Protein AF-A0A3A9EMQ1-F1 (afdb_monomer)

Mean predicted aligned error: 22.23 Å

Structure (mmCIF, N/CA/C/O backbone):
data_AF-A0A3A9EMQ1-F1
#
_entry.id   AF-A0A3A9EMQ1-F1
#
loop_
_atom_site.group_PDB
_atom_site.id
_atom_site.type_symbol
_atom_site.label_atom_id
_atom_site.label_alt_id
_atom_site.label_comp_id
_atom_site.label_asym_id
_atom_site.label_entity_id
_atom_site.label_seq_id
_atom_site.pdbx_PDB_ins_code
_atom_site.Cartn_x
_atom_site.Cartn_y
_atom_site.Cartn_z
_atom_site.occupancy
_atom_site.B_iso_or_equiv
_atom_site.auth_seq_id
_atom_site.auth_comp_id
_atom_site.auth_asym_id
_atom_site.auth_atom_id
_atom_site.pdbx_PDB_model_num
ATOM 1 N N . MET A 1 1 ? 2.813 26.064 -44.646 1.00 70.38 1 MET A N 1
ATOM 2 C CA . MET A 1 1 ? 4.080 26.851 -44.608 1.00 70.38 1 MET A CA 1
ATOM 3 C C . MET A 1 1 ? 4.711 26.855 -45.997 1.00 70.38 1 MET A C 1
ATOM 5 O O . MET A 1 1 ? 4.242 26.096 -46.830 1.00 70.38 1 MET A O 1
ATOM 9 N N . VAL A 1 2 ? 5.708 27.694 -46.291 1.00 75.12 2 VAL A N 1
ATOM 10 C CA . VAL A 1 2 ? 6.310 27.786 -47.639 1.00 75.12 2 VAL A CA 1
ATOM 11 C C . VAL A 1 2 ? 7.777 27.356 -47.589 1.00 75.12 2 VAL A C 1
ATOM 13 O O . VAL A 1 2 ? 8.510 27.786 -46.702 1.00 75.12 2 VAL A O 1
ATOM 16 N N . CYS A 1 3 ? 8.214 26.500 -48.517 1.00 72.50 3 CYS A N 1
ATOM 17 C CA . CYS A 1 3 ? 9.589 26.010 -48.579 1.00 72.50 3 CYS A CA 1
ATOM 18 C C . CYS A 1 3 ? 10.568 27.184 -48.772 1.00 72.50 3 CYS A C 1
ATOM 20 O O . CYS A 1 3 ? 10.494 27.861 -49.798 1.00 72.50 3 CYS A O 1
ATOM 22 N N . PRO A 1 4 ? 11.535 27.422 -47.869 1.00 65.88 4 PRO A N 1
ATOM 23 C CA . PRO A 1 4 ? 12.469 28.539 -48.001 1.00 65.88 4 PRO A CA 1
ATOM 24 C C . PRO A 1 4 ? 13.369 28.424 -49.237 1.00 65.88 4 PRO A C 1
ATOM 26 O O . PRO A 1 4 ? 13.752 29.460 -49.780 1.00 65.88 4 PRO A O 1
ATOM 29 N N . ARG A 1 5 ? 13.638 27.194 -49.710 1.00 79.25 5 ARG A N 1
ATOM 30 C CA . ARG A 1 5 ? 14.512 26.908 -50.858 1.00 79.25 5 ARG A CA 1
ATOM 31 C C . ARG A 1 5 ? 13.827 27.096 -52.215 1.00 79.25 5 ARG A C 1
ATOM 33 O O . ARG A 1 5 ? 14.427 27.675 -53.105 1.00 79.25 5 ARG A O 1
ATOM 40 N N . CYS A 1 6 ? 12.598 26.602 -52.393 1.00 85.81 6 CYS A N 1
ATOM 41 C CA . CYS A 1 6 ? 11.911 26.627 -53.700 1.00 85.81 6 CYS A CA 1
ATOM 42 C C . CYS A 1 6 ? 10.550 27.338 -53.703 1.00 85.81 6 CYS A C 1
ATOM 44 O O . CYS A 1 6 ? 9.851 27.325 -54.710 1.00 85.81 6 CYS A O 1
ATOM 46 N N . LYS A 1 7 ? 10.155 27.921 -52.568 1.00 86.38 7 LYS A N 1
ATOM 47 C CA . LYS A 1 7 ? 8.917 28.689 -52.369 1.00 86.38 7 LYS A CA 1
ATOM 48 C C . LYS A 1 7 ? 7.602 27.936 -52.635 1.00 86.38 7 LYS A C 1
ATOM 50 O O . LYS A 1 7 ? 6.553 28.559 -52.734 1.00 86.38 7 LYS A O 1
ATOM 55 N N . SER A 1 8 ? 7.619 26.603 -52.684 1.00 85.31 8 SER A N 1
ATOM 56 C CA . SER A 1 8 ? 6.392 25.795 -52.760 1.00 85.31 8 SER A CA 1
ATOM 57 C C . SER A 1 8 ? 5.623 25.786 -51.437 1.00 85.31 8 SER A C 1
ATOM 59 O O . SER A 1 8 ? 6.225 25.824 -50.362 1.00 85.31 8 SER A O 1
ATOM 61 N N . GLN A 1 9 ? 4.292 25.718 -51.499 1.00 80.56 9 GLN A N 1
ATOM 62 C CA . GLN A 1 9 ? 3.464 25.483 -50.316 1.00 80.56 9 GLN A CA 1
ATOM 63 C C . GLN A 1 9 ? 3.657 24.052 -49.811 1.00 80.56 9 GLN A C 1
ATOM 65 O O . GLN A 1 9 ? 3.674 23.094 -50.579 1.00 80.56 9 GLN A O 1
ATOM 70 N N . LEU A 1 10 ? 3.842 23.933 -48.501 1.00 76.31 10 LEU A N 1
ATOM 71 C CA . LEU A 1 10 ? 4.121 22.693 -47.796 1.00 76.31 10 LEU A CA 1
ATOM 72 C C . LEU A 1 10 ? 2.932 22.307 -46.912 1.00 76.31 10 LEU A C 1
ATOM 74 O O . LEU A 1 10 ? 2.390 23.194 -46.227 1.00 76.31 10 LEU A O 1
ATOM 78 N N . PRO A 1 11 ? 2.592 21.005 -46.862 1.00 65.25 11 PRO A N 1
ATOM 79 C CA . PRO A 1 11 ? 1.600 20.489 -45.931 1.00 65.25 11 PRO A CA 1
ATOM 80 C C . PRO A 1 11 ? 2.054 20.700 -44.480 1.00 65.25 11 PRO A C 1
ATOM 82 O O . PRO A 1 11 ? 3.246 20.851 -44.187 1.00 65.25 11 PRO A O 1
ATOM 85 N N . ALA A 1 12 ? 1.092 20.776 -43.561 1.00 60.81 12 ALA A N 1
ATOM 86 C CA . ALA A 1 12 ? 1.376 21.010 -42.150 1.00 60.81 12 ALA A CA 1
ATOM 87 C C . ALA A 1 12 ? 2.203 19.849 -41.567 1.00 60.81 12 ALA A C 1
ATOM 89 O O . ALA A 1 12 ? 1.836 18.691 -41.722 1.00 60.81 12 ALA A O 1
ATOM 90 N N . GLY A 1 13 ? 3.326 20.165 -40.912 1.00 59.88 13 GLY A N 1
ATOM 91 C CA . GLY A 1 13 ? 4.210 19.165 -40.296 1.00 59.88 13 GLY A CA 1
ATOM 92 C C . GLY A 1 13 ? 5.268 18.548 -41.222 1.00 59.88 13 GLY A C 1
ATOM 93 O O . GLY A 1 13 ? 5.970 17.637 -40.796 1.00 59.88 13 GLY A O 1
ATOM 94 N N . ALA A 1 14 ? 5.423 19.036 -42.458 1.00 66.25 14 ALA A N 1
ATOM 95 C CA . ALA A 1 14 ? 6.415 18.510 -43.396 1.00 66.25 14 ALA A CA 1
ATOM 96 C C . ALA A 1 14 ? 7.863 18.677 -42.886 1.00 66.25 14 ALA A C 1
ATOM 98 O O . ALA A 1 14 ? 8.349 19.795 -42.715 1.00 66.25 14 ALA A O 1
ATOM 99 N N . THR A 1 15 ? 8.574 17.560 -42.716 1.00 70.12 15 THR A N 1
ATOM 100 C CA . THR A 1 15 ? 10.000 17.509 -42.328 1.00 70.12 15 THR A CA 1
ATOM 101 C C . THR A 1 15 ? 10.947 17.620 -43.527 1.00 70.12 15 THR A C 1
ATOM 103 O O . THR A 1 15 ? 12.151 17.841 -43.377 1.00 70.12 15 THR A O 1
ATOM 106 N N . SER A 1 16 ? 10.407 17.524 -44.745 1.00 79.88 16 SER A N 1
ATOM 107 C CA . SER A 1 16 ? 11.127 17.779 -45.991 1.00 79.88 16 SER A CA 1
ATOM 108 C C . SER A 1 16 ? 10.204 18.322 -47.084 1.00 79.88 16 SER A C 1
ATOM 110 O O . SER A 1 16 ? 8.986 18.146 -47.045 1.00 79.88 16 SER A O 1
ATOM 112 N N . CYS A 1 17 ? 10.773 19.037 -48.055 1.00 80.19 17 CYS A N 1
ATOM 113 C CA . CYS A 1 17 ? 10.030 19.555 -49.197 1.00 80.19 17 CYS A CA 1
ATOM 114 C C . CYS A 1 17 ? 9.897 18.486 -50.293 1.00 80.19 17 CYS A C 1
ATOM 116 O O . CYS A 1 17 ? 10.920 18.115 -50.873 1.00 80.19 17 CYS A O 1
ATOM 118 N N . PRO A 1 18 ? 8.672 18.083 -50.681 1.00 76.06 18 PRO A N 1
ATOM 119 C CA . PRO A 1 18 ? 8.468 17.072 -51.721 1.00 76.06 18 PRO A CA 1
ATOM 120 C C . PRO A 1 18 ? 8.858 17.561 -53.124 1.00 76.06 18 PRO A C 1
ATOM 122 O O . PRO A 1 18 ? 9.049 16.755 -54.023 1.00 76.06 18 PRO A O 1
ATOM 125 N N . LYS A 1 19 ? 9.001 18.881 -53.325 1.00 86.19 19 LYS A N 1
ATOM 126 C CA . LYS A 1 19 ? 9.328 19.469 -54.634 1.00 86.19 19 LYS A CA 1
ATOM 127 C C . LYS A 1 19 ? 10.829 19.640 -54.885 1.00 86.19 19 LYS A C 1
ATOM 129 O O . LYS A 1 19 ? 11.261 19.555 -56.025 1.00 86.19 19 LYS A O 1
ATOM 134 N N . CYS A 1 20 ? 11.630 19.931 -53.858 1.00 84.56 20 CYS A N 1
ATOM 135 C CA . CYS A 1 20 ? 13.069 20.202 -54.032 1.00 84.56 20 CYS A CA 1
ATOM 136 C C . CYS A 1 20 ? 13.983 19.441 -53.062 1.00 84.56 20 CYS A C 1
ATOM 138 O O . CYS A 1 20 ? 15.178 19.735 -52.986 1.00 84.56 20 CYS A O 1
ATOM 140 N N . GLY A 1 21 ? 13.422 18.520 -52.272 1.00 76.69 21 GLY A N 1
ATOM 141 C CA . GLY A 1 21 ? 14.161 17.639 -51.365 1.00 76.69 21 GLY A CA 1
ATOM 142 C C . GLY A 1 21 ? 14.799 18.327 -50.155 1.00 76.69 21 GLY A C 1
ATOM 143 O O . GLY A 1 21 ? 15.554 17.693 -49.424 1.00 76.69 21 GLY A O 1
ATOM 144 N N . ALA A 1 22 ? 14.535 19.619 -49.924 1.00 76.88 22 ALA A N 1
ATOM 145 C CA . ALA A 1 22 ? 15.106 20.343 -48.790 1.00 76.88 22 ALA A CA 1
ATOM 146 C C . ALA A 1 22 ? 14.574 19.766 -47.471 1.00 76.88 22 ALA A C 1
ATOM 148 O O . ALA A 1 22 ? 13.363 19.775 -47.249 1.00 76.88 22 ALA A O 1
ATOM 149 N N . ARG A 1 23 ? 15.469 19.270 -46.613 1.00 71.44 23 ARG A N 1
ATOM 150 C CA . ARG A 1 23 ? 15.141 18.775 -45.271 1.00 71.44 23 ARG A CA 1
ATOM 151 C C . ARG A 1 23 ? 15.151 19.932 -44.280 1.00 71.44 23 ARG A C 1
ATOM 153 O O . ARG A 1 23 ? 16.063 20.755 -44.302 1.00 71.44 23 ARG A O 1
ATOM 160 N N . PHE A 1 24 ? 14.130 20.008 -43.437 1.00 66.44 24 PHE A N 1
ATOM 161 C CA . PHE A 1 24 ? 13.991 21.064 -42.441 1.00 66.44 24 PHE A CA 1
ATOM 162 C C . PHE A 1 24 ? 14.375 20.500 -41.081 1.00 66.44 24 PHE A C 1
ATOM 164 O O . PHE A 1 24 ? 13.559 19.917 -40.373 1.00 66.44 24 PHE A O 1
ATOM 171 N N . SER A 1 25 ? 15.645 20.637 -40.727 1.00 56.25 25 SER A N 1
ATOM 172 C CA . SER A 1 25 ? 16.119 20.349 -39.381 1.00 56.25 25 SER A CA 1
ATOM 173 C C . SER A 1 25 ? 15.733 21.505 -38.447 1.00 56.25 25 SER A C 1
ATOM 175 O O . SER A 1 25 ? 16.039 22.654 -38.755 1.00 56.25 25 SER A O 1
ATOM 177 N N . GLN A 1 26 ? 15.146 21.183 -37.286 1.00 58.19 26 GLN A N 1
ATOM 178 C CA . GLN A 1 26 ? 15.020 22.046 -36.091 1.00 58.19 26 GLN A CA 1
ATOM 179 C C . GLN A 1 26 ? 13.789 22.970 -35.970 1.00 58.19 26 GLN A C 1
ATOM 181 O O . GLN A 1 26 ? 13.891 24.137 -35.587 1.00 58.19 26 GLN A O 1
ATOM 186 N N . GLY A 1 27 ? 12.588 22.439 -36.201 1.00 63.47 27 GLY A N 1
ATOM 187 C CA . GLY A 1 27 ? 11.387 22.985 -35.558 1.00 63.47 27 GLY A CA 1
ATOM 188 C C . GLY A 1 27 ? 11.104 22.225 -34.262 1.00 63.47 27 GLY A C 1
ATOM 189 O O . GLY A 1 27 ? 10.965 21.006 -34.311 1.00 63.47 27 GLY A O 1
ATOM 190 N N . LYS A 1 28 ? 11.018 22.906 -33.112 1.00 68.12 28 LYS A N 1
ATOM 191 C CA . LYS A 1 28 ? 10.545 22.275 -31.865 1.00 68.12 28 LYS A CA 1
ATOM 192 C C . LYS A 1 28 ? 9.017 22.245 -31.871 1.00 68.12 28 LYS A C 1
ATOM 194 O O . LYS A 1 28 ? 8.390 23.147 -32.430 1.00 68.12 28 LYS A O 1
ATOM 199 N N . ARG A 1 29 ? 8.390 21.234 -31.267 1.00 80.00 29 ARG A N 1
ATOM 200 C CA . ARG A 1 29 ? 6.938 21.278 -31.038 1.00 80.00 29 ARG A CA 1
ATOM 201 C C . ARG A 1 29 ? 6.653 22.187 -29.852 1.00 80.00 29 ARG A C 1
ATOM 203 O O . ARG A 1 29 ? 7.307 22.091 -28.820 1.00 80.00 29 ARG A O 1
ATOM 210 N N . CYS A 1 30 ? 5.681 23.077 -30.011 1.00 77.06 30 CYS A N 1
ATOM 211 C CA . CYS A 1 30 ? 5.159 23.862 -28.906 1.00 77.06 30 CYS A CA 1
ATOM 212 C C . CYS A 1 30 ? 4.540 22.904 -27.871 1.00 77.06 30 CYS A C 1
ATOM 214 O O . CYS A 1 30 ? 3.609 22.186 -28.234 1.00 77.06 30 CYS A O 1
ATOM 216 N N . PRO A 1 31 ? 4.971 22.914 -26.599 1.00 80.56 31 PRO A N 1
ATOM 217 C CA . PRO A 1 31 ? 4.474 21.978 -25.587 1.00 80.56 31 PRO A CA 1
ATOM 218 C C . PRO A 1 31 ? 2.985 22.171 -25.259 1.00 80.56 31 PRO A C 1
ATOM 220 O O . PRO A 1 31 ? 2.354 21.277 -24.720 1.00 80.56 31 PRO A O 1
ATOM 223 N N . TYR A 1 32 ? 2.397 23.314 -25.626 1.00 86.06 32 TYR A N 1
ATOM 224 C CA . TYR A 1 32 ? 1.006 23.636 -25.294 1.00 86.06 32 TYR A CA 1
ATOM 225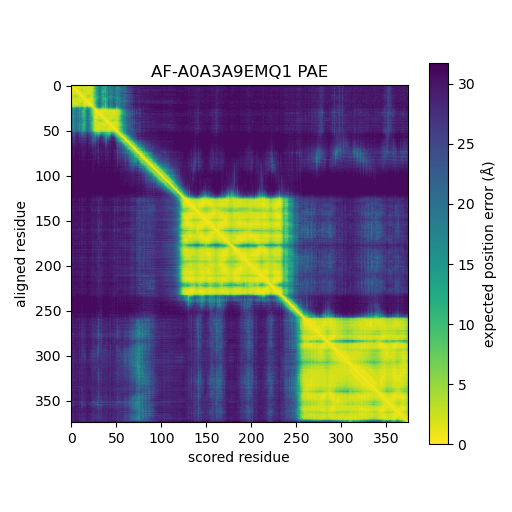 C C . TYR A 1 32 ? -0.009 23.306 -26.390 1.00 86.06 32 TYR A C 1
ATOM 227 O O . TYR A 1 32 ? -1.171 23.065 -26.101 1.00 86.06 32 TYR A O 1
ATOM 235 N N . CYS A 1 33 ? 0.388 23.377 -27.662 1.00 86.06 33 CYS A N 1
ATOM 236 C CA . CYS A 1 33 ? -0.542 23.175 -28.787 1.00 86.06 33 CYS A CA 1
ATOM 237 C C . CYS A 1 33 ? 0.031 22.295 -29.899 1.00 86.06 33 CYS A C 1
ATOM 239 O O . CYS A 1 33 ? -0.573 22.171 -30.965 1.00 86.06 33 CYS A O 1
ATOM 241 N N . GLN A 1 34 ? 1.229 21.752 -29.671 1.00 79.12 34 GLN A N 1
ATOM 242 C CA . GLN A 1 34 ? 1.941 20.796 -30.517 1.00 79.12 34 GLN A CA 1
ATOM 243 C C . GLN A 1 34 ? 2.255 21.268 -31.945 1.00 79.12 34 GLN A C 1
ATOM 245 O O . GLN A 1 34 ? 2.771 20.497 -32.760 1.00 79.12 34 GLN A O 1
ATOM 250 N N . SER A 1 35 ? 2.011 22.546 -32.255 1.00 77.75 35 SER A N 1
ATOM 251 C CA . SER A 1 35 ? 2.439 23.142 -33.515 1.00 77.75 35 SER A CA 1
ATOM 252 C C . SER A 1 35 ? 3.960 23.149 -33.603 1.00 77.75 35 SER A C 1
ATOM 254 O O . SER A 1 35 ? 4.660 23.397 -32.620 1.00 77.75 35 SER A O 1
ATOM 256 N N . VAL A 1 36 ? 4.484 22.870 -34.793 1.00 74.81 36 VAL A N 1
ATOM 257 C CA . VAL A 1 36 ? 5.919 22.977 -35.049 1.00 74.81 36 VAL A CA 1
ATOM 258 C C . VAL A 1 36 ? 6.262 24.457 -35.160 1.00 74.81 36 VAL A C 1
ATOM 260 O O . VAL A 1 36 ? 5.741 25.159 -36.029 1.00 74.81 36 VAL A O 1
ATOM 263 N N . ILE A 1 37 ? 7.116 24.930 -34.260 1.00 76.19 37 ILE A N 1
ATOM 264 C CA . ILE A 1 37 ? 7.552 26.321 -34.178 1.00 76.19 37 ILE A CA 1
ATOM 265 C C . ILE A 1 37 ? 9.074 26.403 -34.361 1.00 76.19 37 ILE A C 1
ATOM 267 O O . ILE A 1 37 ? 9.782 25.424 -34.104 1.00 76.19 37 ILE A O 1
ATOM 271 N N . PRO A 1 38 ? 9.614 27.556 -34.788 1.00 70.94 38 PRO A N 1
ATOM 272 C CA . PRO A 1 38 ? 11.060 27.748 -34.860 1.00 70.94 38 PRO A CA 1
ATOM 273 C C . PRO A 1 38 ? 11.730 27.468 -33.506 1.00 70.94 38 PRO A C 1
ATOM 275 O O . PRO A 1 38 ? 11.213 27.877 -32.465 1.00 70.94 38 PRO A O 1
ATOM 278 N N . ALA A 1 39 ? 12.887 26.796 -33.497 1.00 67.94 39 ALA A N 1
ATOM 279 C CA . ALA A 1 39 ? 13.599 26.467 -32.256 1.00 67.94 39 ALA A CA 1
ATOM 280 C C . ALA A 1 39 ? 13.919 27.709 -31.393 1.00 67.94 39 ALA A C 1
ATOM 282 O O . ALA A 1 39 ? 13.828 27.645 -30.163 1.00 67.94 39 ALA A O 1
ATOM 283 N N . SER A 1 40 ? 14.187 28.851 -32.038 1.00 67.56 40 SER A N 1
ATOM 284 C CA . SER A 1 40 ? 14.460 30.156 -31.419 1.00 67.56 40 SER A CA 1
ATOM 285 C C . SER A 1 40 ? 13.213 30.964 -31.035 1.00 67.56 40 SER A C 1
ATOM 287 O O . SER A 1 40 ? 13.344 32.078 -30.536 1.00 67.56 40 SER A O 1
ATOM 289 N N . ALA A 1 41 ? 12.001 30.448 -31.263 1.00 72.94 41 ALA A N 1
ATOM 290 C CA . ALA A 1 41 ? 10.781 31.180 -30.943 1.00 72.94 41 ALA A CA 1
ATOM 291 C C . ALA A 1 41 ? 10.619 31.330 -29.422 1.00 72.94 41 ALA A C 1
ATOM 293 O O . ALA A 1 41 ? 10.514 30.331 -28.704 1.00 72.94 41 ALA A O 1
ATOM 294 N N . THR A 1 42 ? 10.565 32.582 -28.956 1.00 80.06 42 THR A N 1
ATOM 295 C CA . THR A 1 42 ? 10.279 32.953 -27.559 1.00 80.06 42 THR A CA 1
ATOM 296 C C . THR A 1 42 ? 8.796 32.798 -27.216 1.00 80.06 42 THR A C 1
ATOM 298 O O . THR A 1 42 ? 8.456 32.627 -26.054 1.00 80.06 42 THR A O 1
ATOM 301 N N . ALA A 1 43 ? 7.903 32.793 -28.212 1.00 84.44 43 ALA A N 1
ATOM 302 C CA . ALA A 1 43 ? 6.481 32.492 -28.053 1.00 84.44 43 ALA A CA 1
ATOM 303 C C . ALA A 1 43 ? 5.932 31.744 -29.274 1.00 84.44 43 ALA A C 1
ATOM 305 O O . ALA A 1 43 ? 6.434 31.887 -30.391 1.00 84.44 43 ALA A O 1
ATOM 306 N N . CYS A 1 44 ? 4.905 30.920 -29.065 1.00 81.69 44 CYS A N 1
ATOM 307 C CA . CYS A 1 44 ? 4.276 30.158 -30.135 1.00 81.69 44 CYS A CA 1
ATOM 308 C C . CYS A 1 44 ? 3.372 31.065 -30.994 1.00 81.69 44 CYS A C 1
ATOM 310 O O . CYS A 1 44 ? 2.385 31.580 -30.474 1.00 81.69 44 CYS A O 1
ATOM 312 N N . PRO A 1 45 ? 3.598 31.192 -32.315 1.00 74.06 45 PRO A N 1
ATOM 313 C CA . PRO A 1 45 ? 2.768 32.025 -33.190 1.00 74.06 45 PRO A CA 1
ATOM 314 C C . PRO A 1 45 ? 1.344 31.486 -33.398 1.00 74.06 45 PRO A C 1
ATOM 316 O O . PRO A 1 45 ? 0.498 32.199 -33.921 1.00 74.06 45 PRO A O 1
ATOM 319 N N . LYS A 1 46 ? 1.071 30.228 -33.014 1.00 79.81 46 LYS A N 1
ATOM 320 C CA . LYS A 1 46 ? -0.266 29.623 -33.128 1.00 79.81 46 LYS A CA 1
ATOM 321 C C . LYS A 1 46 ? -1.123 29.832 -31.878 1.00 79.81 46 LYS A C 1
ATOM 323 O O . LYS A 1 46 ? -2.311 30.084 -32.005 1.00 79.81 46 LYS A O 1
ATOM 328 N N . CYS A 1 47 ? -0.546 29.684 -30.684 1.00 84.38 47 CYS A N 1
ATOM 329 C CA . CYS A 1 47 ? -1.302 29.730 -29.424 1.00 84.38 47 CYS A CA 1
ATOM 330 C C . CYS A 1 47 ? -0.910 30.895 -28.505 1.00 84.38 47 CYS A C 1
ATOM 332 O O . CYS A 1 47 ? -1.413 30.978 -27.392 1.00 84.38 47 CYS A O 1
ATOM 334 N N . GLY A 1 48 ? 0.040 31.740 -28.914 1.00 83.56 48 GLY A N 1
ATOM 335 C CA . GLY A 1 48 ? 0.498 32.919 -28.171 1.00 83.56 48 GLY A CA 1
ATOM 336 C C . GLY A 1 48 ? 1.352 32.634 -26.931 1.00 83.56 48 GLY A C 1
ATOM 337 O O . GLY A 1 48 ? 1.960 33.552 -26.395 1.00 83.56 48 GLY A O 1
ATOM 338 N N . ARG A 1 49 ? 1.440 31.377 -26.471 1.00 86.69 49 ARG A N 1
ATOM 339 C CA . ARG A 1 49 ? 2.116 31.038 -25.207 1.00 86.69 49 ARG A CA 1
ATOM 340 C C . ARG A 1 49 ? 3.650 31.120 -25.309 1.00 86.69 49 ARG A C 1
ATOM 342 O O . ARG A 1 49 ? 4.211 30.605 -26.290 1.00 86.69 49 ARG A O 1
ATOM 349 N N . PRO A 1 50 ? 4.331 31.711 -24.307 1.00 86.62 50 PRO A N 1
ATOM 350 C CA . PRO A 1 50 ? 5.785 31.826 -24.277 1.00 86.62 50 PRO A CA 1
ATOM 351 C C . PRO A 1 50 ? 6.441 30.445 -24.191 1.00 86.62 50 PRO A C 1
ATOM 353 O O . PRO A 1 50 ? 5.900 29.513 -23.600 1.00 86.62 50 PRO A O 1
ATOM 356 N N . GLN A 1 51 ? 7.593 30.292 -24.832 1.00 83.12 51 GLN A N 1
ATOM 357 C CA . GLN A 1 51 ? 8.362 29.056 -24.825 1.00 83.12 51 GLN A CA 1
ATOM 358 C C . GLN A 1 51 ? 9.389 29.090 -23.694 1.00 83.12 51 GLN A C 1
ATOM 360 O O . GLN A 1 51 ? 10.060 30.112 -23.537 1.00 83.12 51 GLN A O 1
ATOM 365 N N . PRO A 1 52 ? 9.569 27.985 -22.955 1.00 70.12 52 PRO A N 1
ATOM 366 C CA . PRO A 1 52 ? 10.632 27.896 -21.965 1.00 70.12 52 PRO A CA 1
ATOM 367 C C . PRO A 1 52 ? 11.984 28.046 -22.679 1.00 70.12 52 PRO A C 1
ATOM 369 O O . PRO A 1 52 ? 12.306 27.294 -23.606 1.00 70.12 52 PRO A O 1
ATOM 372 N N . GLN A 1 53 ? 12.746 29.078 -22.316 1.00 64.88 53 GLN A N 1
ATOM 373 C CA . GLN A 1 53 ? 14.068 29.328 -22.883 1.00 64.88 53 GLN A CA 1
ATOM 374 C C . GLN A 1 53 ? 15.066 28.347 -22.256 1.00 64.88 53 GLN A C 1
ATOM 376 O O . GLN A 1 53 ? 15.277 28.365 -21.048 1.00 64.88 53 GLN A O 1
ATOM 381 N N . ARG A 1 54 ? 15.697 27.490 -23.070 1.00 54.91 54 ARG A N 1
ATOM 382 C CA . ARG A 1 54 ? 16.910 26.773 -22.650 1.00 54.91 54 ARG A CA 1
ATOM 383 C C . ARG A 1 54 ? 18.095 27.733 -22.759 1.00 54.91 54 ARG A C 1
ATOM 385 O O . ARG A 1 54 ? 18.260 28.370 -23.799 1.00 54.91 54 ARG A O 1
ATOM 392 N N . ALA A 1 55 ? 18.896 27.824 -21.699 1.00 38.28 55 ALA A N 1
ATOM 393 C CA . ALA A 1 55 ? 20.144 28.578 -21.686 1.00 38.28 55 ALA A CA 1
ATOM 394 C C . ALA A 1 55 ? 21.050 28.111 -22.840 1.00 38.28 55 ALA A C 1
ATOM 396 O O . ALA A 1 55 ? 21.321 26.920 -22.991 1.00 38.28 55 ALA A O 1
ATOM 397 N N . ALA A 1 56 ? 21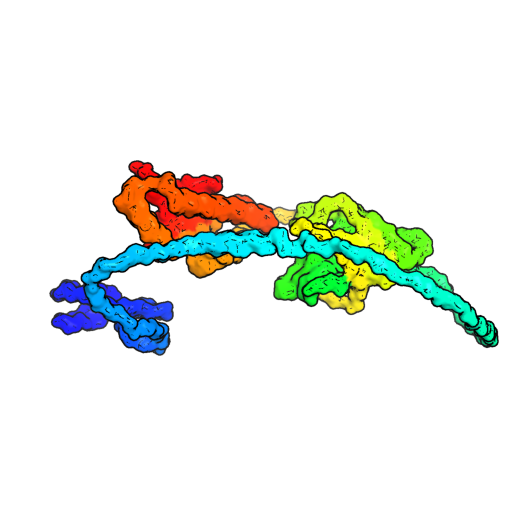.464 29.047 -23.689 1.00 40.50 56 ALA A N 1
ATOM 398 C CA . ALA A 1 56 ? 22.296 28.778 -24.850 1.00 40.50 56 ALA A CA 1
ATOM 399 C C . ALA A 1 56 ? 23.772 29.000 -24.503 1.00 40.50 56 ALA A C 1
ATOM 401 O O . ALA A 1 56 ? 24.136 30.093 -24.077 1.00 40.50 56 ALA A O 1
ATOM 402 N N . GLY A 1 57 ? 24.620 28.000 -24.762 1.00 36.50 57 GLY A N 1
ATOM 403 C CA . GLY A 1 57 ? 26.058 28.222 -24.913 1.00 36.50 57 GLY A CA 1
ATOM 404 C C . GLY A 1 57 ? 26.951 27.071 -24.463 1.00 36.50 57 GLY A C 1
ATOM 405 O O . GLY A 1 57 ? 27.409 27.072 -23.332 1.00 36.50 57 GLY A O 1
ATOM 406 N N . ALA A 1 58 ? 27.272 26.156 -25.380 1.00 32.62 58 ALA A N 1
ATOM 407 C CA . ALA A 1 58 ? 28.619 25.591 -25.515 1.00 32.62 58 ALA A CA 1
ATOM 408 C C . ALA A 1 58 ? 28.721 24.884 -26.875 1.00 32.62 58 ALA A C 1
ATOM 410 O O . ALA A 1 58 ? 28.189 23.794 -27.077 1.00 32.62 58 ALA A O 1
ATOM 411 N N . ALA A 1 59 ? 29.356 25.563 -27.829 1.00 38.09 59 ALA A N 1
ATOM 412 C CA . ALA A 1 59 ? 29.751 25.000 -29.109 1.00 38.09 59 ALA A CA 1
ATOM 413 C C . ALA A 1 59 ? 31.018 24.140 -28.946 1.00 38.09 59 ALA A C 1
ATOM 415 O O . ALA A 1 59 ? 31.883 24.420 -28.122 1.00 38.09 59 ALA A O 1
ATOM 416 N N . SER A 1 60 ? 31.094 23.102 -29.769 1.00 45.06 60 SER A N 1
ATOM 417 C CA . SER A 1 60 ? 32.135 22.078 -29.891 1.00 45.06 60 SER A CA 1
ATOM 418 C C . SER A 1 60 ? 33.537 22.591 -30.261 1.00 45.06 60 SER A C 1
ATOM 420 O O . SER A 1 60 ? 33.661 23.404 -31.177 1.00 45.06 60 SER A O 1
ATOM 422 N N . GLN A 1 61 ? 34.582 21.983 -29.681 1.00 32.62 61 GLN A N 1
ATOM 423 C CA . GLN A 1 61 ? 35.945 21.906 -30.241 1.00 32.62 61 GLN A CA 1
ATOM 424 C C . GLN A 1 61 ? 36.586 20.513 -30.003 1.00 32.62 61 GLN A C 1
ATOM 426 O O . GLN A 1 61 ? 36.112 19.783 -29.132 1.00 32.62 61 GLN A O 1
ATOM 431 N N . PRO A 1 62 ? 37.582 20.104 -30.826 1.00 41.09 62 PRO A N 1
ATOM 432 C CA . PRO A 1 62 ? 37.873 18.702 -31.139 1.00 41.09 62 PRO A CA 1
ATOM 433 C C . PRO A 1 62 ? 38.947 18.036 -30.257 1.00 41.09 62 PRO A C 1
ATOM 435 O O . PRO A 1 62 ? 39.627 18.674 -29.460 1.00 41.09 62 PRO A O 1
ATOM 438 N N . ALA A 1 63 ? 39.063 16.720 -30.455 1.00 42.88 63 ALA A N 1
ATOM 439 C CA . ALA A 1 63 ? 39.836 15.728 -29.715 1.00 42.88 63 ALA A CA 1
ATOM 440 C C . ALA A 1 63 ? 41.249 16.144 -29.256 1.00 42.88 63 ALA A C 1
ATOM 442 O O . ALA A 1 63 ? 42.154 16.346 -30.065 1.00 42.88 63 ALA A O 1
ATOM 443 N N . ALA A 1 64 ? 41.454 16.101 -27.939 1.00 30.86 64 ALA A N 1
ATOM 444 C CA . ALA A 1 64 ? 42.742 15.838 -27.313 1.00 30.86 64 ALA A CA 1
ATOM 445 C C . ALA A 1 64 ? 42.520 14.817 -26.189 1.00 30.86 64 ALA A C 1
ATOM 447 O O . ALA A 1 64 ? 41.738 15.027 -25.265 1.00 30.86 64 ALA A O 1
ATOM 448 N N . SER A 1 65 ? 43.175 13.671 -26.329 1.00 49.84 65 SER A N 1
ATOM 449 C CA . SER A 1 65 ? 43.161 12.545 -25.407 1.00 49.84 65 SER A CA 1
ATOM 450 C C . SER A 1 65 ? 43.698 12.941 -24.035 1.00 49.84 65 SER A C 1
ATOM 452 O O . SER A 1 65 ? 44.912 13.078 -23.914 1.00 49.84 65 SER A O 1
ATOM 454 N N . GLN A 1 66 ? 42.853 13.037 -23.005 1.00 34.25 66 GLN A N 1
ATOM 455 C CA . GLN A 1 66 ? 43.277 12.844 -21.615 1.00 34.25 66 GLN A CA 1
ATOM 456 C C . GLN A 1 66 ? 42.147 12.273 -20.749 1.00 34.25 66 GLN A C 1
ATOM 458 O O . GLN A 1 66 ? 41.069 12.844 -20.645 1.00 34.25 66 GLN A O 1
ATOM 463 N N . ALA A 1 67 ? 42.499 11.156 -20.109 1.00 33.50 67 ALA A N 1
ATOM 464 C CA . ALA A 1 67 ? 42.004 10.623 -18.846 1.00 33.50 67 ALA A CA 1
ATOM 465 C C . ALA A 1 67 ? 40.510 10.280 -18.735 1.00 33.50 67 ALA A C 1
ATOM 467 O O . ALA A 1 67 ? 39.635 11.133 -18.637 1.00 33.50 67 ALA A O 1
ATOM 468 N N . SER A 1 68 ? 40.262 8.974 -18.617 1.00 48.53 68 SER A N 1
ATOM 469 C CA . SER A 1 68 ? 39.027 8.367 -18.132 1.00 48.53 68 SER A CA 1
ATOM 470 C C . SER A 1 68 ? 38.464 9.106 -16.911 1.00 48.53 68 SER A C 1
ATOM 472 O O . SER A 1 68 ? 38.892 8.871 -15.777 1.00 48.53 68 SER A O 1
ATOM 474 N N . GLN A 1 69 ? 37.464 9.960 -17.117 1.00 35.56 69 GLN A N 1
ATOM 475 C CA . GLN A 1 69 ? 36.584 10.359 -16.032 1.00 35.56 69 GLN A CA 1
ATOM 476 C C . GLN A 1 69 ? 35.540 9.264 -15.864 1.00 35.56 69 GLN A C 1
ATOM 478 O O . GLN A 1 69 ? 34.524 9.212 -16.551 1.00 35.56 69 GLN A O 1
ATOM 483 N N . LYS A 1 70 ? 35.845 8.354 -14.935 1.00 41.56 70 LYS A N 1
ATOM 484 C CA . LYS A 1 70 ? 34.863 7.492 -14.285 1.00 41.56 70 LYS A CA 1
ATOM 485 C C . LYS A 1 70 ? 33.802 8.391 -13.644 1.00 41.56 70 LYS A C 1
ATOM 487 O O . LYS A 1 70 ? 33.949 8.803 -12.497 1.00 41.56 70 LYS A O 1
ATOM 492 N N . GLY A 1 71 ? 32.737 8.689 -14.380 1.00 32.53 71 GLY A N 1
ATOM 493 C CA . GLY A 1 71 ? 31.467 9.126 -13.811 1.00 32.53 71 GLY A CA 1
ATOM 494 C C . GLY A 1 71 ? 30.818 7.925 -13.141 1.00 32.53 71 GLY A C 1
ATOM 495 O O . GLY A 1 71 ? 29.901 7.328 -13.689 1.00 32.53 71 GLY A O 1
ATOM 496 N N . GLY A 1 72 ? 31.389 7.501 -12.012 1.00 38.47 72 GLY A N 1
ATOM 497 C CA . GLY A 1 72 ? 30.879 6.392 -11.226 1.00 38.47 72 GLY A CA 1
ATOM 498 C C . GLY A 1 72 ? 29.447 6.691 -10.814 1.00 38.47 72 GLY A C 1
ATOM 499 O O . GLY A 1 72 ? 29.198 7.658 -10.096 1.00 38.47 72 GLY A O 1
ATOM 500 N N . PHE A 1 73 ? 28.531 5.854 -11.286 1.00 47.91 73 PHE A N 1
ATOM 501 C CA . PHE A 1 73 ? 27.192 5.689 -10.747 1.00 47.91 73 PHE A CA 1
ATOM 502 C C . PHE A 1 73 ? 27.312 5.584 -9.219 1.00 47.91 73 PHE A C 1
ATOM 504 O O . PHE A 1 73 ? 27.909 4.643 -8.691 1.00 47.91 73 PHE A O 1
ATOM 511 N N . ARG A 1 74 ? 26.886 6.630 -8.500 1.00 52.72 74 ARG A N 1
ATOM 512 C CA . ARG A 1 74 ? 27.112 6.755 -7.052 1.00 52.72 74 ARG A CA 1
ATOM 513 C C . ARG A 1 74 ? 26.092 5.892 -6.316 1.00 52.72 74 ARG A C 1
ATOM 515 O O . ARG A 1 74 ? 25.117 6.393 -5.771 1.00 52.72 74 ARG A O 1
ATOM 522 N N . TRP A 1 75 ? 26.378 4.595 -6.274 1.00 41.47 75 TRP A N 1
ATOM 523 C CA . TRP A 1 75 ? 25.624 3.524 -5.609 1.00 41.47 75 TRP A CA 1
ATOM 524 C C . TRP A 1 75 ? 25.316 3.788 -4.116 1.00 41.47 75 TRP A C 1
ATOM 526 O O . TRP A 1 75 ? 24.482 3.122 -3.515 1.00 41.47 75 TRP A O 1
ATOM 536 N N . TRP A 1 76 ? 25.929 4.810 -3.504 1.00 36.78 76 TRP A N 1
ATOM 537 C CA . TRP A 1 76 ? 25.729 5.175 -2.097 1.00 36.78 76 TRP A CA 1
ATOM 538 C C . TRP A 1 76 ? 24.310 5.662 -1.753 1.00 36.78 76 TRP A C 1
ATOM 540 O O . TRP A 1 76 ? 23.951 5.683 -0.578 1.00 36.78 76 TRP A O 1
ATOM 550 N N . TYR A 1 77 ? 23.489 6.040 -2.744 1.00 39.88 77 TYR A N 1
ATOM 551 C CA . TYR A 1 77 ? 22.135 6.542 -2.478 1.00 39.88 77 TYR A CA 1
ATOM 552 C C . TYR A 1 77 ? 21.218 5.407 -1.997 1.00 39.88 77 TYR A C 1
ATOM 554 O O . TYR A 1 77 ? 20.262 5.665 -1.275 1.00 39.88 77 TYR A O 1
ATOM 562 N N . ILE A 1 78 ? 21.592 4.155 -2.287 1.00 49.62 78 ILE A N 1
ATOM 563 C CA . ILE A 1 78 ? 20.939 2.940 -1.790 1.00 49.62 78 ILE A CA 1
ATOM 564 C C . ILE A 1 78 ? 21.290 2.682 -0.307 1.00 49.62 78 ILE A C 1
ATOM 566 O O . ILE A 1 78 ? 20.473 2.145 0.432 1.00 49.62 78 ILE A O 1
ATOM 570 N N . LEU A 1 79 ? 22.460 3.122 0.183 1.00 42.97 79 LEU A N 1
ATOM 571 C CA . LEU A 1 79 ? 22.881 2.882 1.575 1.00 42.97 79 LEU A CA 1
ATOM 572 C C . LEU A 1 79 ? 22.441 3.973 2.564 1.00 42.97 79 LEU A C 1
ATOM 574 O O . LEU A 1 79 ? 22.255 3.678 3.742 1.00 42.97 79 LEU A O 1
ATOM 578 N N . ILE A 1 80 ? 22.221 5.213 2.118 1.00 43.75 80 ILE A N 1
ATOM 579 C CA . ILE A 1 80 ? 21.736 6.292 3.003 1.00 43.75 80 ILE A CA 1
ATOM 580 C C . ILE A 1 80 ? 20.235 6.132 3.311 1.00 43.75 80 ILE A C 1
ATOM 582 O O . ILE A 1 80 ? 19.813 6.445 4.421 1.00 43.75 80 ILE A O 1
ATOM 586 N N . GLY A 1 81 ? 19.450 5.561 2.388 1.00 40.31 81 GLY A N 1
ATOM 587 C CA . GLY A 1 81 ? 18.035 5.239 2.622 1.00 40.31 81 GLY A CA 1
ATOM 588 C C . GLY A 1 81 ? 17.797 4.057 3.574 1.00 40.31 81 GLY A C 1
ATOM 589 O O . GLY A 1 81 ? 16.744 3.986 4.194 1.00 40.31 81 GLY A O 1
ATOM 590 N N . VAL A 1 82 ? 18.777 3.160 3.741 1.00 50.06 82 VAL A N 1
ATOM 591 C CA . VAL A 1 82 ? 18.655 1.951 4.585 1.00 50.06 82 VAL A CA 1
ATOM 592 C C . VAL A 1 82 ? 19.409 2.092 5.924 1.00 50.06 82 VAL A C 1
ATOM 594 O O . VAL A 1 82 ? 19.043 1.471 6.917 1.00 50.06 82 VAL A O 1
ATOM 597 N N . GLY A 1 83 ? 20.436 2.949 6.005 1.00 38.50 83 GLY A N 1
ATOM 598 C CA . GLY A 1 83 ? 21.330 3.051 7.171 1.00 38.50 83 GLY A CA 1
ATOM 599 C C . GLY A 1 83 ? 20.846 3.890 8.365 1.00 38.50 83 GLY A C 1
ATOM 600 O O . GLY A 1 83 ? 21.393 3.743 9.455 1.00 38.50 83 GLY A O 1
ATOM 601 N N . VAL A 1 84 ? 19.827 4.746 8.218 1.00 45.25 84 VAL A N 1
ATOM 602 C CA . VAL A 1 84 ? 19.294 5.559 9.341 1.00 45.25 84 VAL A CA 1
ATOM 603 C C . VAL A 1 84 ? 18.341 4.751 10.241 1.00 45.25 84 VAL A C 1
ATOM 605 O O . VAL A 1 84 ? 17.988 5.183 11.332 1.00 45.25 84 VAL A O 1
ATOM 608 N N . PHE A 1 85 ? 18.001 3.521 9.848 1.00 38.06 85 PHE A N 1
ATOM 609 C CA . PHE A 1 85 ? 17.062 2.659 10.568 1.00 38.06 85 PHE A CA 1
ATOM 610 C C . PHE A 1 85 ? 17.670 1.883 11.764 1.00 38.06 85 PHE A C 1
ATOM 612 O O . PHE A 1 85 ? 16.936 1.176 12.443 1.00 38.06 85 PHE A O 1
ATOM 619 N N . ILE A 1 86 ? 18.985 1.971 12.056 1.00 38.50 86 ILE A N 1
ATOM 620 C CA . ILE A 1 86 ? 19.639 1.073 13.050 1.00 38.50 86 ILE A CA 1
ATOM 621 C C . ILE A 1 86 ? 20.347 1.761 14.246 1.00 38.50 86 ILE A C 1
ATOM 623 O O . ILE A 1 86 ? 20.653 1.082 15.222 1.00 38.50 86 ILE A O 1
ATOM 627 N N . LEU A 1 87 ? 20.555 3.084 14.299 1.00 38.19 87 LEU A N 1
ATOM 628 C CA . LEU A 1 87 ? 21.252 3.717 15.444 1.00 38.19 87 LEU A CA 1
ATOM 629 C C . LEU A 1 87 ? 20.453 4.865 16.082 1.00 38.19 87 LEU A C 1
ATOM 631 O O . LEU A 1 87 ? 20.674 6.036 15.792 1.00 38.19 87 LEU A O 1
ATOM 635 N N . GLY A 1 88 ? 19.542 4.525 16.996 1.00 37.75 88 GLY A N 1
ATOM 636 C CA . GLY A 1 88 ? 18.813 5.511 17.806 1.00 37.75 88 GLY A CA 1
ATOM 637 C C . GLY A 1 88 ? 18.282 5.013 19.153 1.00 37.75 88 GLY A C 1
ATOM 638 O O . GLY A 1 88 ? 17.569 5.751 19.820 1.00 37.75 88 GLY A O 1
ATOM 639 N N . LEU A 1 89 ? 18.624 3.790 19.576 1.00 44.03 89 LEU A N 1
ATOM 640 C CA . LEU A 1 89 ? 18.276 3.238 20.890 1.00 44.03 89 LEU A CA 1
ATOM 641 C C . LEU A 1 89 ? 19.501 2.580 21.531 1.00 44.03 89 LEU A C 1
ATOM 643 O O . LEU A 1 89 ? 19.722 1.383 21.381 1.00 44.03 89 LEU A O 1
ATOM 647 N N . ALA A 1 90 ? 20.297 3.379 22.241 1.00 34.25 90 ALA A N 1
ATOM 648 C CA . ALA A 1 90 ? 21.068 2.954 23.410 1.00 34.25 90 ALA A CA 1
ATOM 649 C C . ALA A 1 90 ? 21.766 4.173 24.028 1.00 34.25 90 ALA A C 1
ATOM 651 O O . ALA A 1 90 ? 22.707 4.700 23.448 1.00 34.25 90 ALA A O 1
ATOM 652 N N . ILE A 1 91 ? 21.305 4.607 25.202 1.00 42.88 91 ILE A N 1
ATOM 653 C CA . ILE A 1 91 ? 22.101 4.696 26.438 1.00 42.88 91 ILE A CA 1
ATOM 654 C C . ILE A 1 91 ? 21.087 4.846 27.576 1.00 42.88 91 ILE A C 1
ATOM 656 O O . ILE A 1 91 ? 20.409 5.862 27.710 1.00 42.88 91 ILE A O 1
ATOM 660 N N . GLY A 1 92 ? 20.982 3.791 28.380 1.00 33.28 92 GLY A N 1
ATOM 661 C CA . GLY A 1 92 ? 20.372 3.829 29.696 1.00 33.28 92 GLY A CA 1
ATOM 662 C C . GLY A 1 92 ? 21.449 3.854 30.783 1.00 33.28 92 GLY A C 1
ATOM 663 O O . GLY A 1 92 ? 22.497 3.230 30.638 1.00 33.28 92 GLY A O 1
ATOM 664 N N . TYR A 1 93 ? 21.084 4.516 31.882 1.00 38.94 93 TYR A N 1
ATOM 665 C CA . TYR A 1 93 ? 21.516 4.314 33.270 1.00 38.94 93 TYR A CA 1
ATOM 666 C C . TYR A 1 93 ? 22.912 4.761 33.747 1.00 38.94 93 TYR A C 1
ATOM 668 O O . TYR A 1 93 ? 23.932 4.140 33.467 1.00 38.94 93 TYR A O 1
ATOM 676 N N . ALA A 1 94 ? 22.895 5.711 34.691 1.00 28.34 94 ALA A N 1
ATOM 677 C CA . ALA A 1 94 ? 23.621 5.597 35.958 1.00 28.34 94 ALA A CA 1
ATOM 678 C C . ALA A 1 94 ? 22.833 6.304 37.081 1.00 28.34 94 ALA A C 1
ATOM 680 O O . ALA A 1 94 ? 22.150 7.298 36.848 1.00 28.34 94 ALA A O 1
ATOM 681 N N . ALA A 1 95 ? 22.894 5.723 38.277 1.00 34.03 95 ALA A N 1
ATOM 682 C CA . ALA A 1 95 ? 21.966 5.880 39.391 1.00 34.03 95 ALA A CA 1
ATOM 683 C C . ALA A 1 95 ? 22.496 6.738 40.560 1.00 34.03 95 ALA A C 1
ATOM 685 O O . ALA A 1 95 ? 23.699 6.956 40.677 1.00 34.03 95 ALA A O 1
ATOM 686 N N . GLY A 1 96 ? 21.575 7.064 41.481 1.00 27.77 96 GLY A N 1
ATOM 687 C CA . GLY A 1 96 ? 21.813 7.413 42.895 1.00 27.77 96 GLY A CA 1
ATOM 688 C C . GLY A 1 96 ? 22.101 8.896 43.155 1.00 27.77 96 GLY A C 1
ATOM 689 O O . GLY A 1 96 ? 22.709 9.565 42.337 1.00 27.77 96 GLY A O 1
ATOM 690 N N . SER A 1 97 ? 21.738 9.518 44.275 1.00 29.95 97 SER A N 1
ATOM 691 C CA . SER A 1 97 ? 21.066 9.130 45.525 1.00 29.95 97 SER A CA 1
ATOM 692 C C . SER A 1 97 ? 20.983 10.418 46.364 1.00 29.95 97 SER A C 1
ATOM 694 O O . SER A 1 97 ? 21.937 11.196 46.333 1.00 29.95 97 SER A O 1
ATOM 696 N N . GLY A 1 98 ? 19.922 10.650 47.140 1.00 27.80 98 GLY A N 1
ATOM 697 C CA . GLY A 1 98 ? 19.868 11.792 48.063 1.00 27.80 98 GLY A CA 1
ATOM 698 C C . GLY A 1 98 ? 18.693 11.714 49.033 1.00 27.80 98 GLY A C 1
ATOM 699 O O . GLY A 1 98 ? 17.544 11.812 48.626 1.00 27.80 98 GLY A O 1
ATOM 700 N N . THR A 1 99 ? 19.016 11.487 50.300 1.00 27.61 99 THR A N 1
ATOM 701 C CA . THR A 1 99 ? 18.168 11.156 51.453 1.00 27.61 99 THR A CA 1
ATOM 702 C C . THR A 1 99 ? 17.638 12.371 52.234 1.00 27.61 99 THR A C 1
ATOM 704 O O . THR A 1 99 ? 18.323 13.386 52.310 1.00 27.61 99 THR A O 1
ATOM 707 N 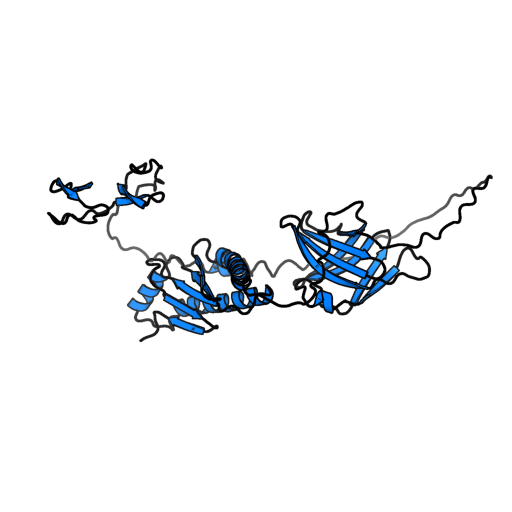N . ASP A 1 100 ? 16.510 12.144 52.929 1.00 30.08 100 ASP A N 1
ATOM 708 C CA . ASP A 1 100 ? 16.098 12.658 54.257 1.00 30.08 100 ASP A CA 1
ATOM 709 C C . ASP A 1 100 ? 15.798 14.160 54.484 1.00 30.08 100 ASP A C 1
ATOM 711 O O . ASP A 1 100 ? 16.710 14.982 54.450 1.00 30.08 100 ASP A O 1
ATOM 715 N N . LYS A 1 101 ? 14.558 14.505 54.908 1.00 26.89 101 LYS A N 1
ATOM 716 C CA . LYS A 1 101 ? 14.169 14.767 56.328 1.00 26.89 101 LYS A CA 1
ATOM 717 C C . LYS A 1 101 ? 12.838 15.531 56.533 1.00 26.89 101 LYS A C 1
ATOM 719 O O . LYS A 1 101 ? 12.577 16.533 55.883 1.00 26.89 101 LYS A O 1
ATOM 724 N N . ASP A 1 102 ? 12.139 15.070 57.575 1.00 25.75 102 ASP A N 1
ATOM 725 C CA . ASP A 1 102 ? 11.304 15.764 58.577 1.00 25.75 102 ASP A CA 1
ATOM 726 C C . ASP A 1 102 ? 9.870 16.292 58.299 1.00 25.75 102 ASP A C 1
ATOM 728 O O . ASP A 1 102 ? 9.594 17.133 57.451 1.00 25.75 102 ASP A O 1
ATOM 732 N N . SER A 1 103 ? 8.979 15.789 59.171 1.00 32.56 103 SER A N 1
ATOM 733 C CA . SER A 1 103 ? 7.631 16.226 59.608 1.00 32.56 103 SER A CA 1
ATOM 734 C C . SER A 1 103 ? 7.747 17.459 60.563 1.00 32.56 103 SER A C 1
ATOM 736 O O . SER A 1 103 ? 8.889 17.852 60.806 1.00 32.56 103 SER A O 1
ATOM 738 N N . PRO A 1 104 ? 6.707 18.053 61.223 1.00 39.44 104 PRO A N 1
ATOM 739 C CA . PRO A 1 104 ? 5.280 17.695 61.312 1.00 39.44 104 PRO A CA 1
ATOM 740 C C . PRO A 1 104 ? 4.232 18.856 61.342 1.00 39.44 104 PRO A C 1
ATOM 742 O O . PRO A 1 104 ? 4.538 20.023 61.558 1.00 39.44 104 PRO A O 1
ATOM 745 N N . GLU A 1 105 ? 2.963 18.452 61.172 1.00 28.23 105 GLU A N 1
ATOM 746 C CA . GLU A 1 105 ? 1.727 18.817 61.911 1.00 28.23 105 GLU A CA 1
ATOM 747 C C . GLU A 1 105 ? 1.384 20.292 62.259 1.00 28.23 105 GLU A C 1
ATOM 749 O O . GLU A 1 105 ? 2.085 20.958 63.018 1.00 28.23 105 GLU A O 1
ATOM 754 N N . LYS A 1 106 ? 0.153 20.722 61.908 1.00 25.77 106 LYS A N 1
ATOM 755 C CA . LYS A 1 106 ? -0.771 21.345 62.885 1.00 25.77 106 LYS A CA 1
ATOM 756 C C . LYS A 1 1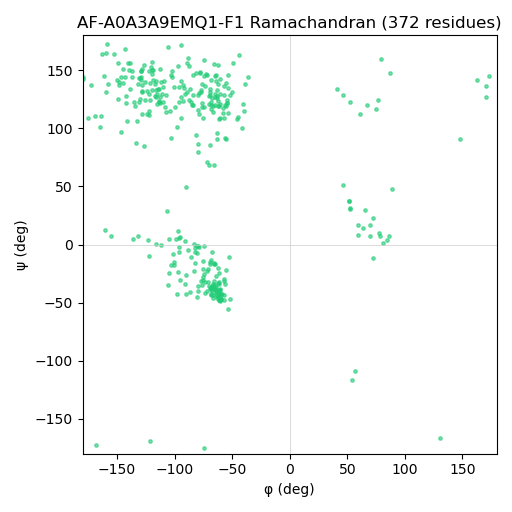06 ? -2.250 21.332 62.468 1.00 25.77 106 LYS A C 1
ATOM 758 O O . LYS A 1 106 ? -2.621 21.736 61.373 1.00 25.77 106 LYS A O 1
ATOM 763 N N . LYS A 1 107 ? -3.058 20.886 63.433 1.00 26.06 107 LYS A N 1
ATOM 764 C CA . LYS A 1 107 ? -4.525 20.849 63.537 1.00 26.06 107 LYS A CA 1
ATOM 765 C C . LYS A 1 107 ? -5.157 22.248 63.605 1.00 26.06 107 LYS A C 1
ATOM 767 O O . LYS A 1 107 ? -4.541 23.154 64.164 1.00 26.06 107 LYS A O 1
ATOM 772 N N . ASN A 1 108 ? -6.428 22.369 63.207 1.00 25.53 108 ASN A N 1
ATOM 773 C CA . ASN A 1 108 ? -7.519 22.579 64.175 1.00 25.53 108 ASN A CA 1
ATOM 774 C C . ASN A 1 108 ? -8.928 22.513 63.554 1.00 25.53 108 ASN A C 1
ATOM 776 O O . ASN A 1 108 ? -9.193 23.084 62.501 1.00 25.53 108 ASN A O 1
ATOM 780 N N . GLU A 1 109 ? -9.798 21.823 64.300 1.00 25.75 109 GLU A N 1
ATOM 781 C CA . GLU A 1 109 ? -11.272 21.855 64.353 1.00 25.75 109 GLU A CA 1
ATOM 782 C C . GLU A 1 109 ? -11.828 23.308 64.335 1.00 25.75 109 GLU A C 1
ATOM 784 O O . GLU A 1 109 ? -11.106 24.243 64.660 1.00 25.75 109 GLU A O 1
ATOM 789 N N . SER A 1 110 ? -13.098 23.630 64.053 1.00 25.77 110 SER A N 1
ATOM 790 C CA . SER A 1 110 ? -14.336 22.991 64.509 1.00 25.77 110 SER A CA 1
ATOM 791 C C . SER A 1 110 ? -15.576 23.699 63.919 1.00 25.77 110 SER A C 1
ATOM 793 O O . SER A 1 110 ? -15.607 24.924 63.867 1.00 25.77 110 SER A O 1
ATOM 795 N N . SER A 1 111 ? -16.597 22.903 63.578 1.00 28.25 111 SER A N 1
ATOM 796 C CA . SER A 1 111 ? -18.035 23.053 63.899 1.00 28.25 111 SER A CA 1
ATOM 797 C C . SER A 1 111 ? -18.802 24.360 63.615 1.00 28.25 111 SER A C 1
ATOM 799 O O . SER A 1 111 ? -18.588 25.373 64.269 1.00 28.25 111 SER A O 1
ATOM 801 N N . SER A 1 112 ? -19.889 24.271 62.829 1.00 27.12 112 SER A N 1
ATOM 802 C CA . SER A 1 112 ? -21.258 24.070 63.364 1.00 27.12 112 SER A CA 1
ATOM 803 C C . SER A 1 112 ? -22.347 24.236 62.280 1.00 27.12 112 SER A C 1
ATOM 805 O O . SER A 1 112 ? -22.389 25.265 61.618 1.00 27.12 112 SER A O 1
ATOM 807 N N . SER A 1 113 ? -23.211 23.211 62.157 1.00 29.22 113 SER A N 1
ATOM 808 C CA . SER A 1 113 ? -24.695 23.239 62.058 1.00 29.22 113 SER A CA 1
ATOM 809 C C . SER A 1 113 ? -25.369 24.325 61.189 1.00 29.22 113 SER A C 1
ATOM 811 O O . SER A 1 113 ? -25.151 25.506 61.396 1.00 29.22 113 SER A O 1
ATOM 813 N N . SER A 1 114 ? -26.350 24.103 60.312 1.00 28.14 114 SER A N 1
ATOM 814 C CA . SER A 1 114 ? -27.256 22.992 59.979 1.00 28.14 114 SER A CA 1
ATOM 815 C C . SER A 1 114 ? -28.248 23.546 58.947 1.00 28.14 114 SER A C 1
ATOM 817 O O . SER A 1 114 ? -28.680 24.685 59.118 1.00 28.14 114 SER A O 1
ATOM 819 N N . LEU A 1 115 ? -28.692 22.746 57.976 1.00 33.72 115 LEU A N 1
ATOM 820 C CA . LEU A 1 115 ? -30.106 22.391 57.754 1.00 33.72 115 LEU A CA 1
ATOM 821 C C . LEU A 1 115 ? -30.259 21.645 56.424 1.00 33.72 115 LEU A C 1
ATOM 823 O O . LEU A 1 115 ? -29.660 21.986 55.411 1.00 33.72 115 LEU A O 1
ATOM 827 N N . ALA A 1 116 ? -31.057 20.589 56.510 1.00 35.38 116 ALA A N 1
ATOM 828 C CA . ALA A 1 116 ? -31.297 19.552 55.530 1.00 35.38 116 ALA A CA 1
ATOM 829 C C . ALA A 1 116 ? -31.721 20.060 54.145 1.00 35.38 116 ALA A C 1
ATOM 831 O O . ALA A 1 116 ? -32.670 20.833 54.011 1.00 35.38 116 ALA A O 1
ATOM 832 N N . SER A 1 117 ? -31.102 19.483 53.120 1.00 29.11 117 SER A N 1
ATOM 833 C CA . SER A 1 117 ? -31.812 19.121 51.903 1.00 29.11 117 SER A CA 1
ATOM 834 C C . SER A 1 117 ? -31.610 17.624 51.722 1.00 29.11 117 SER A C 1
ATOM 836 O O . SER A 1 117 ? -30.489 17.144 51.570 1.00 29.11 117 SER A O 1
ATOM 838 N N . ASP A 1 118 ? -32.710 16.903 51.880 1.00 39.09 118 ASP A N 1
ATOM 839 C CA . ASP A 1 118 ? -32.850 15.498 51.547 1.00 39.09 118 ASP A CA 1
ATOM 840 C C . ASP A 1 118 ? -32.649 15.373 50.031 1.00 39.09 118 ASP A C 1
ATOM 842 O O . ASP A 1 118 ? -33.539 15.672 49.238 1.00 39.09 118 ASP A O 1
ATOM 846 N N . SER A 1 119 ? -31.427 15.047 49.626 1.00 39.69 119 SER A N 1
ATOM 847 C CA . SER A 1 119 ? -31.099 14.657 48.264 1.00 39.69 119 SER A CA 1
ATOM 848 C C . SER A 1 119 ? -30.263 13.407 48.400 1.00 39.69 119 SER A C 1
ATOM 850 O O . SER A 1 119 ? -29.128 13.468 48.871 1.00 39.69 119 SER A O 1
ATOM 852 N N . ALA A 1 120 ? -30.875 12.274 48.064 1.00 37.56 120 ALA A N 1
ATOM 853 C CA . ALA A 1 120 ? -30.229 10.980 47.999 1.00 37.56 120 ALA A CA 1
ATOM 854 C C . ALA A 1 120 ? -28.833 11.145 47.388 1.00 37.56 120 ALA A C 1
ATOM 856 O O . ALA A 1 120 ? -28.699 11.561 46.236 1.00 37.56 120 ALA A O 1
ATOM 857 N N . ALA A 1 121 ? -27.806 10.876 48.196 1.00 36.44 121 ALA A N 1
ATOM 858 C CA . ALA A 1 121 ? -26.449 10.708 47.720 1.00 36.44 121 ALA A CA 1
ATOM 859 C C . ALA A 1 121 ? -26.477 9.487 46.802 1.00 36.44 121 ALA A C 1
ATOM 861 O O . ALA A 1 121 ? -26.393 8.346 47.253 1.00 36.44 121 ALA A O 1
ATOM 862 N N . SER A 1 122 ? -26.709 9.744 45.517 1.00 37.56 122 SER A N 1
ATOM 863 C CA . SER A 1 122 ? -26.382 8.806 44.464 1.00 37.56 122 SER A CA 1
ATOM 864 C C . SER A 1 122 ? -24.891 8.572 44.612 1.00 37.56 122 SER A C 1
ATOM 866 O O . SER A 1 122 ? -24.110 9.506 44.449 1.00 37.56 122 SER A O 1
ATOM 868 N N . THR A 1 123 ? -24.494 7.357 44.981 1.00 41.69 123 THR A N 1
ATOM 869 C CA . THR A 1 123 ? -23.171 6.853 44.630 1.00 41.69 123 THR A CA 1
ATOM 870 C C . THR A 1 123 ? -22.981 7.225 43.160 1.00 41.69 123 THR A C 1
ATOM 872 O O . THR A 1 123 ? -23.759 6.767 42.322 1.00 41.69 123 THR A O 1
ATOM 875 N N . GLU A 1 124 ? -22.094 8.173 42.849 1.00 55.47 124 GLU A N 1
ATOM 876 C CA . GLU A 1 124 ? -21.772 8.488 41.459 1.00 55.47 124 GLU A CA 1
ATOM 877 C C . GLU A 1 124 ? -21.010 7.276 40.929 1.00 55.47 124 GLU A C 1
ATOM 879 O O . GLU A 1 124 ? -19.792 7.180 41.049 1.00 55.47 124 GLU A O 1
ATOM 884 N N . GLU A 1 125 ? -21.755 6.280 40.450 1.00 70.19 125 GLU A N 1
ATOM 885 C CA . GLU A 1 125 ? -21.185 5.147 39.743 1.00 70.19 125 GLU A CA 1
ATOM 886 C C . GLU A 1 125 ? -20.384 5.703 38.566 1.00 70.19 125 GLU A C 1
ATOM 888 O O . GLU A 1 125 ? -20.906 6.433 37.717 1.00 70.19 125 GLU A O 1
ATOM 893 N N . VAL A 1 126 ? -19.085 5.402 38.550 1.00 82.69 126 VAL A N 1
ATOM 894 C CA . VAL A 1 126 ? -18.173 5.853 37.503 1.00 82.69 126 VAL A CA 1
ATOM 895 C C . VAL A 1 126 ? -18.642 5.279 36.172 1.00 82.69 126 VAL A C 1
ATOM 897 O O . VAL A 1 126 ? -18.502 4.086 35.910 1.00 82.69 126 VAL A O 1
ATOM 900 N N . SER A 1 127 ? -19.188 6.141 35.316 1.00 88.69 127 SER A N 1
ATOM 901 C CA . SER A 1 127 ? -19.551 5.783 33.949 1.00 88.69 127 SER A CA 1
ATOM 902 C C . SER A 1 127 ? -18.441 6.173 32.981 1.00 88.69 127 SER A C 1
ATOM 904 O O . SER A 1 127 ? -18.069 7.347 32.855 1.00 88.69 127 SER A O 1
ATOM 906 N N . LEU A 1 128 ? -17.946 5.176 32.249 1.00 93.31 128 LEU A N 1
ATOM 907 C CA . LEU A 1 128 ? -16.991 5.385 31.166 1.00 93.31 128 LEU A CA 1
ATOM 908 C C . LEU A 1 128 ? -17.664 5.800 29.850 1.00 93.31 128 LEU A C 1
ATOM 910 O O . LEU A 1 128 ? -16.956 6.155 28.910 1.00 93.31 128 LEU A O 1
ATOM 914 N N . ASP A 1 129 ? -18.999 5.801 29.776 1.00 93.00 129 ASP A N 1
ATOM 915 C CA . ASP A 1 129 ? -19.730 6.086 28.542 1.00 93.00 129 ASP A CA 1
ATOM 916 C C . ASP A 1 129 ? -19.369 7.450 27.960 1.00 93.00 129 ASP A C 1
ATOM 918 O O . ASP A 1 129 ? -19.299 8.467 28.664 1.00 93.00 129 ASP A O 1
ATOM 922 N N . GLY A 1 130 ? -19.176 7.466 26.646 1.00 88.69 130 GLY A N 1
ATOM 923 C CA . GLY A 1 130 ? -18.849 8.663 25.892 1.00 88.69 130 GLY A CA 1
ATOM 924 C C . GLY A 1 130 ? -17.663 8.478 24.960 1.00 88.69 130 GLY A C 1
ATOM 925 O O . GLY A 1 130 ? -17.236 7.365 24.650 1.00 88.69 130 GLY A O 1
ATOM 926 N N . GLN A 1 131 ? -17.163 9.609 24.478 1.00 90.75 131 GLN A N 1
ATOM 927 C CA . GLN A 1 131 ? -16.031 9.674 23.566 1.00 90.75 131 GLN A CA 1
ATOM 928 C C . GLN A 1 131 ? -14.781 10.101 24.322 1.00 90.75 131 GLN A C 1
ATOM 930 O O . GLN A 1 131 ? -14.836 10.921 25.238 1.00 90.75 131 GLN A O 1
ATOM 935 N N . TRP A 1 132 ? -13.653 9.556 23.899 1.00 94.69 132 TRP A N 1
ATOM 936 C CA . TRP A 1 132 ? -12.362 9.738 24.535 1.00 94.69 132 TRP A CA 1
ATOM 937 C C . TRP A 1 132 ? -11.330 10.085 23.470 1.00 94.69 132 TRP A C 1
ATOM 939 O O . TRP A 1 132 ? -11.334 9.485 22.394 1.00 94.69 132 TRP A O 1
ATOM 949 N N . LYS A 1 133 ? -10.439 11.036 23.750 1.00 93.69 133 LYS A N 1
ATOM 950 C CA . LYS A 1 133 ? -9.383 11.467 22.824 1.00 93.69 133 LYS A CA 1
ATOM 951 C C . LYS A 1 133 ? -8.015 11.277 23.464 1.00 93.69 133 LYS A C 1
ATOM 953 O O . LYS A 1 133 ? -7.831 11.562 24.644 1.00 93.69 133 LYS A O 1
ATOM 958 N N . GLN A 1 134 ? -7.052 10.804 22.679 1.00 93.25 134 GLN A N 1
ATOM 959 C CA . GLN A 1 134 ? -5.669 10.695 23.115 1.00 93.25 134 GLN A CA 1
ATOM 960 C C . GLN A 1 134 ? -5.068 12.077 23.378 1.00 93.25 134 GLN A C 1
ATOM 962 O O . GLN A 1 134 ? -5.070 12.939 22.501 1.00 93.25 134 GLN A O 1
ATOM 967 N N . ILE A 1 135 ? -4.497 12.248 24.570 1.00 92.75 135 ILE A N 1
ATOM 968 C CA . ILE A 1 135 ? -3.887 13.511 25.015 1.00 92.75 135 ILE A CA 1
ATOM 969 C C . ILE A 1 135 ? -2.360 13.521 24.902 1.00 92.75 135 ILE A C 1
ATOM 971 O O . ILE A 1 135 ? -1.744 14.581 24.909 1.00 92.75 135 ILE A O 1
ATOM 975 N N . ASN A 1 136 ? -1.733 12.349 24.784 1.00 88.56 136 ASN A N 1
ATOM 976 C CA . ASN A 1 136 ? -0.279 12.197 24.698 1.00 88.56 136 ASN A CA 1
ATOM 977 C C . ASN A 1 136 ? 0.206 11.831 23.283 1.00 88.56 136 ASN A C 1
ATOM 979 O O . ASN A 1 136 ? 1.216 11.144 23.136 1.00 88.56 136 ASN A O 1
ATOM 983 N N . SER A 1 137 ? -0.523 12.251 22.243 1.00 84.81 137 SER A N 1
ATOM 984 C CA . SER A 1 137 ? -0.071 12.087 20.857 1.00 84.81 137 SER A CA 1
ATOM 985 C C . SER A 1 137 ? 1.080 13.047 20.548 1.00 84.81 137 SER A C 1
ATOM 987 O O . SER A 1 137 ? 1.112 14.178 21.030 1.00 84.81 137 SER A O 1
ATOM 989 N N . SER A 1 138 ? 2.013 12.617 19.699 1.00 74.94 138 SER A N 1
ATOM 990 C CA . SER A 1 138 ? 3.038 13.492 19.120 1.00 74.94 138 SER A CA 1
ATOM 991 C C . SER A 1 138 ? 2.530 14.306 17.922 1.00 74.94 138 SER A C 1
ATOM 993 O O . SER A 1 138 ? 3.305 15.057 17.335 1.00 74.94 138 SER A O 1
ATOM 995 N N . SER A 1 139 ? 1.266 14.129 17.524 1.00 72.62 139 SER A N 1
ATOM 996 C CA . SER A 1 139 ? 0.608 14.853 16.433 1.00 72.62 139 SER A CA 1
ATOM 997 C C . SER A 1 139 ? -0.742 15.414 16.883 1.00 72.62 139 SER A C 1
ATOM 999 O O . SER A 1 139 ? -1.475 14.772 17.635 1.00 72.62 139 SER A O 1
ATOM 1001 N N . GLU A 1 140 ? -1.076 16.608 16.392 1.00 76.50 140 GLU A N 1
ATOM 1002 C CA . GLU A 1 140 ? -2.380 17.247 16.608 1.00 76.50 140 GLU A CA 1
ATOM 1003 C C . GLU A 1 140 ? -3.477 16.634 15.721 1.00 76.50 140 GLU A C 1
ATOM 1005 O O . GLU A 1 140 ? -4.635 16.570 16.135 1.00 76.50 140 GLU A O 1
ATOM 1010 N N . THR A 1 141 ? -3.110 16.153 14.528 1.00 69.19 141 THR A N 1
ATOM 1011 C CA . THR A 1 141 ? -4.031 15.669 13.484 1.00 69.19 141 THR A CA 1
ATOM 1012 C C . THR A 1 141 ? -4.104 14.148 13.389 1.00 69.19 141 THR A C 1
ATOM 1014 O O . THR A 1 141 ? -5.063 13.623 12.830 1.00 69.19 141 THR A O 1
ATOM 1017 N N . SER A 1 142 ? -3.127 13.430 13.954 1.00 73.81 142 SER A N 1
ATOM 1018 C CA . SER A 1 142 ? -3.074 11.965 13.975 1.00 73.81 142 SER A CA 1
ATOM 1019 C C . SER A 1 142 ? -2.999 11.456 15.412 1.00 73.81 142 SER A C 1
ATOM 1021 O O . SER A 1 142 ? -2.014 11.696 16.111 1.00 73.81 142 SER A O 1
ATOM 1023 N N . TYR A 1 143 ? -4.029 10.751 15.871 1.00 84.88 143 TYR A N 1
ATOM 1024 C CA . TYR A 1 143 ? -4.156 10.305 17.264 1.00 84.88 143 TYR A CA 1
ATOM 1025 C C . TYR A 1 143 ? -5.117 9.114 17.389 1.00 84.88 143 TYR A C 1
ATOM 1027 O O . TYR A 1 143 ? -5.783 8.747 16.422 1.00 84.88 143 TYR A O 1
ATOM 1035 N N . GLN A 1 144 ? -5.210 8.502 18.573 1.00 91.25 144 GLN A N 1
ATOM 1036 C CA . GLN A 1 144 ? -6.266 7.535 18.878 1.00 91.25 144 GLN A CA 1
ATOM 1037 C C . GLN A 1 144 ? -7.465 8.170 19.586 1.00 91.25 144 GLN A C 1
ATOM 1039 O O . GLN A 1 144 ? -7.319 9.015 20.469 1.00 91.25 144 GLN A O 1
ATOM 1044 N N . ALA A 1 145 ? -8.665 7.734 19.221 1.00 88.75 145 ALA A N 1
ATOM 1045 C CA . ALA A 1 145 ? -9.904 8.096 19.899 1.00 88.75 145 ALA A CA 1
ATOM 1046 C C . ALA A 1 145 ? -10.707 6.842 20.229 1.00 88.75 145 ALA A C 1
ATOM 1048 O O . ALA A 1 145 ? -10.642 5.861 19.490 1.00 88.75 145 ALA A O 1
ATOM 1049 N N . ALA A 1 146 ? -11.477 6.876 21.313 1.00 94.19 146 ALA A N 1
ATOM 1050 C CA . ALA A 1 146 ? -12.318 5.762 21.717 1.00 94.19 146 ALA A CA 1
ATOM 1051 C C . ALA A 1 146 ? -13.777 6.162 21.930 1.00 94.19 146 ALA A C 1
ATOM 1053 O O . ALA A 1 146 ? -14.090 7.307 22.252 1.00 94.19 146 ALA A O 1
ATOM 1054 N N . ILE A 1 147 ? -14.662 5.186 21.768 1.00 90.25 147 ILE A N 1
ATOM 1055 C CA . ILE A 1 147 ? -16.081 5.262 22.092 1.00 90.25 147 ILE A CA 1
ATOM 1056 C C . ILE A 1 147 ? -16.361 4.155 23.099 1.00 90.25 147 ILE A C 1
ATOM 1058 O O . ILE A 1 147 ? -16.092 2.985 22.827 1.00 90.25 147 ILE A O 1
ATOM 1062 N N . VAL A 1 148 ? -16.920 4.528 24.244 1.00 93.44 148 VAL A N 1
ATOM 1063 C CA . VAL A 1 148 ? -17.428 3.585 25.238 1.00 93.44 148 VAL A CA 1
ATOM 1064 C C . VAL A 1 148 ? -18.946 3.687 25.276 1.00 93.44 148 VAL A C 1
ATOM 1066 O O . VAL A 1 148 ? -19.500 4.787 25.360 1.00 93.44 148 VAL A O 1
ATOM 1069 N N . SER A 1 149 ? -19.611 2.537 25.187 1.00 90.25 149 SER A N 1
ATOM 1070 C CA . SER A 1 149 ? -21.062 2.420 25.322 1.00 90.25 149 SER A CA 1
ATOM 1071 C C . SER A 1 149 ? -21.416 1.155 26.101 1.00 90.25 149 SER A C 1
ATOM 1073 O O . SER A 1 149 ? -21.286 0.031 25.602 1.00 90.25 149 SER A O 1
ATOM 1075 N N . GLY A 1 150 ? -21.838 1.341 27.349 1.00 90.44 150 GLY A N 1
ATOM 1076 C CA . GLY A 1 150 ? -22.120 0.292 28.313 1.00 90.44 150 GLY A CA 1
ATOM 1077 C C . GLY A 1 150 ? -20.912 -0.618 28.527 1.00 90.44 150 GLY A C 1
ATOM 1078 O O . GLY A 1 150 ? -19.912 -0.240 29.126 1.00 90.44 150 GLY A O 1
ATOM 1079 N N . SER A 1 151 ? -21.016 -1.847 28.021 1.00 91.38 151 SER A N 1
ATOM 1080 C CA . SER A 1 151 ? -19.985 -2.885 28.142 1.00 91.38 151 SER A CA 1
ATOM 1081 C C . SER A 1 151 ? -19.069 -2.990 26.920 1.00 91.38 151 SER A C 1
ATOM 1083 O O . SER A 1 151 ? -18.320 -3.960 26.806 1.00 91.38 151 SER A O 1
ATOM 1085 N N . THR A 1 152 ? -19.116 -2.025 25.999 1.00 92.44 152 THR A N 1
ATOM 1086 C CA . THR A 1 152 ? -18.328 -2.039 24.758 1.00 92.44 152 THR A CA 1
ATOM 1087 C C . THR A 1 152 ? -17.375 -0.855 24.682 1.00 92.44 152 THR A C 1
ATOM 1089 O O . THR A 1 152 ? -17.713 0.254 25.092 1.00 92.44 152 THR A O 1
ATOM 1092 N N . LEU A 1 153 ? -16.183 -1.110 24.152 1.00 95.25 153 LEU A N 1
ATOM 1093 C CA . LEU A 1 153 ? -15.126 -0.143 23.892 1.00 95.25 153 LEU A CA 1
ATOM 1094 C C . LEU A 1 153 ? -14.636 -0.345 22.463 1.00 95.25 153 LEU A C 1
ATOM 1096 O O . LEU A 1 153 ? -14.153 -1.422 22.115 1.00 95.25 153 LEU A O 1
ATOM 1100 N N . GLU A 1 154 ? -14.711 0.706 21.661 1.00 92.44 154 GLU A N 1
ATOM 1101 C CA . GLU A 1 154 ? -14.084 0.758 20.347 1.00 92.44 154 GLU A CA 1
ATOM 1102 C C . GLU A 1 154 ? -13.032 1.855 20.330 1.00 92.44 154 GLU A C 1
ATOM 1104 O O . GLU A 1 154 ? -13.261 2.943 20.848 1.00 92.44 154 GLU A O 1
ATOM 1109 N N . ILE A 1 155 ? -11.885 1.577 19.729 1.00 93.62 155 ILE A N 1
ATOM 1110 C CA . ILE A 1 155 ? -10.757 2.493 19.632 1.00 93.62 155 ILE A CA 1
ATOM 1111 C C . ILE A 1 155 ? -10.337 2.580 18.175 1.00 93.62 155 ILE A C 1
ATOM 1113 O O . ILE A 1 155 ? -10.251 1.559 17.494 1.00 93.62 155 ILE A O 1
ATOM 1117 N N . TYR A 1 156 ? -10.055 3.787 17.707 1.00 86.00 156 TYR A N 1
ATOM 1118 C CA . TYR A 1 156 ? -9.744 4.097 16.323 1.00 86.00 156 TYR A CA 1
ATOM 1119 C C . TYR A 1 156 ? -8.458 4.905 16.220 1.00 86.00 156 TYR A C 1
ATOM 1121 O O . TYR A 1 156 ? -8.243 5.830 17.000 1.00 86.00 156 TYR A O 1
ATOM 1129 N N . TRP A 1 157 ? -7.660 4.619 15.196 1.00 80.12 157 TRP A N 1
ATOM 1130 C CA . TRP A 1 157 ? -6.730 5.580 14.618 1.00 80.12 157 TRP A CA 1
ATOM 1131 C C . TRP A 1 157 ? -7.528 6.651 13.884 1.00 80.12 157 TRP A C 1
ATOM 1133 O O . TRP A 1 157 ? -8.368 6.305 13.057 1.00 80.12 157 TRP A O 1
ATOM 1143 N N . ILE A 1 158 ? -7.272 7.919 14.178 1.00 82.75 158 ILE A N 1
ATOM 1144 C CA . ILE A 1 158 ? -7.880 9.077 13.526 1.00 82.75 158 ILE A CA 1
ATOM 1145 C C . ILE A 1 158 ? -6.789 9.825 12.770 1.00 82.75 158 ILE A C 1
ATOM 1147 O O . ILE A 1 158 ? -5.730 10.084 13.340 1.00 82.75 158 ILE A O 1
ATOM 1151 N N . ASN A 1 159 ? -7.072 10.200 11.524 1.00 73.00 159 ASN A N 1
ATOM 1152 C CA . ASN A 1 159 ? -6.316 11.203 10.789 1.00 73.00 159 ASN A CA 1
ATOM 1153 C C . ASN A 1 159 ? -7.285 12.298 10.320 1.00 73.00 159 ASN A C 1
ATOM 1155 O O . ASN A 1 159 ? -8.179 12.070 9.507 1.00 73.00 159 ASN A O 1
ATOM 1159 N N . GLU A 1 160 ? -7.143 13.497 10.879 1.00 75.12 160 GLU A N 1
ATOM 1160 C CA . GLU A 1 160 ? -8.008 14.632 10.551 1.00 75.12 160 GLU A CA 1
ATOM 1161 C C . GLU A 1 160 ? -7.688 15.238 9.174 1.00 75.12 160 GLU A C 1
ATOM 1163 O O . GLU A 1 160 ? -8.581 15.799 8.539 1.00 75.12 160 GLU A O 1
ATOM 1168 N N . GLU A 1 161 ? -6.454 15.099 8.673 1.00 61.69 161 GLU A N 1
ATOM 1169 C CA . GLU A 1 161 ? -6.022 15.695 7.398 1.00 61.69 161 GLU A CA 1
ATOM 1170 C C . GLU A 1 161 ? -6.699 15.041 6.193 1.00 61.69 161 GLU A C 1
ATOM 1172 O O . GLU A 1 161 ? -7.078 15.727 5.243 1.00 61.69 161 GLU A O 1
ATOM 1177 N N . ASP A 1 162 ? -6.888 13.724 6.246 1.00 55.81 162 ASP A N 1
ATOM 1178 C CA . ASP A 1 162 ? -7.604 12.950 5.229 1.00 55.81 162 ASP A CA 1
ATOM 1179 C C . ASP A 1 162 ? -9.014 12.527 5.682 1.00 55.81 162 ASP A C 1
ATOM 1181 O O . ASP A 1 162 ? -9.720 11.831 4.950 1.00 55.81 162 ASP A O 1
ATOM 1185 N N . SER A 1 163 ? -9.450 12.990 6.863 1.00 60.47 163 SER A N 1
ATOM 1186 C CA . SER A 1 163 ? -10.742 12.655 7.480 1.00 60.47 163 SER A CA 1
ATOM 1187 C C . SER A 1 163 ? -10.996 11.145 7.588 1.00 60.47 163 SER A C 1
ATOM 1189 O O . SER A 1 163 ? -12.143 10.691 7.508 1.00 60.47 163 SER A O 1
ATOM 1191 N N . SER A 1 164 ? -9.937 10.354 7.764 1.00 59.50 164 SER A N 1
ATOM 1192 C CA . SER A 1 164 ? -10.026 8.903 7.873 1.00 59.50 164 SER A CA 1
ATOM 1193 C C . SER A 1 164 ? -10.031 8.429 9.325 1.00 59.50 164 SER A C 1
ATOM 1195 O O . SER A 1 164 ? -9.511 9.068 10.246 1.00 59.50 164 SER A O 1
ATOM 1197 N N . ARG A 1 165 ? -10.634 7.255 9.533 1.00 70.06 165 ARG A N 1
ATOM 1198 C CA . ARG A 1 165 ? -10.461 6.487 10.763 1.00 70.06 165 ARG A CA 1
ATOM 1199 C C . ARG A 1 165 ? -10.282 5.010 10.466 1.00 70.06 165 ARG A C 1
ATOM 1201 O O . ARG A 1 165 ? -10.944 4.479 9.579 1.00 70.06 165 ARG A O 1
ATOM 1208 N N . SER A 1 166 ? -9.452 4.340 11.252 1.00 71.38 166 SER A N 1
ATOM 1209 C CA . SER A 1 166 ? -9.231 2.895 11.163 1.00 71.38 166 SER A CA 1
ATOM 1210 C C . SER A 1 166 ? -9.406 2.257 12.530 1.00 71.38 166 SER A C 1
ATOM 1212 O O . SER A 1 166 ? -8.858 2.753 13.509 1.00 71.38 166 SER A O 1
ATOM 1214 N N . LEU A 1 167 ? -10.171 1.169 12.615 1.00 76.81 167 LEU A N 1
ATOM 1215 C CA . LEU A 1 167 ? -10.385 0.463 13.878 1.00 76.81 167 LEU A CA 1
ATOM 1216 C C . LEU A 1 167 ? -9.049 -0.093 14.397 1.00 76.81 167 LEU A C 1
ATOM 1218 O O . LEU A 1 167 ? -8.349 -0.802 13.679 1.00 76.81 167 LEU A O 1
ATOM 1222 N N . TYR A 1 168 ? -8.717 0.242 15.640 1.00 85.94 168 TYR A N 1
ATOM 1223 C CA . TYR A 1 168 ? -7.588 -0.302 16.390 1.00 85.94 168 TYR A CA 1
ATOM 1224 C C . TYR A 1 168 ? -8.030 -1.426 17.342 1.00 85.94 168 TYR A C 1
ATOM 1226 O O . TYR A 1 168 ? -7.370 -2.455 17.460 1.00 85.94 168 TYR A O 1
ATOM 1234 N N . TRP A 1 169 ? -9.149 -1.246 18.041 1.00 93.88 169 TRP A N 1
ATOM 1235 C CA . TRP A 1 169 ? -9.653 -2.226 19.002 1.00 93.88 169 TRP A CA 1
ATOM 1236 C C . TRP A 1 169 ? -11.172 -2.188 19.042 1.00 93.88 169 TRP A C 1
ATOM 1238 O O . TRP A 1 169 ? -11.753 -1.110 19.029 1.00 93.88 169 TRP A O 1
ATOM 1248 N N . ALA A 1 170 ? -11.808 -3.349 19.135 1.00 93.50 170 ALA A N 1
ATOM 1249 C CA . ALA A 1 170 ? -13.197 -3.478 19.547 1.00 93.50 170 ALA A CA 1
ATOM 1250 C C . ALA A 1 170 ? -13.231 -4.540 20.642 1.0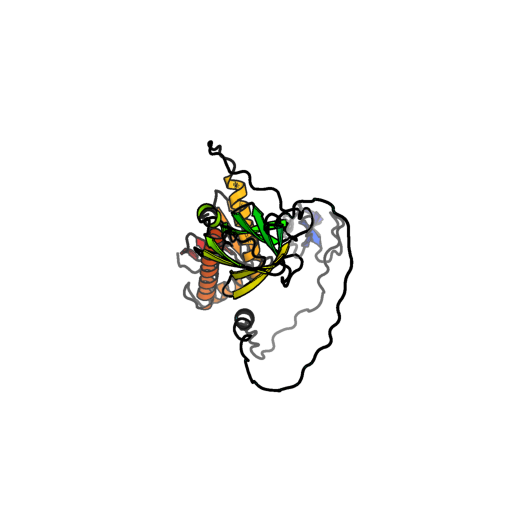0 93.50 170 ALA A C 1
ATOM 1252 O O . ALA A 1 170 ? -12.730 -5.642 20.434 1.00 93.50 170 ALA A O 1
ATOM 1253 N N . GLY A 1 171 ? -13.773 -4.223 21.812 1.00 95.19 171 GLY A N 1
ATOM 1254 C CA . GLY A 1 171 ? -13.779 -5.173 22.913 1.00 95.19 171 GLY A CA 1
ATOM 1255 C C . GLY A 1 171 ? -14.661 -4.786 24.086 1.00 95.19 171 GLY A C 1
ATOM 1256 O O . GLY A 1 171 ? -15.441 -3.837 24.026 1.00 95.19 171 GLY A O 1
ATOM 1257 N N . THR A 1 172 ? -14.561 -5.566 25.158 1.00 96.31 172 THR A N 1
ATOM 1258 C CA . THR A 1 172 ? -15.434 -5.439 26.330 1.00 96.31 172 THR A CA 1
ATOM 1259 C C . THR A 1 172 ? -14.929 -4.432 27.366 1.00 96.31 172 THR A C 1
ATOM 1261 O O . THR A 1 172 ? -13.723 -4.230 27.525 1.00 96.31 172 THR A O 1
ATOM 1264 N N . VAL A 1 173 ? -15.859 -3.867 28.133 1.00 95.56 173 VAL A N 1
ATOM 1265 C CA . VAL A 1 173 ? -15.628 -3.080 29.351 1.00 95.56 173 VAL A CA 1
ATOM 1266 C C . VAL A 1 173 ? -16.333 -3.771 30.511 1.00 95.56 173 VAL A C 1
ATOM 1268 O O . VAL A 1 173 ? -17.496 -4.157 30.394 1.00 95.56 173 VAL A O 1
ATOM 1271 N N . THR A 1 174 ? -15.632 -3.925 31.631 1.00 91.69 174 THR A N 1
ATOM 1272 C CA . THR A 1 174 ? -16.190 -4.459 32.880 1.00 91.69 174 THR A CA 1
ATOM 1273 C C . THR A 1 174 ? -15.859 -3.501 34.013 1.00 91.69 174 THR A C 1
ATOM 1275 O O . THR A 1 174 ? -14.689 -3.344 34.358 1.00 91.69 174 THR A O 1
ATOM 1278 N N . LEU A 1 175 ? -16.886 -2.857 34.565 1.00 89.75 175 LEU A N 1
ATOM 1279 C CA . LEU A 1 175 ? -16.751 -1.952 35.704 1.00 89.75 175 LEU A CA 1
ATOM 1280 C C . LEU A 1 175 ? -16.758 -2.749 37.023 1.00 89.75 175 LEU A C 1
ATOM 1282 O O . LEU A 1 175 ? -17.449 -3.769 37.103 1.00 89.75 175 LEU A O 1
ATOM 1286 N N . PRO A 1 176 ? -16.014 -2.314 38.053 1.00 86.75 176 PRO A N 1
ATOM 1287 C CA . PRO A 1 176 ? -16.060 -2.928 39.377 1.00 86.75 176 PRO A CA 1
ATOM 1288 C C . PRO A 1 176 ? -17.415 -2.680 40.062 1.00 86.75 176 PRO A C 1
ATOM 1290 O O . PRO A 1 176 ? -17.964 -1.583 39.993 1.00 86.75 176 PRO A O 1
ATOM 1293 N N . GLU A 1 177 ? -17.929 -3.677 40.789 1.00 80.44 177 GLU A N 1
ATOM 1294 C CA . GLU A 1 177 ? -19.242 -3.617 41.468 1.00 80.44 177 GLU A CA 1
ATOM 1295 C C . GLU A 1 177 ? -19.309 -2.572 42.603 1.00 80.44 177 GLU A C 1
ATOM 1297 O O . GLU A 1 177 ? -20.393 -2.199 43.042 1.00 80.44 177 GLU A O 1
ATOM 1302 N N . ASN A 1 178 ? -18.158 -2.076 43.070 1.00 77.19 178 ASN A N 1
ATOM 1303 C CA . ASN A 1 178 ? -18.050 -1.214 44.251 1.00 77.19 178 ASN A CA 1
ATOM 1304 C C . ASN A 1 178 ? -17.957 0.290 43.934 1.00 77.19 178 ASN A C 1
ATOM 1306 O O . ASN A 1 178 ? -17.729 1.082 44.848 1.00 77.19 178 ASN A O 1
ATOM 1310 N N . GLY A 1 179 ? -18.084 0.695 42.664 1.00 70.88 179 GLY A N 1
ATOM 1311 C CA . GLY A 1 179 ? -17.977 2.107 42.266 1.00 70.88 179 GLY A CA 1
ATOM 1312 C C . GLY A 1 179 ? -16.583 2.712 42.483 1.00 70.88 179 GLY A C 1
ATOM 1313 O O . GLY A 1 179 ? -16.462 3.903 42.760 1.00 70.88 179 GLY A O 1
ATOM 1314 N N . GLU A 1 180 ? -15.529 1.895 42.401 1.00 83.44 180 GLU A N 1
ATOM 1315 C CA . GLU A 1 180 ? -14.144 2.356 42.536 1.00 83.44 180 GLU A CA 1
ATOM 1316 C C . GLU A 1 180 ? -13.782 3.358 41.427 1.00 83.44 180 GLU A C 1
ATOM 1318 O O . GLU A 1 180 ? -14.120 3.175 40.258 1.00 83.44 180 GLU A O 1
ATOM 1323 N N . THR A 1 181 ? -13.063 4.421 41.794 1.00 85.00 181 THR A N 1
ATOM 1324 C CA . THR A 1 181 ? -12.608 5.473 40.865 1.00 85.00 181 THR A CA 1
ATOM 1325 C C . THR A 1 181 ? -11.256 5.172 40.221 1.00 85.00 181 THR A C 1
ATOM 1327 O O . THR A 1 181 ? -10.809 5.921 39.355 1.00 85.00 181 THR A O 1
ATOM 1330 N N . GLU A 1 182 ? -10.609 4.082 40.637 1.00 92.88 182 GLU A N 1
ATOM 1331 C CA . GLU A 1 182 ? -9.378 3.557 40.057 1.00 92.88 182 GLU A CA 1
ATOM 1332 C C . GLU A 1 182 ? -9.515 2.045 39.896 1.00 92.88 182 GLU A C 1
ATOM 1334 O O . GLU A 1 182 ? -9.772 1.350 40.874 1.00 92.88 182 GLU A O 1
ATOM 1339 N N . PHE A 1 183 ? -9.354 1.523 38.683 1.00 94.69 183 PHE A N 1
ATOM 1340 C CA . PHE A 1 183 ? -9.458 0.086 38.431 1.00 94.69 183 PHE A CA 1
ATOM 1341 C C . PHE A 1 183 ? -8.760 -0.315 37.133 1.00 94.69 183 PHE A C 1
ATOM 1343 O O . PHE A 1 183 ? -8.455 0.513 36.275 1.00 94.69 183 PHE A O 1
ATOM 1350 N N . THR A 1 184 ? -8.526 -1.614 36.971 1.00 95.94 184 THR A N 1
ATOM 1351 C CA . THR A 1 184 ? -8.064 -2.209 35.716 1.00 95.94 184 THR A CA 1
ATOM 1352 C C . THR A 1 184 ? -9.078 -3.224 35.219 1.00 95.94 184 THR A C 1
ATOM 1354 O O . THR A 1 184 ? -9.787 -3.850 36.007 1.00 95.94 184 THR A O 1
ATOM 1357 N N . TRP A 1 185 ? -9.158 -3.391 33.903 1.00 97.19 185 TRP A N 1
ATOM 1358 C CA . TRP A 1 185 ? -9.961 -4.448 33.306 1.00 97.19 185 TRP A CA 1
ATOM 1359 C C . TRP A 1 185 ? -9.246 -5.091 32.127 1.00 97.19 185 TRP A C 1
ATOM 1361 O O . TRP A 1 185 ? -8.453 -4.467 31.419 1.00 97.19 185 TRP A O 1
ATOM 1371 N N . GLU A 1 186 ? -9.550 -6.366 31.919 1.00 97.69 186 GLU A N 1
ATOM 1372 C CA . GLU A 1 186 ? -9.132 -7.105 30.739 1.00 97.69 186 GLU A CA 1
ATOM 1373 C C . GLU A 1 186 ? -10.263 -7.053 29.707 1.00 97.69 186 GLU A C 1
ATOM 1375 O O . GLU A 1 186 ? -11.332 -7.642 29.879 1.00 97.69 186 GLU A O 1
ATOM 1380 N N . SER A 1 187 ? -10.041 -6.305 28.631 1.00 97.88 187 SER A N 1
ATOM 1381 C CA . SER A 1 187 ? -10.969 -6.221 27.510 1.00 97.88 187 SER A CA 1
ATOM 1382 C C . SER A 1 187 ? -10.792 -7.439 26.614 1.00 97.88 187 SER A C 1
ATOM 1384 O O . SER A 1 187 ? -9.674 -7.733 26.193 1.00 97.88 187 SER A O 1
ATOM 1386 N N . LYS A 1 188 ? -11.882 -8.142 26.298 1.00 97.38 188 LYS A N 1
ATOM 1387 C CA . LYS A 1 188 ? -11.887 -9.245 25.329 1.00 97.38 188 LYS A CA 1
ATOM 1388 C C . LYS A 1 188 ? -12.154 -8.705 23.933 1.00 97.38 188 LYS A C 1
ATOM 1390 O O . LYS A 1 188 ? -13.105 -7.944 23.767 1.00 97.38 188 LYS A O 1
ATOM 1395 N N . ASN A 1 189 ? -11.342 -9.111 22.961 1.00 93.69 189 ASN A N 1
ATOM 1396 C CA . ASN A 1 189 ? -11.452 -8.663 21.576 1.00 93.69 189 ASN A CA 1
ATOM 1397 C C . ASN A 1 189 ? -12.719 -9.216 20.901 1.00 93.69 189 ASN A C 1
ATOM 1399 O O . ASN A 1 189 ? -12.967 -10.424 20.914 1.00 93.69 189 ASN A O 1
ATOM 1403 N N . ASP A 1 190 ? -13.475 -8.342 20.244 1.00 90.31 190 ASP A N 1
ATOM 1404 C CA . ASP A 1 190 ? -14.464 -8.709 19.238 1.00 90.31 190 ASP A CA 1
ATOM 1405 C C . ASP A 1 190 ? -13.751 -8.994 17.906 1.00 90.31 190 ASP A C 1
ATOM 1407 O O . ASP A 1 190 ? -13.587 -8.129 17.039 1.00 90.31 190 ASP A O 1
ATOM 1411 N N . LYS A 1 191 ? -13.311 -10.248 17.751 1.00 78.69 191 LYS A N 1
ATOM 1412 C CA . LYS A 1 191 ? -12.601 -10.725 16.555 1.00 78.69 191 LYS A CA 1
ATOM 1413 C C . LYS A 1 191 ? -13.436 -10.622 15.283 1.00 78.69 191 LYS A C 1
ATOM 1415 O O . LYS A 1 191 ? -12.861 -10.515 14.205 1.00 78.69 191 LYS A O 1
ATOM 1420 N N . GLU A 1 192 ? -14.764 -10.619 15.377 1.00 78.69 192 GLU A N 1
ATOM 1421 C CA . GLU A 1 192 ? -15.617 -10.448 14.201 1.00 78.69 192 GLU A CA 1
ATOM 1422 C C . GLU A 1 192 ? -15.498 -9.031 13.634 1.00 78.69 192 GLU A C 1
ATOM 1424 O O . GLU A 1 192 ? -15.461 -8.866 12.413 1.00 78.69 192 GLU A O 1
ATOM 1429 N N . LYS A 1 193 ? -15.354 -8.026 14.506 1.00 68.69 193 LYS A N 1
ATOM 1430 C CA . LYS A 1 193 ? -15.098 -6.637 14.108 1.00 68.69 193 LYS A CA 1
ATOM 1431 C C . LYS A 1 193 ? -13.638 -6.380 13.743 1.00 68.69 193 LYS A C 1
ATOM 1433 O O . LYS A 1 193 ? -13.371 -5.665 12.779 1.00 68.69 193 LYS A O 1
ATOM 1438 N N . THR A 1 194 ? -12.687 -6.951 14.481 1.00 69.81 194 THR A N 1
ATOM 1439 C CA . THR A 1 194 ? -11.260 -6.645 14.279 1.00 69.81 194 THR A CA 1
ATOM 1440 C C . THR A 1 194 ? -10.603 -7.438 13.152 1.00 69.81 194 THR A C 1
ATOM 1442 O O . THR A 1 194 ? -9.649 -6.939 12.565 1.00 69.81 194 THR A O 1
ATOM 1445 N N . LYS A 1 195 ? -11.131 -8.607 12.750 1.00 60.50 195 LYS A N 1
ATOM 1446 C CA . LYS A 1 195 ? -10.537 -9.434 11.672 1.00 60.50 195 LYS A CA 1
ATOM 1447 C C . LYS A 1 195 ? -10.381 -8.719 10.327 1.00 60.50 195 LYS A C 1
ATOM 1449 O O . LYS A 1 195 ? -9.498 -9.076 9.558 1.00 60.50 195 LYS A O 1
ATOM 1454 N N . ALA A 1 196 ? -11.256 -7.758 10.026 1.00 49.94 196 ALA A N 1
ATOM 1455 C CA . ALA A 1 196 ? -11.253 -7.014 8.764 1.00 49.94 196 ALA A CA 1
ATOM 1456 C C . ALA A 1 196 ? -10.514 -5.668 8.866 1.00 49.94 196 ALA A C 1
ATOM 1458 O O . ALA A 1 196 ? -10.344 -4.976 7.864 1.00 49.94 196 ALA A O 1
ATOM 1459 N N . ALA A 1 197 ? -10.086 -5.277 10.067 1.00 54.66 197 ALA A N 1
ATOM 1460 C CA . ALA A 1 197 ? -9.414 -4.015 10.316 1.00 54.66 197 ALA A CA 1
ATOM 1461 C C . ALA A 1 197 ? -7.896 -4.233 10.362 1.00 54.66 197 ALA A C 1
ATOM 1463 O O . ALA A 1 197 ? -7.350 -4.672 11.366 1.00 54.66 197 ALA A O 1
ATOM 1464 N N . ILE A 1 198 ? -7.207 -3.898 9.269 1.00 54.44 198 ILE A N 1
ATOM 1465 C CA . ILE A 1 198 ? -5.759 -4.136 9.077 1.00 54.44 198 ILE A CA 1
ATOM 1466 C C . ILE A 1 198 ? -4.895 -3.497 10.178 1.00 54.44 198 ILE A C 1
ATOM 1468 O O . ILE A 1 198 ? -3.840 -4.021 10.527 1.00 54.44 198 ILE A O 1
ATOM 1472 N N . LEU A 1 199 ? -5.344 -2.371 10.738 1.00 64.31 199 LEU A N 1
ATOM 1473 C CA . LEU A 1 199 ? -4.645 -1.649 11.806 1.00 64.31 199 LEU A CA 1
ATOM 1474 C C . LEU A 1 199 ? -5.138 -2.013 13.214 1.00 64.31 199 LEU A C 1
ATOM 1476 O O . LEU A 1 199 ? -4.716 -1.372 14.184 1.00 64.31 199 LEU A O 1
ATOM 1480 N N . ALA A 1 200 ? -6.019 -3.011 13.336 1.00 76.44 200 ALA A N 1
ATOM 1481 C CA . ALA A 1 200 ? -6.473 -3.492 14.625 1.00 76.44 200 ALA A CA 1
ATO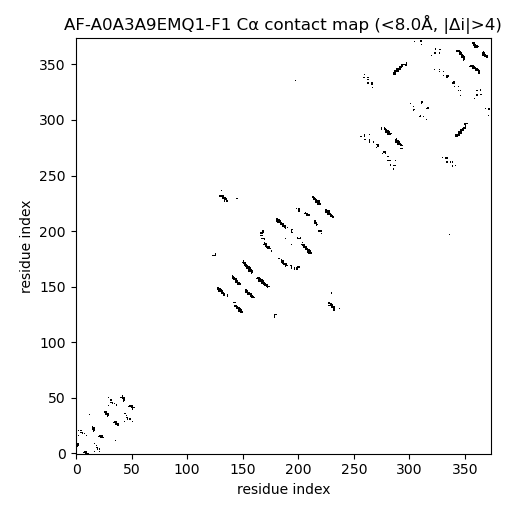M 1482 C C . ALA A 1 200 ? -5.398 -4.326 15.318 1.00 76.44 200 ALA A C 1
ATOM 1484 O O . ALA A 1 200 ? -4.648 -5.074 14.691 1.00 76.44 200 ALA A O 1
ATOM 1485 N N . SER A 1 201 ? -5.334 -4.212 16.642 1.00 82.69 201 SER A N 1
ATOM 1486 C CA . SER A 1 201 ? -4.511 -5.106 17.444 1.00 82.69 201 SER A CA 1
ATOM 1487 C C . SER A 1 201 ? -5.000 -6.550 17.254 1.00 82.69 201 SER A C 1
ATOM 1489 O O . SER A 1 201 ? -6.198 -6.825 17.402 1.00 82.69 201 SER A O 1
ATOM 1491 N N . PRO A 1 202 ? -4.084 -7.488 16.951 1.00 81.00 202 PRO A N 1
ATOM 1492 C CA . PRO A 1 202 ? -4.427 -8.891 16.785 1.00 81.00 202 PRO A CA 1
ATOM 1493 C C . PRO A 1 202 ? -4.598 -9.610 18.127 1.00 81.00 202 PRO A C 1
ATOM 1495 O O . PRO A 1 202 ? -4.917 -10.796 18.121 1.00 81.00 202 PRO A O 1
ATOM 1498 N N . ASP A 1 203 ? -4.389 -8.941 19.264 1.00 87.94 203 ASP A N 1
ATOM 1499 C CA . ASP A 1 203 ? -4.398 -9.566 20.588 1.00 87.94 203 ASP A CA 1
ATOM 1500 C C . ASP A 1 203 ? -5.792 -10.123 20.920 1.00 87.94 203 ASP A C 1
ATOM 1502 O O . ASP A 1 203 ? -6.814 -9.574 20.505 1.00 87.94 203 ASP A O 1
ATOM 1506 N N . ASP A 1 204 ? -5.865 -11.234 21.652 1.00 93.56 204 ASP A N 1
ATOM 1507 C CA . ASP A 1 204 ? -7.152 -11.786 22.108 1.00 93.56 204 ASP A CA 1
ATOM 1508 C C . ASP A 1 204 ? -7.750 -10.958 23.247 1.00 93.56 204 ASP A C 1
ATOM 1510 O O . ASP A 1 204 ? -8.972 -10.810 23.351 1.00 93.56 204 ASP A O 1
ATOM 1514 N N . THR A 1 205 ? -6.882 -10.385 24.077 1.00 96.25 205 THR A N 1
ATOM 1515 C CA . THR A 1 205 ? -7.251 -9.493 25.168 1.00 96.25 205 THR A CA 1
ATOM 1516 C C . THR A 1 205 ? -6.299 -8.311 25.254 1.00 96.25 205 THR A C 1
ATOM 1518 O O . THR A 1 205 ? -5.162 -8.358 24.781 1.00 96.25 205 THR A O 1
ATOM 1521 N N . LYS A 1 206 ? -6.777 -7.218 25.849 1.00 94.62 206 LYS A N 1
ATOM 1522 C CA . LYS A 1 206 ? -5.964 -6.038 26.131 1.00 94.62 206 LYS A CA 1
ATOM 1523 C C . LYS A 1 206 ? -6.302 -5.498 27.510 1.00 94.62 206 LYS A C 1
ATOM 1525 O O . LYS A 1 206 ? -7.474 -5.367 27.864 1.00 94.62 206 LYS A O 1
ATOM 1530 N N . THR A 1 207 ? -5.266 -5.199 28.282 1.00 97.81 207 THR A N 1
ATOM 1531 C CA . THR A 1 207 ? -5.410 -4.625 29.618 1.00 97.81 207 THR A CA 1
ATOM 1532 C C . THR A 1 207 ? -5.569 -3.121 29.515 1.00 97.81 207 THR A C 1
ATOM 1534 O O . THR A 1 207 ? -4.748 -2.443 28.897 1.00 97.81 207 THR A O 1
ATOM 1537 N N . PHE A 1 208 ? -6.605 -2.611 30.165 1.00 98.06 208 PHE A N 1
ATOM 1538 C CA . PHE A 1 208 ? -6.856 -1.191 30.321 1.00 98.06 208 PHE A CA 1
ATOM 1539 C C . PHE A 1 208 ? -6.853 -0.825 31.802 1.00 98.06 208 PHE A C 1
ATOM 1541 O O . PHE A 1 208 ? -7.212 -1.635 32.661 1.00 98.06 208 PHE A O 1
ATOM 1548 N N . ALA A 1 209 ? -6.462 0.408 32.095 1.00 97.12 209 ALA A N 1
ATOM 1549 C CA . ALA A 1 209 ? -6.548 0.992 33.423 1.00 97.12 209 ALA A CA 1
ATOM 1550 C C . ALA A 1 209 ? -7.309 2.313 33.358 1.00 97.12 209 ALA A C 1
ATOM 1552 O O . ALA A 1 209 ? -7.102 3.102 32.436 1.00 97.12 209 ALA A O 1
ATOM 1553 N N . TYR A 1 210 ? -8.162 2.552 34.347 1.00 96.31 210 TYR A N 1
ATOM 1554 C CA . TYR A 1 210 ? -8.827 3.823 34.570 1.00 96.31 210 TYR A CA 1
ATOM 1555 C C . TYR A 1 210 ? -8.372 4.403 35.904 1.00 96.31 210 TYR A C 1
ATOM 1557 O O . TYR A 1 210 ? -8.429 3.719 36.926 1.00 96.31 210 TYR A O 1
ATOM 1565 N N . LYS A 1 211 ? -7.905 5.651 35.885 1.00 94.56 211 LYS A N 1
ATOM 1566 C CA . LYS A 1 211 ? -7.499 6.406 37.074 1.00 94.56 211 LYS A CA 1
ATOM 1567 C C . LYS A 1 211 ? -7.556 7.899 36.771 1.00 94.56 211 LYS A C 1
ATOM 1569 O O . LYS A 1 211 ? -7.142 8.310 35.692 1.00 94.56 211 LYS A O 1
ATOM 1574 N N . ASP A 1 212 ? -8.056 8.697 37.713 1.00 91.88 212 ASP A N 1
ATOM 1575 C CA . ASP A 1 212 ? -8.080 10.167 37.629 1.00 91.88 212 ASP A CA 1
ATOM 1576 C C . ASP A 1 212 ? -8.697 10.715 36.323 1.00 91.88 212 ASP A C 1
ATOM 1578 O O . ASP A 1 212 ? -8.223 11.698 35.761 1.00 91.88 212 ASP A O 1
ATOM 1582 N N . GLY A 1 213 ? -9.747 10.064 35.805 1.00 91.81 213 GLY A N 1
ATOM 1583 C CA . GLY A 1 213 ? -10.397 10.483 34.556 1.00 91.81 213 GLY A CA 1
ATOM 1584 C C . GLY A 1 213 ? -9.647 10.098 33.278 1.00 91.81 213 GLY A C 1
ATOM 1585 O O . GLY A 1 213 ? -10.034 10.548 32.203 1.00 91.81 213 GLY A O 1
ATOM 1586 N N . ILE A 1 214 ? -8.606 9.262 33.370 1.00 96.38 214 ILE A N 1
ATOM 1587 C CA . ILE A 1 214 ? -7.782 8.826 32.240 1.00 96.38 214 ILE A CA 1
ATOM 1588 C C . ILE A 1 214 ? -7.934 7.324 32.010 1.00 96.38 214 ILE A C 1
ATOM 1590 O O . ILE A 1 214 ? -7.738 6.525 32.926 1.00 96.38 214 ILE A O 1
ATOM 1594 N N . ILE A 1 215 ? -8.216 6.934 30.764 1.00 97.62 215 ILE A N 1
ATOM 1595 C CA . ILE A 1 215 ? -8.079 5.546 30.302 1.00 97.62 215 ILE A CA 1
ATOM 1596 C C . ILE A 1 215 ? -6.673 5.363 29.728 1.00 97.62 215 ILE A C 1
ATOM 1598 O O . ILE A 1 215 ? -6.252 6.130 28.863 1.00 97.62 215 ILE A O 1
ATOM 1602 N N . SER A 1 216 ? -5.957 4.331 30.170 1.00 96.31 216 SER A N 1
ATOM 1603 C CA . SER A 1 216 ? -4.608 4.012 29.694 1.00 96.31 216 SER A CA 1
ATOM 1604 C C . SER A 1 216 ? -4.454 2.553 29.266 1.00 96.31 216 SER A C 1
ATOM 1606 O O . SER A 1 216 ? -5.082 1.661 29.837 1.00 96.31 216 SER A O 1
ATOM 1608 N N . TYR A 1 217 ? -3.654 2.323 28.224 1.00 97.06 217 TYR A N 1
ATOM 1609 C CA . TYR A 1 217 ? -3.360 1.002 27.653 1.00 97.06 217 TYR A CA 1
ATOM 1610 C C . TYR A 1 217 ? -2.109 1.055 26.773 1.00 97.06 217 TYR A C 1
ATOM 1612 O O . TYR A 1 217 ? -1.668 2.129 26.360 1.00 97.06 217 TYR A O 1
ATOM 1620 N N . GLU A 1 218 ? -1.540 -0.110 26.464 1.00 92.69 218 GLU A N 1
ATOM 1621 C CA . GLU A 1 218 ? -0.430 -0.220 25.519 1.00 92.69 218 GLU A CA 1
ATOM 1622 C C . GLU A 1 218 ? -0.913 -0.477 24.088 1.00 92.69 218 GLU A C 1
ATOM 1624 O O . GLU A 1 218 ? -1.759 -1.341 23.822 1.00 92.69 218 GLU A O 1
ATOM 1629 N N . VAL A 1 219 ? -0.315 0.265 23.159 1.00 82.50 219 VAL A N 1
ATOM 1630 C CA . VAL A 1 219 ? -0.481 0.105 21.719 1.00 82.50 219 VAL A CA 1
ATOM 1631 C C . VAL A 1 219 ? 0.826 -0.354 21.111 1.00 82.50 219 VAL A C 1
ATOM 1633 O O . VAL A 1 219 ? 1.834 0.344 21.212 1.00 82.50 219 VAL A O 1
ATOM 1636 N N . SER A 1 220 ? 0.781 -1.495 20.426 1.00 71.69 220 SER A N 1
ATOM 1637 C CA . SER A 1 220 ? 1.869 -1.980 19.584 1.00 71.69 220 SER A CA 1
ATOM 1638 C C . SER A 1 220 ? 1.475 -1.890 18.113 1.00 71.69 220 SER A C 1
ATOM 1640 O O . SER A 1 220 ? 0.475 -2.475 17.701 1.00 71.69 220 SER A O 1
ATOM 1642 N N . ALA A 1 221 ? 2.264 -1.170 17.321 1.00 53.97 221 ALA A N 1
ATOM 1643 C CA . ALA A 1 221 ? 2.121 -1.085 15.870 1.00 53.97 221 ALA A CA 1
ATOM 1644 C C . ALA A 1 221 ? 3.512 -0.971 15.232 1.00 53.97 221 ALA A C 1
ATOM 1646 O O . ALA A 1 221 ? 4.386 -0.284 15.760 1.00 53.97 221 ALA A O 1
ATOM 1647 N N . MET A 1 222 ? 3.736 -1.673 14.114 1.00 51.00 222 MET A N 1
ATOM 1648 C CA . MET A 1 222 ? 4.992 -1.610 13.343 1.00 51.00 222 MET A CA 1
ATOM 1649 C C . MET A 1 222 ? 6.268 -1.838 14.191 1.00 51.00 222 MET A C 1
ATOM 1651 O O . MET A 1 222 ? 7.290 -1.189 13.986 1.00 51.00 222 MET A O 1
ATOM 1655 N N . GLY A 1 223 ? 6.211 -2.748 15.172 1.00 46.97 223 GLY A N 1
ATOM 1656 C CA . GLY A 1 223 ? 7.356 -3.105 16.023 1.00 46.97 223 GLY A CA 1
ATOM 1657 C C . GLY A 1 223 ? 7.683 -2.118 17.153 1.00 46.97 223 GLY A C 1
ATOM 1658 O O . GLY A 1 223 ? 8.696 -2.298 17.824 1.00 46.97 223 GLY A O 1
ATOM 1659 N N . THR A 1 224 ? 6.842 -1.105 17.389 1.00 48.53 224 THR A N 1
ATOM 1660 C CA . THR A 1 224 ? 6.983 -0.151 18.503 1.00 48.53 224 THR A CA 1
ATOM 1661 C C . THR A 1 224 ? 5.804 -0.275 19.462 1.00 48.53 224 THR A C 1
ATOM 1663 O O . THR A 1 224 ? 4.671 -0.417 19.006 1.00 48.53 224 THR A O 1
ATOM 1666 N N . THR A 1 225 ? 6.067 -0.188 20.770 1.00 77.38 225 THR A N 1
ATOM 1667 C CA . THR A 1 225 ? 5.041 -0.158 21.826 1.00 77.38 225 THR A CA 1
ATOM 1668 C C . THR A 1 225 ? 5.045 1.197 22.529 1.00 77.38 225 THR A C 1
ATOM 1670 O O . THR A 1 225 ? 6.109 1.693 22.901 1.00 77.38 225 THR A O 1
ATOM 1673 N N . ALA A 1 226 ? 3.866 1.784 22.728 1.00 78.25 226 ALA A N 1
ATOM 1674 C CA . ALA A 1 226 ? 3.676 3.027 23.471 1.00 78.25 226 ALA A CA 1
ATOM 1675 C C . ALA A 1 226 ? 2.460 2.938 24.403 1.00 78.25 226 ALA A C 1
ATOM 1677 O O . ALA A 1 226 ? 1.477 2.267 24.091 1.00 78.25 226 ALA A O 1
ATOM 1678 N N . THR A 1 227 ? 2.507 3.652 25.528 1.00 93.44 227 THR A N 1
ATOM 1679 C CA . THR A 1 227 ? 1.355 3.816 26.425 1.00 93.44 227 THR A CA 1
ATOM 1680 C C . THR A 1 227 ? 0.499 4.985 25.944 1.00 93.44 227 THR A C 1
ATOM 1682 O O . THR A 1 227 ? 0.985 6.110 25.827 1.00 93.44 227 THR A O 1
ATOM 1685 N N . VAL A 1 228 ? -0.778 4.736 25.668 1.00 94.06 228 VAL A N 1
ATOM 1686 C CA . VAL A 1 228 ? -1.755 5.753 25.261 1.00 94.06 228 VAL A CA 1
ATOM 1687 C C . VAL A 1 228 ? -2.542 6.219 26.477 1.00 94.06 228 VAL A C 1
ATOM 1689 O O . VAL A 1 228 ? -2.976 5.387 27.268 1.00 94.06 228 VAL A O 1
ATOM 1692 N N . HIS A 1 229 ? -2.736 7.533 26.619 1.00 96.38 229 HIS A N 1
ATOM 1693 C CA . HIS A 1 229 ? -3.615 8.136 27.625 1.00 96.38 229 HIS A CA 1
ATOM 1694 C C . HIS A 1 229 ? -4.788 8.816 26.920 1.00 96.38 229 HIS A C 1
ATOM 1696 O O . HIS A 1 229 ? -4.566 9.686 26.074 1.00 96.38 229 HIS A O 1
ATOM 1702 N N . LEU A 1 230 ? -6.016 8.432 27.265 1.00 96.69 230 LEU A N 1
ATOM 1703 C CA . LEU A 1 230 ? -7.238 9.047 26.758 1.00 96.69 230 LEU A CA 1
ATOM 1704 C C . LEU A 1 230 ? -7.942 9.837 27.858 1.00 96.69 230 LEU A C 1
ATOM 1706 O O . LEU A 1 230 ? -8.136 9.318 28.955 1.00 96.69 230 LEU A O 1
ATOM 1710 N N . GLU A 1 231 ? -8.391 11.042 27.525 1.00 95.81 231 GLU A N 1
ATOM 1711 C CA . GLU A 1 231 ? -9.259 11.870 28.365 1.00 95.81 231 GLU A CA 1
ATOM 1712 C C . GLU A 1 231 ? -10.642 11.999 27.713 1.00 95.81 231 GLU A C 1
ATOM 1714 O O . GLU A 1 231 ? -10.780 11.902 26.485 1.00 95.81 231 GLU A O 1
ATOM 1719 N N . LYS A 1 232 ? -11.680 12.180 28.533 1.00 93.56 232 LYS A N 1
ATOM 1720 C CA . LYS A 1 232 ? -13.059 12.318 28.061 1.00 93.56 232 LYS A CA 1
ATOM 1721 C C . LYS A 1 232 ? -13.202 13.598 27.232 1.00 93.56 232 LYS A C 1
ATOM 1723 O O . LYS A 1 232 ? -12.802 14.675 27.661 1.00 93.56 232 LYS A O 1
ATOM 1728 N N . ALA A 1 233 ? -13.768 13.483 26.035 1.00 87.12 233 ALA A N 1
ATOM 1729 C CA . ALA A 1 233 ? -13.981 14.622 25.151 1.00 87.12 233 ALA A CA 1
ATOM 1730 C C . ALA A 1 233 ? -15.326 15.307 25.460 1.00 87.12 233 ALA A C 1
ATOM 1732 O O . ALA A 1 233 ? -16.381 14.670 25.425 1.00 87.12 233 ALA A O 1
ATOM 1733 N N . GLU A 1 234 ? -15.292 16.611 25.744 1.00 62.62 234 GLU A N 1
ATOM 1734 C CA . GLU A 1 234 ? -16.477 17.454 25.952 1.00 62.62 234 GLU A CA 1
ATOM 1735 C C . GLU A 1 234 ? -17.091 17.860 24.598 1.00 62.62 234 GLU A C 1
ATOM 1737 O O . GLU A 1 234 ? -16.485 18.597 23.819 1.00 62.62 234 GLU A O 1
ATOM 1742 N N . GLY A 1 235 ? -18.319 17.412 24.318 1.00 46.62 235 GLY A N 1
ATOM 1743 C CA . GLY A 1 235 ? -19.054 17.780 23.102 1.00 46.62 235 GLY A CA 1
ATOM 1744 C C . GLY A 1 235 ? -18.622 17.003 21.855 1.00 46.62 235 GLY A C 1
ATOM 1745 O O . GLY A 1 235 ? -17.564 16.388 21.810 1.00 46.62 235 GLY A O 1
ATOM 1746 N N . THR A 1 236 ? -19.498 16.973 20.848 1.00 36.31 236 THR A N 1
ATOM 1747 C CA . THR A 1 236 ? -19.378 16.150 19.638 1.00 36.31 236 THR A CA 1
ATOM 1748 C C . THR A 1 236 ? -18.056 16.393 18.906 1.00 36.31 236 THR A C 1
ATOM 1750 O O . THR A 1 236 ? -17.988 17.226 17.999 1.00 36.31 236 THR A O 1
ATOM 1753 N N . ALA A 1 237 ? -17.014 15.623 19.227 1.00 38.28 237 ALA A N 1
ATOM 1754 C CA . ALA A 1 237 ? -16.037 15.280 18.214 1.00 38.28 237 ALA A CA 1
ATOM 1755 C C . ALA A 1 237 ? -16.862 14.669 17.078 1.00 38.28 237 ALA A C 1
ATOM 1757 O O . ALA A 1 237 ? -17.666 13.760 17.303 1.00 38.28 237 ALA A O 1
ATOM 1758 N N . ASN A 1 238 ? -16.769 15.258 15.888 1.00 42.72 238 ASN A N 1
ATOM 1759 C CA . ASN A 1 238 ? -17.380 14.733 14.674 1.00 42.72 238 ASN A CA 1
ATOM 1760 C C . ASN A 1 238 ? -16.700 13.399 14.327 1.00 42.72 238 ASN A C 1
ATOM 1762 O O . ASN A 1 238 ? -15.980 13.294 13.341 1.00 42.72 238 ASN A O 1
ATOM 1766 N N . LEU A 1 239 ? -16.915 12.370 15.146 1.00 43.62 239 LEU A N 1
ATOM 1767 C CA . LEU A 1 239 ? -16.755 10.994 14.732 1.00 43.62 239 LEU A CA 1
ATOM 1768 C C . LEU A 1 239 ? -17.859 10.774 13.694 1.00 43.62 239 LEU A C 1
ATOM 1770 O O . LEU A 1 239 ? -19.038 10.857 14.057 1.00 43.62 239 LEU A O 1
ATOM 1774 N N . PRO A 1 240 ? -17.530 10.544 12.409 1.00 37.12 240 PRO A N 1
ATOM 1775 C CA . PRO A 1 240 ? -18.545 10.232 11.416 1.00 37.12 240 PRO A CA 1
ATOM 1776 C C . PRO A 1 240 ? -19.400 9.079 11.948 1.00 37.12 240 PRO A C 1
ATOM 1778 O O . PRO A 1 240 ? -18.877 8.081 12.465 1.00 37.12 240 PRO A O 1
ATOM 1781 N N . SER A 1 241 ? -20.719 9.273 11.926 1.00 34.03 241 SER A N 1
ATOM 1782 C CA . SER A 1 241 ? -21.666 8.335 12.518 1.00 34.03 241 SER A CA 1
ATOM 1783 C C . SER A 1 241 ? -21.454 6.924 11.974 1.00 34.03 241 SER A C 1
ATOM 1785 O O . SER A 1 241 ? -21.037 6.727 10.833 1.00 34.03 241 SER A O 1
ATOM 1787 N N . ALA A 1 242 ? -21.688 5.963 12.863 1.00 32.59 242 ALA A N 1
ATOM 1788 C CA . ALA A 1 242 ? -21.486 4.538 12.689 1.00 32.59 242 ALA A CA 1
ATOM 1789 C C . ALA A 1 242 ? -21.871 4.012 11.297 1.00 32.59 242 ALA A C 1
ATOM 1791 O O . ALA A 1 242 ? -22.911 4.347 10.727 1.00 32.59 242 ALA A O 1
ATOM 1792 N N . ILE A 1 243 ? -21.006 3.130 10.803 1.00 31.61 243 ILE A N 1
ATOM 1793 C CA . ILE A 1 243 ? -21.230 2.254 9.661 1.00 31.61 243 ILE A CA 1
ATOM 1794 C C . ILE A 1 243 ? -22.527 1.496 9.956 1.00 31.61 243 ILE A C 1
ATOM 1796 O O . ILE A 1 243 ? -22.597 0.737 10.920 1.00 31.61 243 ILE A O 1
ATOM 1800 N N . THR A 1 244 ? -23.576 1.745 9.174 1.00 29.00 244 THR A N 1
ATOM 1801 C CA . THR A 1 244 ? -24.765 0.892 9.217 1.00 29.00 244 THR A CA 1
ATOM 1802 C C . THR A 1 244 ? -24.375 -0.451 8.611 1.00 29.00 244 THR A C 1
ATOM 1804 O O . THR A 1 244 ? -23.902 -0.515 7.478 1.00 29.00 244 THR A O 1
ATOM 1807 N N . GLU A 1 245 ? -24.519 -1.496 9.415 1.00 34.03 245 GLU A N 1
ATOM 1808 C CA . GLU A 1 245 ? -24.224 -2.893 9.104 1.00 34.03 245 GLU A CA 1
ATOM 1809 C C . GLU A 1 245 ? -24.867 -3.329 7.768 1.00 34.03 245 GLU A C 1
ATOM 1811 O O . GLU A 1 245 ? -26.057 -3.067 7.554 1.00 34.03 245 GLU A O 1
ATOM 1816 N N . PRO A 1 246 ? -24.130 -3.974 6.840 1.00 32.84 246 PRO A N 1
ATOM 1817 C CA . PRO A 1 246 ? -24.684 -4.338 5.544 1.00 32.84 246 PRO A CA 1
ATOM 1818 C C . PRO A 1 246 ? -25.624 -5.541 5.685 1.00 32.84 246 PRO A C 1
ATOM 1820 O O . PRO A 1 246 ? -25.203 -6.677 5.898 1.00 32.84 246 PRO A O 1
ATOM 1823 N N . GLN A 1 247 ? -26.924 -5.287 5.535 1.00 26.83 247 GLN A N 1
ATOM 1824 C CA . GLN A 1 247 ? -27.926 -6.326 5.311 1.00 26.83 247 GLN A CA 1
ATOM 1825 C C . GLN A 1 247 ? -27.711 -6.957 3.925 1.00 26.83 247 GLN A C 1
ATOM 1827 O O . GLN A 1 247 ? -27.663 -6.273 2.904 1.00 26.83 247 GLN A O 1
ATOM 1832 N N . ILE A 1 248 ? -27.583 -8.282 3.913 1.00 46.56 248 ILE A N 1
ATOM 1833 C CA . ILE A 1 248 ? -27.353 -9.136 2.742 1.00 46.56 248 ILE A CA 1
ATOM 1834 C C . ILE A 1 248 ? -28.591 -9.139 1.831 1.00 46.56 248 ILE A C 1
ATOM 1836 O O . ILE A 1 248 ? -29.623 -9.658 2.247 1.00 46.56 248 ILE A O 1
ATOM 1840 N N . THR A 1 249 ? -28.511 -8.652 0.583 1.00 26.03 249 THR A N 1
ATOM 1841 C CA . THR A 1 249 ? -29.405 -9.009 -0.560 1.00 26.03 249 THR A CA 1
ATOM 1842 C C . THR A 1 249 ? -28.703 -8.617 -1.890 1.00 26.03 249 THR A C 1
ATOM 1844 O O . THR A 1 249 ? -27.933 -7.659 -1.869 1.00 26.03 249 THR A O 1
ATOM 1847 N N . PRO A 1 250 ? -28.846 -9.362 -3.014 1.00 48.41 250 PRO A N 1
ATOM 1848 C CA . PRO A 1 250 ? -27.735 -9.636 -3.927 1.00 48.41 250 PRO A CA 1
ATOM 1849 C C . PRO A 1 250 ? -27.505 -8.602 -5.044 1.00 48.41 250 PRO A C 1
ATOM 1851 O O . PRO A 1 250 ? -28.380 -7.825 -5.416 1.00 48.41 250 PRO A O 1
ATOM 1854 N N . GLU A 1 251 ? -26.280 -8.688 -5.559 1.00 49.41 251 GLU A N 1
ATOM 1855 C CA . GLU A 1 251 ? -25.576 -7.964 -6.626 1.00 49.41 251 GLU A CA 1
ATOM 1856 C C . GLU A 1 251 ? -26.392 -7.529 -7.861 1.00 49.41 251 GLU A C 1
ATOM 1858 O O . GLU A 1 251 ? -27.223 -8.280 -8.382 1.00 49.41 251 GLU A O 1
ATOM 1863 N N . PRO A 1 252 ? -26.054 -6.348 -8.418 1.00 39.84 252 PRO A N 1
ATOM 1864 C CA . PRO A 1 252 ? -25.726 -6.300 -9.840 1.00 39.84 252 PRO A CA 1
ATOM 1865 C C . PRO A 1 252 ? -24.420 -5.547 -10.155 1.00 39.84 252 PRO A C 1
ATOM 1867 O O . PRO A 1 252 ? -24.076 -4.524 -9.565 1.00 39.84 252 PRO A O 1
ATOM 1870 N N . GLN A 1 253 ? -23.736 -6.092 -11.158 1.00 36.03 253 GLN A N 1
ATOM 1871 C CA . GLN A 1 253 ? -22.407 -5.764 -11.660 1.00 36.03 253 GLN A CA 1
ATOM 1872 C C . GLN A 1 253 ? -22.254 -4.297 -12.101 1.00 36.03 253 GLN A C 1
ATOM 1874 O O . GLN A 1 253 ? -22.790 -3.893 -13.131 1.00 36.03 253 GLN A O 1
ATOM 1879 N N . ALA A 1 254 ? -21.498 -3.518 -11.321 1.00 35.28 254 ALA A N 1
ATOM 1880 C CA . ALA A 1 254 ? -20.898 -2.233 -11.721 1.00 35.28 254 ALA A CA 1
ATOM 1881 C C . ALA A 1 254 ? -19.719 -1.794 -10.807 1.00 35.28 254 ALA A C 1
ATOM 1883 O O . ALA A 1 254 ? -19.309 -0.638 -10.847 1.00 35.28 254 ALA A O 1
ATOM 1884 N N . GLN A 1 255 ? -19.200 -2.681 -9.944 1.00 39.34 255 GLN A N 1
ATOM 1885 C CA . GLN A 1 255 ? -18.278 -2.342 -8.840 1.00 39.34 255 GLN A CA 1
ATOM 1886 C C . GLN A 1 255 ? -16.790 -2.649 -9.100 1.00 39.34 255 GLN A C 1
ATOM 1888 O O . GLN A 1 255 ? -15.950 -2.252 -8.293 1.00 39.34 255 GLN A O 1
ATOM 1893 N N . SER A 1 256 ? -16.438 -3.335 -10.190 1.00 44.31 256 SER A N 1
ATOM 1894 C CA . SER A 1 256 ? -15.042 -3.702 -10.481 1.00 44.31 256 SER A CA 1
ATOM 1895 C C . SER A 1 256 ? -14.191 -2.495 -10.900 1.00 44.31 256 SER A C 1
ATOM 1897 O O . SER A 1 256 ? -13.074 -2.337 -10.407 1.00 44.31 256 SER A O 1
ATOM 1899 N N . ASP A 1 257 ? -14.742 -1.585 -11.712 1.00 47.50 257 ASP A N 1
ATOM 1900 C CA . ASP A 1 257 ? -13.998 -0.444 -12.270 1.00 47.50 257 ASP A CA 1
ATOM 1901 C C . ASP A 1 257 ? -13.494 0.543 -11.201 1.00 47.50 257 ASP A C 1
ATOM 1903 O O . ASP A 1 257 ? -12.385 1.066 -11.302 1.00 47.50 257 ASP A O 1
ATOM 1907 N N . THR A 1 258 ? -14.264 0.790 -10.136 1.00 58.69 258 THR A N 1
ATOM 1908 C CA . THR A 1 258 ? -13.829 1.675 -9.040 1.00 58.69 258 THR A CA 1
ATOM 1909 C C . THR A 1 258 ? -12.814 1.006 -8.116 1.00 58.69 258 THR A C 1
ATOM 1911 O O . THR A 1 258 ? -11.894 1.673 -7.647 1.00 58.69 258 THR A O 1
ATOM 1914 N N . SER A 1 259 ? -12.930 -0.305 -7.886 1.00 71.31 259 SER A N 1
ATOM 1915 C CA . SER A 1 259 ? -12.007 -1.046 -7.019 1.00 71.31 259 SER A CA 1
ATOM 1916 C C . SER A 1 259 ? -10.605 -1.151 -7.624 1.00 71.31 259 SER A C 1
ATOM 1918 O O . SER A 1 259 ? -9.618 -0.929 -6.917 1.00 71.31 259 SER A O 1
ATOM 1920 N N . ILE A 1 260 ? -10.498 -1.417 -8.931 1.00 82.81 260 ILE A N 1
ATOM 1921 C CA . ILE A 1 260 ? -9.192 -1.492 -9.593 1.00 82.81 260 ILE A CA 1
ATOM 1922 C C . ILE A 1 260 ? -8.527 -0.122 -9.737 1.00 82.81 260 ILE A C 1
ATOM 1924 O O . ILE A 1 260 ? -7.307 -0.025 -9.636 1.00 82.81 260 ILE A O 1
ATOM 1928 N N . GLN A 1 261 ? -9.294 0.958 -9.909 1.00 84.31 261 GLN A N 1
ATOM 1929 C CA . GLN A 1 261 ? -8.703 2.297 -9.933 1.00 84.31 261 GLN A CA 1
ATOM 1930 C C . GLN A 1 261 ? -8.160 2.717 -8.568 1.00 84.31 261 GLN A C 1
ATOM 1932 O O . GLN A 1 261 ? -7.081 3.297 -8.503 1.00 84.31 261 GLN A O 1
ATOM 1937 N N . SER A 1 262 ? -8.838 2.371 -7.472 1.00 82.38 262 SER A N 1
ATOM 1938 C CA . SER A 1 262 ? -8.292 2.595 -6.128 1.00 82.38 262 SER A CA 1
ATOM 1939 C C . SER A 1 262 ? -7.019 1.773 -5.878 1.00 82.38 262 SER A C 1
ATOM 1941 O O . SER A 1 262 ? -6.045 2.303 -5.339 1.00 82.38 262 SER A O 1
ATOM 1943 N N . ALA A 1 263 ? -6.978 0.522 -6.352 1.00 86.06 263 ALA A N 1
ATOM 1944 C CA . ALA A 1 263 ? -5.773 -0.307 -6.335 1.00 86.06 263 ALA A CA 1
ATOM 1945 C C . ALA A 1 263 ? -4.629 0.338 -7.141 1.00 86.06 263 ALA A C 1
ATOM 1947 O O . ALA A 1 263 ? -3.504 0.458 -6.655 1.00 86.06 263 ALA A O 1
ATOM 1948 N N . ALA A 1 264 ? -4.928 0.818 -8.349 1.00 89.50 264 ALA A N 1
ATOM 1949 C CA . ALA A 1 264 ? -3.980 1.504 -9.217 1.00 89.50 264 ALA A CA 1
ATOM 1950 C C . ALA A 1 264 ? -3.432 2.790 -8.577 1.00 89.50 264 ALA A C 1
ATOM 1952 O O . ALA A 1 264 ? -2.227 3.015 -8.627 1.00 89.50 264 ALA A O 1
ATOM 1953 N N . SER A 1 265 ? -4.269 3.589 -7.906 1.00 89.06 265 SER A N 1
ATOM 1954 C CA . SER A 1 265 ? -3.833 4.795 -7.188 1.00 89.06 265 SER A CA 1
ATOM 1955 C C . SER A 1 265 ? -2.939 4.489 -5.983 1.00 89.06 265 SER A C 1
ATOM 1957 O O . SER A 1 265 ? -2.000 5.237 -5.712 1.00 89.06 265 SER A O 1
ATOM 1959 N N . LEU A 1 266 ? -3.179 3.385 -5.266 1.00 86.12 266 LEU A N 1
ATOM 1960 C CA . LEU A 1 266 ? -2.271 2.948 -4.201 1.00 86.12 266 LEU A CA 1
ATOM 1961 C C . LEU A 1 266 ? -0.883 2.620 -4.768 1.00 86.12 266 LEU A C 1
ATOM 1963 O O . LEU A 1 266 ? 0.137 3.052 -4.224 1.00 86.12 266 LEU A O 1
ATOM 1967 N N . LEU A 1 267 ? -0.843 1.897 -5.889 1.00 89.75 267 LEU A N 1
ATOM 1968 C CA . LEU A 1 267 ? 0.413 1.598 -6.572 1.00 89.75 267 LEU A CA 1
ATOM 1969 C C . LEU A 1 267 ? 1.057 2.856 -7.162 1.00 89.75 267 LEU A C 1
ATOM 1971 O O . LEU A 1 267 ? 2.276 2.978 -7.115 1.00 89.75 267 LEU A O 1
ATOM 1975 N N . GLU A 1 268 ? 0.271 3.822 -7.635 1.00 91.38 268 GLU A N 1
ATOM 1976 C CA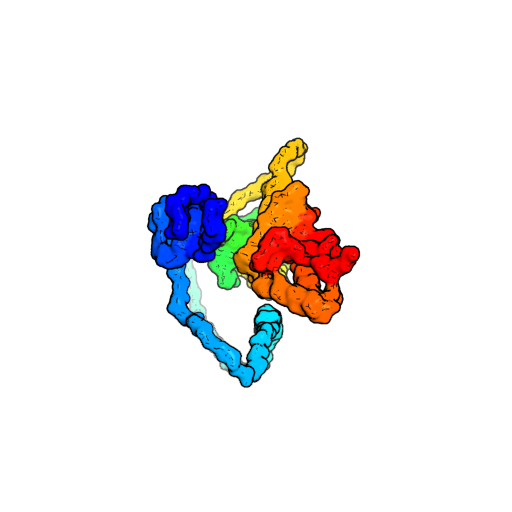 . GLU A 1 268 ? 0.758 5.104 -8.153 1.00 91.38 268 GLU A CA 1
ATOM 1977 C C . GLU A 1 268 ? 1.599 5.855 -7.117 1.00 91.38 268 GLU A C 1
ATOM 1979 O O . GLU A 1 268 ? 2.686 6.341 -7.434 1.00 91.38 268 GLU A O 1
ATOM 1984 N N . ILE A 1 269 ? 1.158 5.884 -5.857 1.00 82.94 269 ILE A N 1
ATOM 1985 C CA . ILE A 1 269 ? 1.914 6.503 -4.759 1.00 82.94 269 ILE A CA 1
ATOM 1986 C C . ILE A 1 269 ? 3.278 5.823 -4.598 1.00 82.94 269 ILE A C 1
ATOM 1988 O O . ILE A 1 269 ? 4.303 6.505 -4.503 1.00 82.94 269 ILE A O 1
ATOM 1992 N N . ALA A 1 270 ? 3.302 4.490 -4.591 1.00 83.88 270 ALA A N 1
ATOM 1993 C CA . ALA A 1 270 ? 4.525 3.716 -4.410 1.00 83.88 270 ALA A CA 1
ATOM 1994 C C . ALA A 1 270 ? 5.484 3.854 -5.608 1.00 83.88 270 ALA A C 1
ATOM 1996 O O . ALA A 1 270 ? 6.680 4.089 -5.425 1.00 83.88 270 ALA A O 1
ATOM 1997 N N . VAL A 1 271 ? 4.966 3.786 -6.838 1.00 88.19 271 VAL A N 1
ATOM 1998 C CA . VAL A 1 271 ? 5.751 3.970 -8.069 1.00 88.19 271 VAL A CA 1
ATOM 1999 C C . VAL A 1 271 ? 6.340 5.377 -8.122 1.00 88.19 271 VAL A C 1
ATOM 2001 O O . VAL A 1 271 ? 7.530 5.535 -8.400 1.00 88.19 271 VAL A O 1
ATOM 2004 N N . LYS A 1 272 ? 5.554 6.406 -7.795 1.00 85.12 272 LYS A N 1
ATOM 2005 C CA . LYS A 1 272 ? 5.994 7.805 -7.835 1.00 85.12 272 LYS A CA 1
ATOM 2006 C C . LYS A 1 272 ? 7.165 8.093 -6.895 1.00 85.12 272 LYS A C 1
ATOM 2008 O O . LYS A 1 272 ? 8.032 8.895 -7.236 1.00 85.12 272 LYS A O 1
ATOM 2013 N N . GLN A 1 273 ? 7.238 7.431 -5.740 1.00 79.81 273 GLN A N 1
ATOM 2014 C CA . GLN A 1 273 ? 8.380 7.572 -4.828 1.00 79.81 273 GLN A CA 1
ATOM 2015 C C . GLN A 1 273 ? 9.690 7.051 -5.439 1.00 79.81 273 GLN A C 1
ATOM 2017 O O . GLN A 1 273 ? 10.748 7.630 -5.196 1.00 79.81 273 GLN A O 1
ATOM 2022 N N . GLY A 1 274 ? 9.625 5.986 -6.245 1.00 80.50 274 GLY A N 1
ATOM 2023 C CA . GLY A 1 274 ? 10.799 5.393 -6.892 1.00 80.50 274 GLY A CA 1
ATOM 2024 C C . GLY A 1 274 ? 11.171 6.043 -8.227 1.00 80.50 274 GLY A C 1
ATOM 2025 O O . GLY A 1 274 ? 12.350 6.264 -8.500 1.00 80.50 274 GLY A O 1
ATOM 2026 N N . PHE A 1 275 ? 10.172 6.370 -9.047 1.00 85.12 275 PHE A N 1
ATOM 2027 C CA . PHE A 1 275 ? 10.353 6.762 -10.449 1.00 85.12 275 PHE A CA 1
ATOM 2028 C C . PHE A 1 275 ? 10.016 8.230 -10.729 1.00 85.12 275 PHE A C 1
ATOM 2030 O O . PHE A 1 275 ? 10.187 8.683 -11.856 1.00 85.12 275 PHE A O 1
ATOM 2037 N N . GLN A 1 276 ? 9.597 9.006 -9.724 1.00 87.38 276 GLN A N 1
ATOM 2038 C CA . GLN A 1 276 ? 9.172 10.401 -9.892 1.00 87.38 276 GLN A CA 1
ATOM 2039 C C . GLN A 1 276 ? 8.086 10.508 -10.965 1.00 87.38 276 GLN A C 1
ATOM 2041 O O . GLN A 1 276 ? 7.032 9.929 -10.773 1.00 87.38 276 GLN A O 1
ATOM 2046 N N . ASP A 1 277 ? 8.330 11.197 -12.080 1.00 90.69 277 ASP A N 1
ATOM 2047 C CA . ASP A 1 277 ? 7.375 11.327 -13.188 1.00 90.69 277 ASP A CA 1
ATOM 2048 C C . ASP A 1 277 ? 7.632 10.309 -14.320 1.00 90.69 277 ASP A C 1
ATOM 2050 O O . ASP A 1 277 ? 6.993 10.365 -15.370 1.00 90.69 277 ASP A O 1
ATOM 2054 N N . ASN A 1 278 ? 8.578 9.380 -14.131 1.00 90.00 278 ASN A N 1
ATOM 2055 C CA . ASN A 1 278 ? 9.017 8.433 -15.153 1.00 90.00 278 ASN A CA 1
ATOM 2056 C C . ASN A 1 278 ? 8.221 7.115 -15.152 1.00 90.00 278 ASN A C 1
ATOM 2058 O O . ASN A 1 278 ? 8.795 6.020 -15.133 1.00 90.00 278 ASN A O 1
ATOM 2062 N N . TYR A 1 279 ? 6.893 7.215 -15.141 1.00 95.50 279 TYR A N 1
ATOM 2063 C CA . TYR A 1 279 ? 6.018 6.051 -15.204 1.00 95.50 279 TYR A CA 1
ATOM 2064 C C . TYR A 1 279 ? 4.645 6.361 -15.822 1.00 95.50 279 TYR A C 1
ATOM 2066 O O . TYR A 1 279 ? 4.226 7.515 -15.913 1.00 95.50 279 TYR A O 1
ATOM 2074 N N . THR A 1 280 ? 3.923 5.311 -16.210 1.00 91.69 280 THR A N 1
ATOM 2075 C CA . THR A 1 280 ? 2.470 5.321 -16.409 1.00 91.69 280 THR A CA 1
ATOM 2076 C C . THR A 1 280 ? 1.834 4.167 -15.643 1.00 91.69 280 THR A C 1
ATOM 2078 O O . THR A 1 280 ? 2.464 3.130 -15.421 1.00 91.69 280 THR A O 1
ATOM 2081 N N . ILE A 1 281 ? 0.583 4.358 -15.230 1.00 92.31 281 ILE A N 1
ATOM 2082 C CA . ILE A 1 281 ? -0.281 3.293 -14.728 1.00 92.31 281 ILE A CA 1
ATOM 2083 C C . ILE A 1 281 ? -1.565 3.328 -15.541 1.00 92.31 281 ILE A C 1
ATOM 2085 O O . ILE A 1 281 ? -2.240 4.353 -15.607 1.00 92.31 281 ILE A O 1
ATOM 2089 N N . ASP A 1 282 ? -1.891 2.190 -16.133 1.00 87.06 282 ASP A N 1
ATOM 2090 C CA . ASP A 1 282 ? -3.100 1.971 -16.905 1.00 87.06 282 ASP A CA 1
ATOM 2091 C C . ASP A 1 282 ? -3.877 0.800 -16.295 1.00 87.06 282 ASP A C 1
ATOM 2093 O O . ASP A 1 282 ? -3.299 -0.131 -15.733 1.00 87.06 282 ASP A O 1
ATOM 2097 N N . THR A 1 283 ? -5.202 0.838 -16.408 1.00 84.12 283 THR A N 1
ATOM 2098 C CA . THR A 1 283 ? -6.078 -0.275 -16.019 1.00 84.12 283 THR A CA 1
ATOM 2099 C C . THR A 1 283 ? -6.798 -0.776 -17.264 1.00 84.12 283 THR A C 1
ATOM 2101 O O . THR A 1 283 ? -7.346 0.021 -18.026 1.00 84.12 283 THR A O 1
ATOM 2104 N N . GLN A 1 284 ? -6.738 -2.081 -17.524 1.00 70.62 284 GLN A N 1
ATOM 2105 C CA . GLN A 1 284 ? -7.385 -2.725 -18.673 1.00 70.62 284 GLN A CA 1
ATOM 2106 C C . GLN A 1 284 ? -7.922 -4.082 -18.229 1.00 70.62 284 GLN A C 1
ATOM 2108 O O . GLN A 1 284 ? -7.156 -4.854 -17.673 1.00 70.62 284 GLN A O 1
ATOM 2113 N N . ASP A 1 285 ? -9.202 -4.379 -18.465 1.00 71.62 285 ASP A N 1
ATOM 2114 C CA . ASP A 1 285 ? -9.791 -5.712 -18.245 1.00 71.62 285 ASP A CA 1
ATOM 2115 C C . ASP A 1 285 ? -9.418 -6.360 -16.887 1.00 71.62 285 ASP A C 1
ATOM 2117 O O . ASP A 1 285 ? -8.930 -7.486 -16.836 1.00 71.62 285 ASP A O 1
ATOM 2121 N N . GLU A 1 286 ? -9.602 -5.627 -15.780 1.00 77.25 286 GLU A N 1
ATOM 2122 C CA . GLU A 1 286 ? -9.241 -6.048 -14.407 1.00 77.25 286 GLU A CA 1
ATOM 2123 C C . GLU A 1 286 ? -7.732 -6.275 -14.147 1.00 77.25 286 GLU A C 1
ATOM 2125 O O . GLU A 1 286 ? -7.347 -6.795 -13.101 1.00 77.25 286 GLU A O 1
ATOM 2130 N N . MET A 1 287 ? -6.857 -5.815 -15.044 1.00 79.88 287 MET A N 1
ATOM 2131 C CA . MET A 1 287 ? -5.399 -5.827 -14.909 1.00 79.88 287 MET A CA 1
ATOM 2132 C C . MET A 1 287 ? -4.844 -4.415 -14.697 1.00 79.88 287 MET A C 1
ATOM 2134 O O . MET A 1 287 ? -5.277 -3.452 -15.334 1.00 79.88 287 MET A O 1
ATOM 2138 N N . ILE A 1 288 ? -3.837 -4.300 -13.831 1.00 90.50 288 ILE A N 1
ATOM 2139 C CA . ILE A 1 288 ? -3.069 -3.071 -13.617 1.00 90.50 288 ILE A CA 1
ATOM 2140 C C . ILE A 1 288 ? -1.757 -3.186 -14.392 1.00 90.50 288 ILE A C 1
ATOM 2142 O O . ILE A 1 288 ? -0.935 -4.059 -14.114 1.00 90.50 288 ILE A O 1
ATOM 2146 N N . VAL A 1 2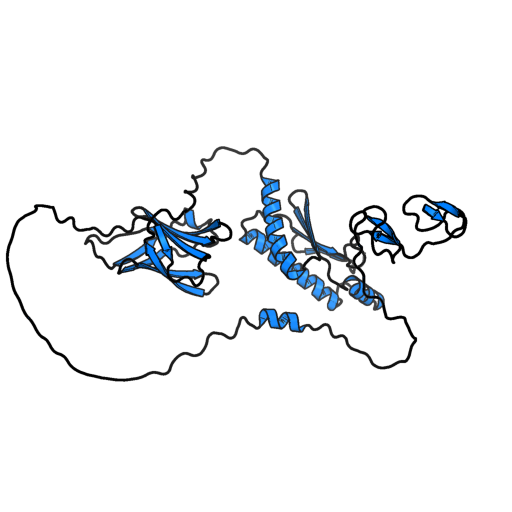89 ? -1.544 -2.291 -15.352 1.00 92.19 289 VAL A N 1
ATOM 2147 C CA . VAL A 1 289 ? -0.332 -2.231 -16.172 1.00 92.19 289 VAL A CA 1
ATOM 2148 C C . VAL A 1 289 ? 0.493 -1.027 -15.745 1.00 92.19 289 VAL A C 1
ATOM 2150 O O . VAL A 1 289 ? 0.090 0.118 -15.924 1.00 92.19 289 VAL A O 1
ATOM 2153 N N . ILE A 1 290 ? 1.670 -1.289 -15.193 1.00 96.12 290 ILE A N 1
ATOM 2154 C CA . ILE A 1 290 ? 2.612 -0.282 -14.716 1.00 96.12 290 ILE A CA 1
ATOM 2155 C C . ILE A 1 290 ? 3.784 -0.253 -15.683 1.00 96.12 290 ILE A C 1
ATOM 2157 O O . ILE A 1 290 ? 4.496 -1.243 -15.834 1.00 96.12 290 ILE A O 1
ATOM 2161 N N . SER A 1 291 ? 4.012 0.880 -16.331 1.00 93.25 291 SER A N 1
ATOM 2162 C CA . SER A 1 291 ? 5.143 1.056 -17.239 1.00 93.25 291 SER A CA 1
ATOM 2163 C C . SER A 1 291 ? 6.106 2.067 -16.644 1.00 93.25 291 SER A C 1
ATOM 2165 O O . SER A 1 291 ? 5.716 3.195 -16.379 1.00 93.25 291 SER A O 1
ATOM 2167 N N . VAL A 1 292 ? 7.359 1.680 -16.425 1.00 96.12 292 VAL A N 1
ATOM 2168 C CA . VAL A 1 292 ? 8.394 2.541 -15.836 1.00 96.12 292 VAL A CA 1
ATOM 2169 C C . VAL A 1 292 ? 9.553 2.715 -16.805 1.00 96.12 292 VAL A C 1
ATOM 2171 O O . VAL A 1 292 ? 9.896 1.789 -17.538 1.00 96.12 292 VAL A O 1
ATOM 2174 N N . TRP A 1 293 ? 10.197 3.878 -16.800 1.00 91.44 293 TRP A N 1
ATOM 2175 C CA . TRP A 1 293 ? 11.455 4.090 -17.521 1.00 91.44 293 TRP A CA 1
ATOM 2176 C C . TRP A 1 293 ? 12.506 4.706 -16.602 1.00 91.44 293 TRP A C 1
ATOM 2178 O O . TRP A 1 293 ? 12.207 5.431 -15.656 1.00 91.44 293 TRP A O 1
ATOM 2188 N N . MET A 1 294 ? 13.766 4.378 -16.866 1.00 84.38 294 MET A N 1
ATOM 2189 C CA . MET A 1 294 ? 14.905 4.848 -16.083 1.00 84.38 294 MET A CA 1
ATOM 2190 C C . MET A 1 294 ? 15.890 5.539 -17.011 1.00 84.38 294 MET A C 1
ATOM 2192 O O . MET A 1 294 ? 16.252 4.986 -18.049 1.00 84.38 294 MET A O 1
ATOM 2196 N N . ASP A 1 295 ? 16.354 6.721 -16.619 1.00 84.25 295 ASP A N 1
ATOM 2197 C CA . ASP A 1 295 ? 17.310 7.489 -17.410 1.00 84.25 295 ASP A CA 1
ATOM 2198 C C . ASP A 1 295 ? 18.561 6.653 -17.730 1.00 84.25 295 ASP A C 1
ATOM 2200 O O . ASP A 1 295 ? 19.275 6.181 -16.841 1.00 84.25 295 ASP A O 1
ATOM 2204 N N . GLY A 1 296 ? 18.845 6.486 -19.021 1.00 80.94 296 GLY A N 1
ATOM 2205 C CA . GLY A 1 296 ? 20.010 5.773 -19.527 1.00 80.94 296 GLY A CA 1
ATOM 2206 C C . GLY A 1 296 ? 19.857 4.254 -19.637 1.00 80.94 296 GLY A C 1
ATOM 2207 O O . GLY A 1 296 ? 20.834 3.601 -20.016 1.00 80.94 296 GLY A O 1
ATOM 2208 N N . VAL A 1 297 ? 18.684 3.671 -19.357 1.00 82.50 297 VAL A N 1
ATOM 2209 C CA . VAL A 1 297 ? 18.480 2.212 -19.453 1.00 82.50 297 VAL A CA 1
ATOM 2210 C C . VAL A 1 297 ? 18.690 1.693 -20.881 1.00 82.50 297 VAL A C 1
ATOM 2212 O O . VAL A 1 297 ? 19.348 0.671 -21.074 1.00 82.50 297 VAL A O 1
ATOM 2215 N N . ALA A 1 298 ? 18.242 2.428 -21.901 1.00 77.88 298 ALA A N 1
ATOM 2216 C CA . ALA A 1 298 ? 18.428 2.057 -23.302 1.00 77.88 298 ALA A CA 1
ATOM 2217 C C . ALA A 1 298 ? 19.891 2.153 -23.749 1.00 77.88 298 ALA A C 1
ATOM 2219 O O . ALA A 1 298 ? 20.370 1.307 -24.509 1.00 77.88 298 ALA A O 1
ATOM 2220 N N . LEU A 1 299 ? 20.624 3.164 -23.269 1.00 75.81 299 LEU A N 1
ATOM 2221 C CA . LEU A 1 299 ? 22.058 3.298 -23.543 1.00 75.81 299 LEU A CA 1
ATOM 2222 C C . LEU A 1 299 ? 22.856 2.176 -22.872 1.00 75.81 299 LEU A C 1
ATOM 2224 O O . LEU A 1 299 ? 23.774 1.634 -23.485 1.00 75.81 299 LEU A O 1
ATOM 2228 N N . ASN A 1 300 ? 22.490 1.802 -21.643 1.00 80.12 300 ASN A N 1
ATOM 2229 C CA . ASN A 1 300 ? 23.100 0.680 -20.934 1.00 80.12 300 ASN A CA 1
ATOM 2230 C C . ASN A 1 300 ? 22.897 -0.633 -21.702 1.00 80.12 300 ASN A C 1
ATOM 2232 O O . ASN A 1 300 ? 23.867 -1.334 -21.976 1.00 80.12 300 ASN A O 1
ATOM 2236 N N . LEU A 1 301 ? 21.663 -0.911 -22.133 1.00 79.06 301 LEU A N 1
ATOM 2237 C CA . LEU A 1 301 ? 21.340 -2.087 -22.942 1.00 79.06 301 LEU A CA 1
ATOM 2238 C C . LEU A 1 301 ? 22.079 -2.112 -24.281 1.00 79.06 301 LEU A C 1
ATOM 2240 O O . LEU A 1 301 ? 22.618 -3.150 -24.657 1.00 79.06 301 LEU A O 1
ATOM 2244 N N . SER A 1 302 ? 22.161 -0.972 -24.970 1.00 76.31 302 SER A N 1
ATOM 2245 C CA . SER A 1 302 ? 22.904 -0.867 -26.233 1.00 76.31 302 SER A CA 1
ATOM 2246 C C . SER A 1 302 ? 24.382 -1.218 -26.030 1.00 76.31 302 SER A C 1
ATOM 2248 O O . SER A 1 302 ? 24.948 -1.987 -26.801 1.00 76.31 302 SER A O 1
ATOM 2250 N N . ALA A 1 303 ? 24.993 -0.729 -24.946 1.00 78.56 303 ALA A N 1
ATOM 2251 C CA . ALA A 1 303 ? 26.378 -1.050 -24.608 1.00 78.56 303 ALA A CA 1
ATOM 2252 C C . ALA A 1 303 ? 26.577 -2.540 -24.268 1.00 78.56 303 ALA A C 1
ATOM 2254 O O . ALA A 1 303 ? 27.595 -3.120 -24.645 1.00 78.56 303 ALA A O 1
ATOM 2255 N N . ILE A 1 304 ? 25.611 -3.173 -23.590 1.00 80.06 304 ILE A N 1
ATOM 2256 C CA . ILE A 1 304 ? 25.631 -4.620 -23.323 1.00 80.06 304 ILE A CA 1
ATOM 2257 C C . ILE A 1 304 ? 25.606 -5.400 -24.642 1.00 80.06 304 ILE A C 1
ATOM 2259 O O . ILE A 1 304 ? 26.431 -6.291 -24.836 1.00 80.06 304 ILE A O 1
ATOM 2263 N N . GLN A 1 305 ? 24.712 -5.039 -25.566 1.00 78.31 305 GLN A N 1
ATOM 2264 C CA . GLN A 1 305 ? 24.588 -5.701 -26.868 1.00 78.31 305 GLN A CA 1
ATOM 2265 C C . GLN A 1 305 ? 25.841 -5.527 -27.735 1.00 78.31 305 GLN A C 1
ATOM 2267 O O . GLN A 1 305 ? 26.321 -6.497 -28.319 1.00 78.31 305 GLN A O 1
ATOM 2272 N N . GLU A 1 306 ? 26.416 -4.321 -27.790 1.00 77.50 306 GLU A N 1
ATOM 2273 C CA . GLU A 1 306 ? 27.666 -4.053 -28.518 1.00 77.50 306 GLU A CA 1
ATOM 2274 C C . GLU A 1 306 ? 28.854 -4.851 -27.960 1.00 77.50 306 GLU A C 1
ATOM 2276 O O . GLU A 1 306 ? 29.733 -5.269 -28.715 1.00 77.50 306 GLU A O 1
ATOM 2281 N N . ALA A 1 307 ? 28.867 -5.103 -26.648 1.00 87.12 307 ALA A N 1
ATOM 2282 C CA . ALA A 1 307 ? 29.858 -5.948 -25.987 1.00 87.12 307 ALA A CA 1
ATOM 2283 C C . ALA A 1 307 ? 29.582 -7.459 -26.135 1.00 87.12 307 ALA A C 1
ATOM 2285 O O . ALA A 1 307 ? 30.362 -8.268 -25.631 1.00 87.12 307 ALA A O 1
ATOM 2286 N N . GLY A 1 308 ? 28.495 -7.853 -26.811 1.00 84.06 308 GLY A N 1
ATOM 2287 C CA . GLY A 1 308 ? 28.082 -9.250 -26.963 1.00 84.06 308 GLY A CA 1
ATOM 2288 C C . GLY A 1 308 ? 27.518 -9.879 -25.684 1.00 84.06 308 GLY A C 1
ATOM 2289 O O . GLY A 1 308 ? 27.571 -11.098 -25.536 1.00 84.06 308 GLY A O 1
ATOM 2290 N N . GLY A 1 309 ? 27.031 -9.064 -24.745 1.00 81.62 309 GLY A N 1
ATOM 2291 C CA . GLY A 1 309 ? 26.377 -9.524 -23.523 1.00 81.62 309 GLY A CA 1
ATOM 2292 C C . GLY A 1 309 ? 24.960 -10.050 -23.765 1.00 81.62 309 GLY A C 1
ATOM 2293 O O . GLY A 1 309 ? 24.313 -9.716 -24.757 1.00 81.62 309 GLY A O 1
ATOM 2294 N N . ASP A 1 310 ? 24.482 -10.873 -22.834 1.00 88.75 310 ASP A N 1
ATOM 2295 C CA . ASP A 1 310 ? 23.190 -11.557 -22.892 1.00 88.75 310 ASP A CA 1
ATOM 2296 C C . ASP A 1 310 ? 22.302 -11.201 -21.682 1.00 88.75 310 ASP A C 1
ATOM 2298 O O . ASP A 1 310 ? 22.610 -10.307 -20.887 1.00 88.75 310 ASP A O 1
ATOM 2302 N N . THR A 1 311 ? 21.198 -11.934 -21.512 1.00 89.50 311 THR A N 1
ATOM 2303 C CA . THR A 1 311 ? 20.286 -11.783 -20.366 1.00 89.50 311 THR A CA 1
ATOM 2304 C C . THR A 1 311 ? 20.979 -11.926 -18.995 1.00 89.50 311 THR A C 1
ATOM 2306 O O . THR A 1 311 ? 20.479 -11.414 -17.993 1.00 89.50 311 THR A O 1
ATOM 2309 N N . ASN A 1 312 ? 22.141 -12.579 -18.909 1.00 92.12 312 ASN A N 1
ATOM 2310 C CA . ASN A 1 312 ? 22.871 -12.791 -17.657 1.00 92.12 312 ASN A CA 1
ATOM 2311 C C . ASN A 1 312 ? 23.883 -11.681 -17.357 1.00 92.12 312 ASN A C 1
ATOM 2313 O O . ASN A 1 312 ? 24.594 -11.758 -16.352 1.00 92.12 312 ASN A O 1
ATOM 2317 N N . HIS A 1 313 ? 23.963 -10.644 -18.195 1.00 92.44 313 HIS A N 1
ATOM 2318 C CA . HIS A 1 313 ? 24.858 -9.525 -17.946 1.00 92.44 313 HIS A CA 1
ATOM 2319 C C . HIS A 1 313 ? 24.558 -8.891 -16.567 1.00 92.44 313 HIS A C 1
ATOM 2321 O O . HIS A 1 313 ? 23.405 -8.533 -16.316 1.00 92.44 313 HIS A O 1
ATOM 2327 N N . PRO A 1 314 ? 25.557 -8.682 -15.681 1.00 89.62 314 PRO A N 1
ATOM 2328 C CA . PRO A 1 314 ? 25.328 -8.265 -14.291 1.00 89.62 314 PRO A CA 1
ATOM 2329 C C . PRO A 1 314 ? 24.438 -7.026 -14.141 1.00 89.62 314 PRO A C 1
ATOM 2331 O O . PRO A 1 314 ? 23.454 -7.056 -13.410 1.00 89.62 314 PRO A O 1
ATOM 2334 N N . ASN A 1 315 ? 24.712 -5.975 -14.920 1.00 84.81 315 ASN A N 1
ATOM 2335 C CA . ASN A 1 315 ? 23.909 -4.747 -14.896 1.00 84.81 315 ASN A CA 1
ATOM 2336 C C . ASN A 1 315 ? 22.442 -4.985 -15.293 1.00 84.81 315 ASN A C 1
ATOM 2338 O O . ASN A 1 315 ? 21.553 -4.297 -14.804 1.00 84.81 315 ASN A O 1
ATOM 2342 N N . TRP A 1 316 ? 22.176 -5.949 -16.180 1.00 91.44 316 TRP A N 1
ATOM 2343 C CA . TRP A 1 316 ? 20.814 -6.276 -16.594 1.00 91.44 316 TRP A CA 1
ATOM 2344 C C . TRP A 1 316 ? 20.105 -7.161 -15.566 1.00 91.44 316 TRP A C 1
ATOM 2346 O O . TRP A 1 316 ? 18.923 -6.973 -15.289 1.00 91.44 316 TRP A O 1
ATOM 2356 N N . VAL A 1 317 ? 20.838 -8.075 -14.925 1.00 92.19 317 VAL A N 1
ATOM 2357 C CA . VAL A 1 317 ? 20.334 -8.874 -13.798 1.00 92.19 317 VAL A CA 1
ATOM 2358 C C . VAL A 1 317 ? 19.918 -7.988 -12.623 1.00 92.19 317 VAL A C 1
ATOM 2360 O O . VAL A 1 317 ? 18.887 -8.258 -12.008 1.00 92.19 317 VAL A O 1
ATOM 2363 N N . GLU A 1 318 ? 20.654 -6.914 -12.335 1.00 87.81 318 GLU A N 1
ATOM 2364 C CA . GLU A 1 318 ? 20.267 -5.936 -11.309 1.00 87.81 318 GLU A CA 1
ATOM 2365 C C . GLU A 1 318 ? 18.922 -5.270 -11.629 1.00 87.81 318 GLU A C 1
ATOM 2367 O O . GLU A 1 318 ? 18.048 -5.215 -10.763 1.00 87.81 318 GLU A O 1
ATOM 2372 N N . VAL A 1 319 ? 18.716 -4.840 -12.880 1.00 89.56 319 VAL A N 1
ATOM 2373 C CA . VAL A 1 319 ? 17.441 -4.248 -13.325 1.00 89.56 319 VAL A CA 1
ATOM 2374 C C . VAL A 1 319 ? 16.296 -5.253 -13.193 1.00 89.56 319 VAL A C 1
ATOM 2376 O O . VAL A 1 319 ? 15.264 -4.932 -12.604 1.00 89.56 319 VAL A O 1
ATOM 2379 N N . LYS A 1 320 ? 16.491 -6.490 -13.670 1.00 92.19 320 LYS A N 1
ATOM 2380 C CA . LYS A 1 320 ? 15.501 -7.571 -13.536 1.00 92.19 320 LYS A CA 1
ATOM 2381 C C . LYS A 1 320 ? 15.142 -7.826 -12.074 1.00 92.19 320 LYS A C 1
ATOM 2383 O O . LYS A 1 320 ? 13.969 -7.855 -11.726 1.00 92.19 320 LYS A O 1
ATOM 2388 N N . THR A 1 321 ? 16.146 -7.937 -11.208 1.00 91.56 321 THR A N 1
ATOM 2389 C CA . THR A 1 321 ? 15.956 -8.213 -9.776 1.00 91.56 321 THR A CA 1
ATOM 2390 C C . THR A 1 321 ? 15.208 -7.081 -9.075 1.00 91.56 321 THR A C 1
ATOM 2392 O O . THR A 1 321 ? 14.317 -7.341 -8.265 1.00 91.56 321 THR A O 1
ATOM 2395 N N . ALA A 1 322 ? 15.535 -5.827 -9.397 1.00 89.06 322 ALA A N 1
ATOM 2396 C CA . ALA A 1 322 ? 14.857 -4.663 -8.839 1.00 89.06 322 ALA A CA 1
ATOM 2397 C C . ALA A 1 322 ? 13.374 -4.635 -9.238 1.00 89.06 322 ALA A C 1
ATOM 2399 O O . ALA A 1 322 ? 12.512 -4.464 -8.379 1.00 89.06 322 ALA A O 1
ATOM 2400 N N . LEU A 1 323 ? 13.066 -4.877 -10.515 1.00 91.56 323 LEU A N 1
ATOM 2401 C CA . LEU A 1 323 ? 11.687 -4.898 -11.005 1.00 91.56 323 LEU A CA 1
ATOM 2402 C C . LEU A 1 323 ? 10.896 -6.107 -10.488 1.00 91.56 323 LEU A C 1
ATOM 2404 O O . LEU A 1 323 ? 9.723 -5.960 -10.157 1.00 91.56 323 LEU A O 1
ATOM 2408 N N . SER A 1 324 ? 11.523 -7.276 -10.333 1.00 90.50 324 SER A N 1
ATOM 2409 C CA . SER A 1 324 ? 10.895 -8.437 -9.683 1.00 90.50 324 SER A CA 1
ATOM 2410 C C . SER A 1 324 ? 10.631 -8.194 -8.196 1.00 90.50 324 SER A C 1
ATOM 2412 O O . SER A 1 324 ? 9.602 -8.613 -7.674 1.00 90.50 324 SER A O 1
ATOM 2414 N N . SER A 1 325 ? 11.523 -7.481 -7.505 1.00 88.88 325 SER A N 1
ATOM 2415 C CA . SER A 1 325 ? 11.296 -7.085 -6.109 1.00 88.88 325 SER A CA 1
ATOM 2416 C C . SER A 1 325 ? 10.141 -6.090 -6.011 1.00 88.88 325 SER A C 1
ATOM 2418 O O . SER A 1 325 ? 9.257 -6.259 -5.177 1.00 88.88 325 SER A O 1
ATOM 2420 N N . MET A 1 326 ? 10.105 -5.108 -6.916 1.00 92.50 326 MET A N 1
ATOM 2421 C CA . MET A 1 326 ? 9.004 -4.153 -7.031 1.00 92.50 326 MET A CA 1
ATOM 2422 C C . MET A 1 326 ? 7.668 -4.855 -7.290 1.00 92.50 326 MET A C 1
ATOM 2424 O O . MET A 1 326 ? 6.684 -4.521 -6.638 1.00 92.50 326 MET A O 1
ATOM 2428 N N . TYR A 1 327 ? 7.640 -5.859 -8.174 1.00 92.00 327 TYR A N 1
ATOM 2429 C CA . TYR A 1 327 ? 6.459 -6.688 -8.417 1.00 92.00 327 TYR A CA 1
ATOM 2430 C C . TYR A 1 327 ? 5.916 -7.287 -7.119 1.00 92.00 327 TYR A C 1
ATOM 2432 O O . TYR A 1 327 ? 4.765 -7.042 -6.767 1.00 92.00 327 TYR A O 1
ATOM 2440 N N . SER A 1 328 ? 6.766 -8.002 -6.378 1.00 88.50 328 SER A N 1
ATOM 2441 C CA . SER A 1 328 ? 6.388 -8.637 -5.113 1.00 88.50 328 SER A CA 1
ATOM 2442 C C . SER A 1 328 ? 5.926 -7.619 -4.070 1.00 88.50 328 SER A C 1
ATOM 2444 O O . SER A 1 328 ? 4.963 -7.861 -3.344 1.00 88.50 328 SER A O 1
ATOM 2446 N N . SER A 1 329 ? 6.584 -6.458 -4.001 1.00 88.69 329 SER A N 1
ATOM 2447 C CA . SER A 1 329 ? 6.172 -5.368 -3.117 1.00 88.69 329 SER A CA 1
ATOM 2448 C C . SER A 1 329 ? 4.805 -4.808 -3.494 1.00 88.69 329 SER A C 1
ATOM 2450 O O . SER A 1 329 ? 4.016 -4.521 -2.604 1.00 88.69 329 SER A O 1
ATOM 2452 N N . PHE A 1 330 ? 4.490 -4.678 -4.782 1.00 90.19 330 PHE A N 1
ATOM 2453 C CA . PHE A 1 330 ? 3.194 -4.169 -5.230 1.00 90.19 330 PHE A CA 1
ATOM 2454 C C . PHE A 1 330 ? 2.073 -5.176 -5.037 1.00 90.19 330 PHE A C 1
ATOM 2456 O O . PHE A 1 330 ? 1.014 -4.795 -4.551 1.00 90.19 330 PHE A O 1
ATOM 2463 N N . THR A 1 331 ? 2.295 -6.458 -5.328 1.00 83.81 331 THR A N 1
ATOM 2464 C CA . THR A 1 331 ? 1.292 -7.488 -5.030 1.00 83.81 331 THR A CA 1
ATOM 2465 C C . THR A 1 331 ? 1.024 -7.575 -3.532 1.00 83.81 331 THR A C 1
ATOM 2467 O O . THR A 1 331 ? -0.132 -7.636 -3.126 1.00 83.81 331 THR A O 1
ATOM 2470 N N . ASN A 1 332 ? 2.069 -7.486 -2.702 1.00 85.12 332 ASN A N 1
ATOM 2471 C CA . ASN A 1 332 ? 1.910 -7.444 -1.251 1.00 85.12 332 ASN A CA 1
ATOM 2472 C C . ASN A 1 332 ? 1.223 -6.154 -0.780 1.00 85.12 332 ASN A C 1
ATOM 2474 O O . ASN A 1 332 ? 0.416 -6.201 0.141 1.00 85.12 332 ASN A O 1
ATOM 2478 N N . LEU A 1 333 ? 1.495 -5.014 -1.418 1.00 81.44 333 LEU A N 1
ATOM 2479 C CA . LEU A 1 333 ? 0.836 -3.745 -1.120 1.00 81.44 333 LEU A CA 1
ATOM 2480 C C . LEU A 1 333 ? -0.657 -3.788 -1.469 1.00 81.44 333 LEU A C 1
ATOM 2482 O O . LEU A 1 333 ? -1.464 -3.265 -0.708 1.00 81.44 333 LEU A O 1
ATOM 2486 N N . LEU A 1 334 ? -1.037 -4.436 -2.572 1.00 82.19 334 LEU A N 1
ATOM 2487 C CA . LEU A 1 334 ? -2.441 -4.655 -2.923 1.00 82.19 334 LEU A CA 1
ATOM 2488 C C . LEU A 1 334 ? -3.133 -5.603 -1.942 1.00 82.19 334 LEU A C 1
ATOM 2490 O O . LEU A 1 334 ? -4.216 -5.283 -1.459 1.00 82.19 334 LEU A O 1
ATOM 2494 N N . GLU A 1 335 ? -2.490 -6.724 -1.613 1.00 80.94 335 GLU A N 1
ATOM 2495 C CA . GLU A 1 335 ? -2.992 -7.703 -0.642 1.00 80.94 335 GLU A CA 1
ATOM 2496 C C . GLU A 1 335 ? -3.169 -7.065 0.742 1.00 80.94 335 GLU A C 1
ATOM 2498 O O . GLU A 1 335 ? -4.235 -7.152 1.349 1.00 80.94 335 GLU A O 1
ATOM 2503 N N . THR A 1 336 ? -2.155 -6.331 1.200 1.00 69.69 336 THR A N 1
ATOM 2504 C CA . THR A 1 336 ? -2.193 -5.568 2.455 1.00 69.69 336 THR A CA 1
ATOM 2505 C C . THR A 1 336 ? -3.213 -4.436 2.387 1.00 69.69 336 THR A C 1
ATOM 2507 O O . THR A 1 336 ? -3.828 -4.105 3.393 1.00 69.69 336 THR A O 1
ATOM 2510 N N . GLY A 1 337 ? -3.431 -3.857 1.205 1.00 70.88 337 GLY A N 1
ATOM 2511 C CA . GLY A 1 337 ? -4.465 -2.860 0.942 1.00 70.88 337 GLY A CA 1
ATOM 2512 C C . GLY A 1 337 ? -5.882 -3.434 0.864 1.00 70.88 337 GLY A C 1
ATOM 2513 O O . GLY A 1 337 ? -6.822 -2.668 0.664 1.00 70.88 337 GLY A O 1
ATOM 2514 N N . GLY A 1 338 ? -6.052 -4.754 1.012 1.00 73.19 338 GLY A N 1
ATOM 2515 C CA . GLY A 1 338 ? -7.350 -5.426 0.950 1.00 73.19 338 GLY A CA 1
ATOM 2516 C C . GLY A 1 338 ? -7.962 -5.454 -0.450 1.00 73.19 338 GLY A C 1
ATOM 2517 O O . GLY A 1 338 ? -9.164 -5.686 -0.592 1.00 73.19 338 GLY A O 1
ATOM 2518 N N . TYR A 1 339 ? -7.161 -5.203 -1.487 1.00 78.50 339 TYR A N 1
ATOM 2519 C CA . TYR A 1 339 ? -7.617 -5.313 -2.863 1.00 78.50 339 TYR A CA 1
ATOM 2520 C C . TYR A 1 339 ? -7.671 -6.784 -3.286 1.00 78.50 339 TYR A C 1
ATOM 2522 O O . TYR A 1 339 ? -6.850 -7.590 -2.837 1.00 78.50 339 TYR A O 1
ATOM 2530 N N . PRO A 1 340 ? -8.608 -7.151 -4.180 1.00 74.50 340 PRO A N 1
ATOM 2531 C CA . PRO A 1 340 ? -8.550 -8.424 -4.882 1.00 74.50 340 PRO A CA 1
ATOM 2532 C C . PRO A 1 340 ? -7.165 -8.648 -5.496 1.00 74.50 340 PRO A C 1
ATOM 2534 O O . PRO A 1 340 ? -6.446 -7.691 -5.793 1.00 74.50 340 PRO A O 1
ATOM 2537 N N . ALA A 1 341 ? -6.811 -9.911 -5.730 1.00 75.75 341 ALA A N 1
ATOM 2538 C CA . ALA A 1 341 ? -5.573 -10.285 -6.408 1.00 75.75 341 ALA A CA 1
ATOM 2539 C C . ALA A 1 341 ? -5.626 -9.903 -7.902 1.00 75.75 341 ALA A C 1
ATOM 2541 O O . ALA A 1 341 ? -5.713 -10.765 -8.776 1.00 75.75 341 ALA A O 1
ATOM 2542 N N . TYR A 1 342 ? -5.614 -8.600 -8.188 1.00 84.25 342 TYR A N 1
ATOM 2543 C CA . TYR A 1 342 ? -5.580 -8.061 -9.536 1.00 84.25 342 TYR A CA 1
ATOM 2544 C C . TYR A 1 342 ? -4.281 -8.489 -10.223 1.00 84.25 342 TYR A C 1
ATOM 2546 O O . TYR A 1 342 ? -3.202 -8.342 -9.637 1.00 84.25 342 TYR A O 1
ATOM 2554 N N . PRO A 1 343 ? -4.343 -8.985 -11.470 1.00 85.25 343 PRO A N 1
ATOM 2555 C CA . PRO A 1 343 ? -3.158 -9.166 -12.285 1.00 85.25 343 PRO A CA 1
ATOM 2556 C C . PRO A 1 343 ? -2.398 -7.844 -12.411 1.00 85.25 343 PRO A C 1
ATOM 2558 O O . PRO A 1 343 ? -2.916 -6.856 -12.929 1.00 85.25 343 PRO A O 1
ATOM 2561 N N . VAL A 1 344 ? -1.157 -7.833 -11.936 1.00 91.44 344 VAL A N 1
ATOM 2562 C CA . VAL A 1 344 ? -0.229 -6.719 -12.140 1.00 91.44 344 VAL A CA 1
ATOM 2563 C C . VAL A 1 344 ? 0.728 -7.099 -13.263 1.00 91.44 344 VAL A C 1
ATOM 2565 O O . VAL A 1 344 ? 1.249 -8.216 -13.294 1.00 91.44 344 VAL A O 1
ATOM 2568 N N . VAL A 1 345 ? 0.972 -6.170 -14.180 1.00 91.12 345 VAL A N 1
ATOM 2569 C CA . VAL A 1 345 ? 2.006 -6.278 -15.210 1.00 91.12 345 VAL A CA 1
ATOM 2570 C C . VAL A 1 345 ? 2.939 -5.093 -15.070 1.00 91.12 345 VAL A C 1
ATOM 2572 O O . VAL A 1 345 ? 2.490 -3.952 -15.017 1.00 91.12 345 VAL A O 1
ATOM 2575 N N . ILE A 1 346 ? 4.240 -5.358 -15.017 1.00 96.31 346 ILE A N 1
ATOM 2576 C CA . ILE A 1 346 ? 5.266 -4.321 -14.927 1.00 96.31 346 ILE A CA 1
ATOM 2577 C C . ILE A 1 346 ? 6.107 -4.354 -16.194 1.00 96.31 346 ILE A C 1
ATOM 2579 O O . ILE A 1 346 ? 6.743 -5.363 -16.494 1.00 96.31 346 ILE A O 1
ATOM 2583 N N . ASN A 1 347 ? 6.144 -3.235 -16.911 1.00 92.00 347 ASN A N 1
ATOM 2584 C CA . ASN A 1 347 ? 6.967 -3.040 -18.095 1.00 92.00 347 ASN A CA 1
ATOM 2585 C C . ASN A 1 347 ? 8.131 -2.096 -17.789 1.00 92.00 347 ASN A C 1
ATOM 2587 O O . ASN A 1 347 ? 7.923 -0.978 -17.320 1.00 92.00 347 ASN A O 1
ATOM 2591 N N . ALA A 1 348 ? 9.349 -2.510 -18.130 1.00 91.88 348 ALA A N 1
ATOM 2592 C CA . ALA A 1 348 ? 10.462 -1.587 -18.300 1.00 91.88 348 ALA A CA 1
ATOM 2593 C C . ALA A 1 348 ? 10.422 -1.033 -19.725 1.00 91.88 348 ALA A C 1
ATOM 2595 O O . ALA A 1 348 ? 10.511 -1.792 -20.692 1.00 91.88 348 ALA A O 1
ATOM 2596 N N . ILE A 1 349 ? 10.300 0.280 -19.856 1.00 91.75 349 ILE A N 1
ATOM 2597 C CA . ILE A 1 349 ? 10.197 0.983 -21.129 1.00 91.75 349 ILE A CA 1
ATOM 2598 C C . ILE A 1 349 ? 11.534 1.628 -21.482 1.00 91.75 349 ILE A C 1
ATOM 2600 O O . ILE A 1 349 ? 12.277 2.107 -20.624 1.00 91.75 349 ILE A O 1
ATOM 2604 N N . ASN A 1 350 ? 11.846 1.633 -22.773 1.00 85.31 350 ASN A N 1
ATOM 2605 C CA . ASN A 1 350 ? 13.013 2.309 -23.312 1.00 85.31 350 ASN A CA 1
ATOM 2606 C C . ASN A 1 350 ? 12.873 3.832 -23.159 1.00 85.31 350 ASN A C 1
ATOM 2608 O O . ASN A 1 350 ? 11.982 4.440 -23.747 1.00 85.31 350 ASN A O 1
ATOM 2612 N N . ASP A 1 351 ? 13.796 4.450 -22.424 1.00 86.56 351 ASP A N 1
ATOM 2613 C CA . ASP A 1 351 ? 13.812 5.883 -22.099 1.00 86.56 351 ASP A CA 1
ATOM 2614 C C . ASP A 1 351 ? 14.096 6.803 -23.304 1.00 86.56 351 ASP A C 1
ATOM 2616 O O . ASP A 1 351 ? 13.843 8.006 -23.256 1.00 86.56 351 ASP A O 1
ATOM 2620 N N . LEU A 1 352 ? 14.597 6.257 -24.417 1.00 71.06 352 LEU A N 1
ATOM 2621 C CA . LEU A 1 352 ? 14.810 6.986 -25.674 1.00 71.06 352 LEU A CA 1
ATOM 2622 C C . LEU A 1 352 ? 13.660 6.799 -26.674 1.00 71.06 352 LEU A C 1
ATOM 2624 O O . LEU A 1 352 ? 13.475 7.638 -27.560 1.00 71.06 352 LEU A O 1
ATOM 2628 N N . ASN A 1 353 ? 12.904 5.705 -26.556 1.00 77.94 353 ASN A N 1
ATOM 2629 C CA . ASN A 1 353 ? 11.741 5.407 -27.382 1.00 77.94 353 ASN A CA 1
ATOM 2630 C C . ASN A 1 353 ? 10.674 4.652 -26.580 1.00 77.94 353 ASN A C 1
ATOM 2632 O O . ASN A 1 353 ? 10.706 3.425 -26.511 1.00 77.94 353 ASN A O 1
ATOM 2636 N N . HIS A 1 354 ? 9.686 5.377 -26.054 1.00 79.12 354 HIS A N 1
ATOM 2637 C CA . HIS A 1 354 ? 8.677 4.801 -25.163 1.00 79.12 354 HIS A CA 1
ATOM 2638 C C . HIS A 1 354 ? 7.723 3.799 -25.843 1.00 79.12 354 HIS A C 1
ATOM 2640 O O . HIS A 1 354 ? 6.937 3.150 -25.165 1.00 79.12 354 HIS A O 1
ATOM 2646 N N . GLU A 1 355 ? 7.793 3.644 -27.169 1.00 74.62 355 GLU A N 1
ATOM 2647 C CA . GLU A 1 355 ? 7.066 2.593 -27.897 1.00 74.62 355 GLU A CA 1
ATOM 2648 C C . GLU A 1 355 ? 7.706 1.204 -27.726 1.00 74.62 355 GLU A C 1
ATOM 2650 O O . GLU A 1 355 ? 7.087 0.194 -28.053 1.00 74.62 355 GLU A O 1
ATOM 2655 N N . ASN A 1 356 ? 8.943 1.139 -27.220 1.00 71.88 356 ASN A N 1
ATOM 2656 C CA . ASN A 1 356 ? 9.689 -0.103 -27.074 1.00 71.88 356 ASN A CA 1
ATOM 2657 C C . ASN A 1 356 ? 9.716 -0.569 -25.613 1.00 71.88 356 ASN A C 1
ATOM 2659 O O . ASN A 1 356 ? 10.381 0.035 -24.765 1.00 71.88 356 ASN A O 1
ATOM 2663 N N . THR A 1 357 ? 9.085 -1.710 -25.348 1.00 86.50 357 THR A N 1
ATOM 2664 C CA . THR A 1 357 ? 9.258 -2.457 -24.098 1.00 86.50 357 THR A CA 1
ATOM 2665 C C . THR A 1 357 ? 10.594 -3.200 -24.108 1.00 86.50 357 THR A C 1
ATOM 2667 O O . THR A 1 357 ? 10.993 -3.784 -25.118 1.00 86.50 357 THR A O 1
ATOM 2670 N N . LEU A 1 358 ? 11.297 -3.173 -22.977 1.00 86.50 358 LEU A N 1
ATOM 2671 C CA . LEU A 1 358 ? 12.600 -3.811 -22.763 1.00 86.50 358 LEU A CA 1
ATOM 2672 C C . LEU A 1 358 ? 12.494 -5.074 -21.901 1.00 86.50 358 LEU A C 1
ATOM 2674 O O . LEU A 1 358 ? 13.235 -6.030 -22.108 1.00 86.50 358 LEU A O 1
ATOM 2678 N N . LEU A 1 359 ? 11.577 -5.070 -20.936 1.00 91.69 359 LEU A N 1
ATOM 2679 C CA . LEU A 1 359 ? 11.321 -6.175 -20.018 1.00 91.69 359 LEU A CA 1
ATOM 2680 C C . LEU A 1 359 ? 9.845 -6.147 -19.619 1.00 91.69 359 LEU A C 1
ATOM 2682 O O . LEU A 1 359 ? 9.318 -5.063 -19.370 1.00 91.69 359 LEU A O 1
ATOM 2686 N N . THR A 1 360 ? 9.211 -7.310 -19.498 1.00 88.44 360 THR A N 1
ATOM 2687 C CA . THR A 1 360 ? 7.867 -7.438 -18.917 1.00 88.44 360 THR A CA 1
ATOM 2688 C C . THR A 1 360 ? 7.869 -8.495 -17.826 1.00 88.44 360 THR A C 1
ATOM 2690 O O . THR A 1 360 ? 8.336 -9.615 -18.040 1.00 88.44 360 THR A O 1
ATOM 2693 N N . ILE A 1 361 ? 7.304 -8.141 -16.673 1.00 89.88 361 ILE A N 1
ATOM 2694 C CA . ILE A 1 361 ? 7.029 -9.046 -15.558 1.00 89.88 361 ILE A CA 1
ATOM 2695 C C . ILE A 1 361 ? 5.518 -9.180 -15.408 1.00 89.88 361 ILE A C 1
ATOM 2697 O O . ILE A 1 36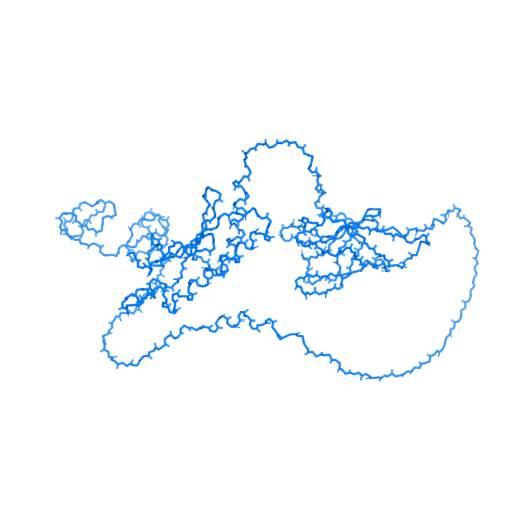1 ? 4.816 -8.177 -15.289 1.00 89.88 361 ILE A O 1
ATOM 2701 N N . ALA A 1 362 ? 5.029 -10.415 -15.392 1.00 82.69 362 ALA A N 1
ATOM 2702 C CA . ALA A 1 362 ? 3.631 -10.748 -15.154 1.00 82.69 362 ALA A CA 1
ATOM 2703 C C . ALA A 1 362 ? 3.558 -12.037 -14.328 1.00 82.69 362 ALA A C 1
ATOM 2705 O O . ALA A 1 362 ? 4.381 -12.931 -14.506 1.00 82.69 362 ALA A O 1
ATOM 2706 N N . ASN A 1 363 ? 2.585 -12.137 -13.419 1.00 82.56 363 ASN A N 1
ATOM 2707 C CA . ASN A 1 363 ? 2.413 -13.296 -12.526 1.00 82.56 363 ASN A CA 1
ATOM 2708 C C . ASN A 1 363 ? 3.683 -13.685 -11.735 1.00 82.56 363 ASN A C 1
ATOM 2710 O O . ASN A 1 363 ? 3.904 -14.855 -11.442 1.00 82.56 363 ASN A O 1
ATOM 2714 N N . GLY A 1 364 ? 4.536 -12.709 -11.413 1.00 81.44 364 GLY A N 1
ATOM 2715 C CA . GLY A 1 364 ? 5.790 -12.923 -10.684 1.00 81.44 364 GLY A CA 1
ATOM 2716 C C . GLY A 1 364 ? 6.955 -13.423 -11.537 1.00 81.44 364 GLY A C 1
ATOM 2717 O O . GLY A 1 364 ? 8.050 -13.601 -11.009 1.00 81.44 364 GLY A O 1
ATOM 2718 N N . GLU A 1 365 ? 6.763 -13.597 -12.845 1.00 86.94 365 GLU A N 1
ATOM 2719 C CA . GLU A 1 365 ? 7.773 -14.122 -13.762 1.00 86.94 365 GLU A CA 1
ATOM 2720 C C . GLU A 1 365 ? 8.103 -13.126 -14.877 1.00 86.94 365 GLU A C 1
ATOM 2722 O O . GLU A 1 365 ? 7.287 -12.291 -15.271 1.00 86.94 365 GLU A O 1
ATOM 2727 N N . ILE A 1 366 ? 9.324 -13.216 -15.407 1.00 89.62 366 ILE A N 1
ATOM 2728 C CA . ILE A 1 366 ? 9.737 -12.446 -16.583 1.00 89.62 366 ILE A CA 1
ATOM 2729 C C . ILE A 1 366 ? 9.171 -13.137 -17.822 1.00 89.62 366 ILE A C 1
ATOM 2731 O O . ILE A 1 366 ? 9.605 -14.231 -18.174 1.00 89.62 366 ILE A O 1
ATOM 2735 N N . VAL A 1 367 ? 8.223 -12.484 -18.491 1.00 87.00 367 VAL A N 1
ATOM 2736 C CA . VAL A 1 367 ? 7.538 -13.019 -19.683 1.00 87.00 367 VAL A CA 1
ATOM 2737 C C . VAL A 1 367 ? 8.091 -12.456 -20.993 1.00 87.00 367 VAL A C 1
ATOM 2739 O O . VAL A 1 367 ? 7.842 -13.008 -22.061 1.00 87.00 367 VAL A O 1
ATOM 2742 N N . TYR A 1 368 ? 8.861 -11.370 -20.918 1.00 87.50 368 TYR A N 1
ATOM 2743 C CA . TYR A 1 368 ? 9.598 -10.805 -22.044 1.00 87.50 368 TYR A CA 1
ATOM 2744 C C . TYR A 1 368 ? 10.891 -10.148 -21.552 1.00 87.50 368 TYR A C 1
ATOM 2746 O O . TYR A 1 368 ? 10.874 -9.431 -20.552 1.00 87.50 368 TYR A O 1
ATOM 2754 N N . ASP A 1 369 ? 11.990 -10.375 -22.271 1.00 90.00 369 ASP A N 1
ATOM 2755 C CA . ASP A 1 369 ? 13.308 -9.775 -22.045 1.00 90.00 369 ASP A CA 1
ATOM 2756 C C . ASP A 1 369 ? 13.955 -9.493 -23.407 1.00 90.00 369 ASP A C 1
ATOM 2758 O O . ASP A 1 369 ? 14.151 -10.403 -24.210 1.00 90.00 369 ASP A O 1
ATOM 2762 N N . VAL A 1 370 ? 14.299 -8.233 -23.672 1.00 85.12 370 VAL A N 1
ATOM 2763 C CA . VAL A 1 370 ? 14.896 -7.788 -24.942 1.00 85.12 370 VAL A CA 1
ATOM 2764 C C . VAL A 1 370 ? 16.262 -8.422 -25.241 1.00 85.12 370 VAL A C 1
ATOM 2766 O O . VAL A 1 370 ? 16.694 -8.430 -26.394 1.00 85.12 370 VAL A O 1
ATOM 2769 N N . LEU A 1 371 ? 16.959 -8.941 -24.222 1.00 84.75 371 LEU A N 1
ATOM 2770 C CA . LEU A 1 371 ? 18.223 -9.669 -24.374 1.00 84.75 371 LEU A CA 1
ATOM 2771 C C . LEU A 1 371 ? 18.043 -11.192 -24.404 1.00 84.75 371 LEU A C 1
ATOM 2773 O O . LEU A 1 371 ? 19.034 -11.911 -24.562 1.00 84.75 371 LEU A O 1
ATOM 2777 N N . ALA A 1 372 ? 16.818 -11.705 -24.244 1.00 82.56 372 ALA A N 1
ATOM 2778 C CA . ALA A 1 372 ? 16.553 -13.112 -24.500 1.00 82.56 372 ALA A CA 1
ATOM 2779 C C . ALA A 1 372 ? 16.674 -13.373 -26.007 1.00 82.56 372 ALA A C 1
ATOM 2781 O O . ALA A 1 372 ? 16.103 -12.666 -26.837 1.00 82.56 372 ALA A O 1
ATOM 2782 N N . VAL A 1 373 ? 17.466 -14.380 -26.366 1.00 62.91 373 VAL A N 1
ATOM 2783 C CA . VAL A 1 373 ? 17.623 -14.802 -27.758 1.00 62.91 373 VAL A CA 1
ATOM 2784 C C . VAL A 1 373 ? 16.299 -15.423 -28.210 1.00 62.91 373 VAL A C 1
ATOM 2786 O O . VAL A 1 373 ? 15.840 -16.373 -27.578 1.00 62.91 373 VAL A O 1
ATOM 2789 N N . ASN A 1 374 ? 15.699 -14.886 -29.277 1.00 46.00 374 ASN A N 1
ATOM 2790 C CA . ASN A 1 374 ? 14.601 -15.552 -29.992 1.00 46.00 374 ASN A CA 1
ATOM 2791 C C . ASN A 1 374 ? 15.103 -16.750 -30.798 1.00 46.00 374 ASN A C 1
ATOM 2793 O O . ASN A 1 374 ? 16.170 -16.612 -31.445 1.00 46.00 374 ASN A O 1
#

Solvent-accessible surface area (backbone atoms only — not comparable to full-atom values): 23644 Å² total; per-residue (Å²): 91,62,39,91,88,77,65,45,83,42,66,87,85,64,56,51,38,94,87,78,68,51,68,59,84,67,59,40,61,36,93,86,75,61,48,75,34,60,65,85,45,61,43,37,93,87,76,67,49,71,43,89,80,75,88,84,87,84,85,91,83,82,93,75,96,73,77,90,76,78,82,67,79,71,68,62,67,65,50,63,77,59,58,74,81,76,79,87,86,85,86,83,90,88,83,88,85,88,82,89,87,85,84,83,91,84,88,82,87,81,90,80,90,86,82,89,76,96,64,84,79,67,76,76,62,75,72,76,63,45,44,28,37,45,73,75,51,97,42,96,49,45,41,47,37,36,42,30,56,86,50,36,36,37,31,27,41,36,32,61,89,79,69,44,73,43,51,29,46,37,27,42,49,69,83,67,96,81,48,62,75,59,52,71,36,76,20,45,47,39,56,85,70,35,74,79,28,89,71,23,62,87,57,68,58,48,64,38,37,39,44,90,75,29,43,34,35,78,47,70,58,97,93,43,77,48,78,47,40,25,36,73,53,87,67,86,70,85,66,79,76,77,83,78,78,85,79,90,77,84,87,81,97,76,62,64,71,61,54,53,49,53,50,48,52,58,49,46,58,58,48,34,75,77,43,58,86,35,59,50,78,47,77,55,95,76,25,40,39,36,37,37,40,48,94,59,51,45,60,52,51,50,53,38,52,75,72,70,49,51,60,77,33,67,76,52,41,51,53,52,50,53,53,54,49,49,49,55,51,49,55,49,49,33,53,73,66,70,41,75,92,55,53,51,33,43,33,39,32,25,61,88,45,77,90,39,77,44,33,32,36,43,92,92,38,80,78,42,50,72,52,56,84,129

pLDDT: mean 71.07, std 22.18, range [25.53, 98.06]

Nearest PDB structures (foldseek):
  8y9b-assembly1_A  TM=6.446E-01  e=1.446E+00  synthetic construct
  8cp3-assembly1_B  TM=4.408E-01  e=4.435E-01  Methanococcus maripaludis S2
  7a2d-assembly1_A  TM=3.128E-01  e=5.250E-01  Escherichia coli K-12
  6gcs-assembly1_G  TM=3.125E-01  e=5.876E-01  Yarrowia lipolytica

Radius of gyration: 34.41 Å; Cα contacts (8 Å, |Δi|>4): 481; chains: 1; bounding box: 76×48×119 Å

Foldseek 3Di:
DADPPPRHDDDFPDQADPPPGRGDPAFDQDPPPRGGHHNPAQADPVPRHGDPDDDDDDDDDDDDDDDDPPPDPPPCVVVVVVPVPPPDDDDDDDDDDDDDDDDDDDDDDDDDDDDDDPDPPDLPQDDPAAKKWWPPDPDPQWGKMWGDDDFWIWIWTGGNVVRDIFTAFIWTDDGDPPSDQKDKDKTAGPCVVCVPGLNYDPDRIWMWIGHPQWIWGWDDDPRDIDITIIHHDDDDPPPPDDDDDDDDDDDDDDPLVVLVVVLQVLLVVVCCVVQPPQWDWDDDPLAIEIEGEDPCPQVVVVVCVVVVHACVDPVNVVVVVVVLVSVVVSQVSCVSVVGPSGWYKYFYAYPVDRVDTAWIDTPSDTPDHVRDDD

Secondary structure (DSSP, 8-state):
-B-TTT--B--TT-SB-TTT--B---EEEPTTT--EEETT-SB-TTT-PBPPPPPP------------------TTHHHHHHHTTSSS-----------------------------------------EEEEESS-S-SSEEEEEEEETTEEEEEEEETTTTEEEEEEEEE----TT--SSEEEEEEB-HHHHTT-TTS---SEEEEEEETTEEEEEEEETTEEEEEEEEE--S-----------------S--HHHHHHHHHHHHHHHHHHHHTTSEEEEEETTEEEEEEE-TTHHHHHHHHHHTT--TT-HHHHHHHHHHHHHHHHHHHHHHHTT---PPEEEEEEPTT-TT-EEEEEETTEEEEETTS--

Sequence (374 aa):
MVCPRCKSQLPAGATSCPKCGARFSQGKRCPYCQSVIPASATACPKCGRPQPQRAAGAASQPAASQASQKGGFRWWYILIGVGVFILGLAIGYAAGSGTDKDSPEKKNESSSSSLASDSAASTEEVSLDGQWKQINSSSETSYQAAIVSGSTLEIYWINEEDSSRSLYWAGTVTLPENGETEFTWESKNDKEKTKAAILASPDDTKTFAYKDGIISYEVSAMGTTATVHLEKAEGTANLPSAITEPQITPEPQAQSDTSIQSAASLLEIAVKQGFQDNYTIDTQDEMIVISVWMDGVALNLSAIQEAGGDTNHPNWVEVKTALSSMYSSFTNLLETGGYPAYPVVINAINDLNHENTLLTIANGEIVYDVLAVN